Protein 3SX6 (pdb70)

Nearest PDB structures (foldseek):
  3sx6-assembly1_A-2  TM=1.002E+00  e=4.485E-96  Acidithiobacillus ferrooxidans ATCC 23270
  3sxi-assembly1_A  TM=1.000E+00  e=1.636E-93  Acidithiobacillus ferrooxidans ATCC 23270
  3sy4-assembly1_A  TM=1.000E+00  e=3.578E-93  Acidithiobacillus ferrooxidans ATCC 23270
  3szf-assembly1_A-2  TM=1.000E+00  e=6.938E-93  Acidithiobacillus ferrooxidans ATCC 23270
  3t31-assembly1_A-2  TM=1.000E+00  e=1.123E-92  Acidithiobacillus ferrooxidans ATCC 23270

Organism: Acidithiobacillus ferrooxidans (strain ATCC 23270 / DSM 14882 / CIP 104768 / NCIMB 8455) (NCBI:txid243159)

Secondary structure (DSSP, 8-state):
-TTS-EEEEE--STTHHHHHHHHHHHHGGGSEEEEE-SSSEEE-GGGHHHHHHTSS-HHHHEEE-HHHHHTTT-EEE-S-EEEEETTTTEEEETTS-EEE-SEEEE----EE-GGGSTT-STTTSSEE--SSHHHHHHHHHHHHHHHHS---EEEEE-TT---HHHHHHHHHHHHHHHHTT-GGG-S-EEEEESSSSTT-TTTT--TTHHHHHHHHHHHTT-EEE-SEEEEEEETTEEEEEEE-TTS-EEEEEEEE-SEEEEEPPEE--HHHHTSTTTB-TTS-B-B-TTSBBSS-TTEEE-GGGB----S---SS-------HHHHHHHHHHHHHHHHHHTTTS-------S--EEEEEE-SS-EEEEEEESSSSSPSEEEEEEEHHHHHHHHHHHHHHHHHHHH---S----HHHH--

Structure (mmCIF, N/CA/C/O backbone):
data_3SX6
#
_entry.id   3SX6
#
_cell.length_a   149.828
_cell.length_b   149.828
_cell.length_c   81.513
_cell.angle_alpha   90.00
_cell.angle_beta   90.00
_cell.angle_gamma   120.00
#
_symmetry.space_group_name_H-M   'P 62 2 2'
#
loop_
_entity.id
_entity.type
_entity.pdbx_description
1 polymer 'Sulfide-quinone reductase'
2 non-polymer 'FLAVIN-ADENINE DINUCLEOTIDE'
3 non-polymer DODECYL-BETA-D-MALTOSIDE
4 non-polymer 2-decyl-5,6-dimethoxy-3-methylcyclohexa-2,5-diene-1,4-dione
5 non-polymer 'SULFATE ION'
6 non-polymer 'HYDROSULFURIC ACID'
7 water water
#
loop_
_atom_site.group_PDB
_atom_site.id
_atom_site.type_symbol
_atom_site.label_atom_id
_atom_site.label_alt_id
_atom_site.label_comp_id
_atom_site.label_asym_id
_atom_site.label_entity_id
_atom_site.label_seq_id
_atom_site.pdbx_PDB_ins_code
_atom_site.Cartn_x
_atom_site.Cartn_y
_atom_site.Cartn_z
_atom_site.occupancy
_atom_site.B_iso_or_equiv
_atom_site.auth_seq_id
_atom_site.auth_comp_id
_atom_site.auth_asym_id
_atom_site.auth_atom_id
_atom_site.pdbx_PDB_model_num
ATOM 1 N N . MET A 1 1 ? 15.034 -31.395 4.772 1.00 54.13 -2 MET A N 1
ATOM 2 C CA . MET A 1 1 ? 13.761 -31.968 4.353 1.00 62.74 -2 MET A CA 1
ATOM 3 C C . MET A 1 1 ? 12.990 -30.977 3.484 1.00 68.61 -2 MET A C 1
ATOM 4 O O . MET A 1 1 ? 13.346 -29.798 3.410 1.00 57.56 -2 MET A O 1
ATOM 9 N N . ARG A 1 2 ? 11.932 -31.457 2.834 1.00 78.67 -1 ARG A N 1
ATOM 10 C CA . ARG A 1 2 ? 11.105 -30.604 1.982 1.00 82.63 -1 ARG A CA 1
ATOM 11 C C . ARG A 1 2 ? 10.557 -29.389 2.734 1.00 77.26 -1 ARG A C 1
ATOM 12 O O . ARG A 1 2 ? 9.953 -29.522 3.804 1.00 72.20 -1 ARG A O 1
ATOM 20 N N . GLY A 1 3 ? 10.780 -28.205 2.168 1.00 71.99 0 GLY A N 1
ATOM 21 C CA . GLY A 1 3 ? 10.285 -26.968 2.744 1.00 67.28 0 GLY A CA 1
ATOM 22 C C . GLY A 1 3 ? 11.036 -26.550 3.993 1.00 60.18 0 GLY A C 1
ATOM 23 O O . GLY A 1 3 ? 10.749 -25.506 4.583 1.00 72.02 0 GLY A O 1
ATOM 24 N N . SER A 1 4 ? 11.995 -27.371 4.402 1.00 73.61 1 SER A N 1
ATOM 25 C CA . SER A 1 4 ? 12.805 -27.086 5.578 1.00 69.79 1 SER A CA 1
ATOM 26 C C . SER A 1 4 ? 14.203 -27.668 5.390 1.00 63.52 1 SER A C 1
ATOM 27 O O . SER A 1 4 ? 14.675 -28.471 6.200 1.00 66.76 1 SER A O 1
ATOM 30 N N . ALA A 1 5 ? 14.852 -27.250 4.308 1.00 48.90 2 ALA A N 1
ATOM 31 C CA . ALA A 1 5 ? 16.165 -27.761 3.921 1.00 49.41 2 ALA A CA 1
ATOM 32 C C . ALA A 1 5 ? 17.196 -27.749 5.046 1.00 49.92 2 ALA A C 1
ATOM 33 O O . ALA A 1 5 ? 17.258 -26.818 5.850 1.00 49.89 2 ALA A O 1
ATOM 35 N N . HIS A 1 6 ? 18.010 -28.797 5.076 1.00 41.88 3 HIS A N 1
ATOM 36 C CA . HIS A 1 6 ? 19.087 -28.934 6.044 1.00 39.55 3 HIS A CA 1
ATOM 37 C C . HIS A 1 6 ? 20.409 -28.591 5.369 1.00 37.78 3 HIS A C 1
ATOM 38 O O . HIS A 1 6 ? 20.815 -29.269 4.429 1.00 36.19 3 HIS A O 1
ATOM 45 N N . VAL A 1 7 ? 21.056 -27.525 5.836 1.00 36.23 4 VAL A N 1
ATOM 46 C CA . VAL A 1 7 ? 22.357 -27.112 5.319 1.00 34.18 4 VAL A CA 1
ATOM 47 C C . VAL A 1 7 ? 23.433 -27.473 6.325 1.00 35.00 4 VAL A C 1
ATOM 48 O O . VAL A 1 7 ? 23.364 -27.074 7.489 1.00 32.11 4 VAL A O 1
ATOM 52 N N . VAL A 1 8 ? 24.419 -28.240 5.872 1.00 28.79 5 VAL A N 1
ATOM 53 C CA . VAL A 1 8 ? 25.550 -28.606 6.706 1.00 29.75 5 VAL A CA 1
ATOM 54 C C . VAL A 1 8 ? 26.796 -27.845 6.264 1.00 33.23 5 VAL A C 1
ATOM 55 O O . VAL A 1 8 ? 27.113 -27.788 5.071 1.00 33.55 5 VAL A O 1
ATOM 59 N N . ILE A 1 9 ? 27.486 -27.238 7.224 1.00 25.45 6 ILE A N 1
ATOM 60 C CA . ILE A 1 9 ? 28.766 -26.585 6.936 1.00 23.52 6 ILE A CA 1
ATOM 61 C C . ILE A 1 9 ? 29.828 -27.479 7.543 1.00 31.84 6 ILE A C 1
ATOM 62 O O . ILE A 1 9 ? 29.781 -27.790 8.737 1.00 31.59 6 ILE A O 1
ATOM 67 N N . LEU A 1 10 ? 30.763 -27.923 6.715 1.00 28.08 7 LEU A N 1
ATOM 68 C CA . LEU A 1 10 ? 31.789 -28.839 7.180 1.00 28.47 7 LEU A CA 1
ATOM 69 C C . LEU A 1 10 ? 33.121 -28.109 7.366 1.00 27.11 7 LEU A C 1
ATOM 70 O O . LEU A 1 10 ? 33.761 -27.716 6.388 1.00 24.25 7 LEU A O 1
ATOM 75 N N . GLY A 1 11 ? 33.532 -27.951 8.622 1.00 28.47 8 GLY A N 1
ATOM 76 C CA . GLY A 1 11 ? 34.771 -27.265 8.952 1.00 32.24 8 GLY A CA 1
ATOM 77 C C . GLY A 1 11 ? 34.484 -25.925 9.604 1.00 33.58 8 GLY A C 1
ATOM 78 O O . GLY A 1 11 ? 33.803 -25.082 9.019 1.00 32.96 8 GLY A O 1
ATOM 79 N N . ALA A 1 12 ? 35.010 -25.728 10.812 1.00 30.75 9 ALA A N 1
ATOM 80 C CA . ALA A 1 12 ? 34.779 -24.503 11.566 1.00 33.16 9 ALA A CA 1
ATOM 81 C C . ALA A 1 12 ? 36.060 -23.676 11.682 1.00 28.32 9 ALA A C 1
ATOM 82 O O . ALA A 1 12 ? 36.589 -23.496 12.775 1.00 29.28 9 ALA A O 1
ATOM 84 N N . GLY A 1 13 ? 36.546 -23.183 10.548 1.00 28.36 10 GLY A N 1
ATOM 85 C CA . GLY A 1 13 ? 37.763 -22.391 10.507 1.00 26.33 10 GLY A CA 1
ATOM 86 C C . GLY A 1 13 ? 37.464 -20.979 10.045 1.00 28.82 10 GLY A C 1
ATOM 87 O O . GLY A 1 13 ? 36.366 -20.469 10.265 1.00 26.00 10 GLY A O 1
ATOM 88 N N . THR A 1 14 ? 38.443 -20.342 9.409 1.00 29.05 11 THR A N 1
ATOM 89 C CA . THR A 1 14 ? 38.274 -18.965 8.956 1.00 26.01 11 THR A CA 1
ATOM 90 C C . THR A 1 14 ? 37.063 -18.775 8.040 1.00 26.73 11 THR A C 1
ATOM 91 O O . THR A 1 14 ? 36.337 -17.778 8.141 1.00 28.24 11 THR A O 1
ATOM 95 N N . GLY A 1 15 ? 36.840 -19.735 7.154 1.00 25.27 12 GLY A N 1
ATOM 96 C CA . GLY A 1 15 ? 35.683 -19.695 6.285 1.00 23.58 12 GLY A CA 1
ATOM 97 C C . GLY A 1 15 ? 34.433 -20.280 6.926 1.00 27.25 12 GLY A C 1
ATOM 98 O O . GLY A 1 15 ? 33.361 -19.677 6.862 1.00 27.85 12 GLY A O 1
ATOM 99 N N . GLY A 1 16 ? 34.555 -21.446 7.556 1.00 25.10 13 GLY A N 1
ATOM 100 C CA . GLY A 1 16 ? 33.372 -22.190 7.993 1.00 25.69 13 GLY A CA 1
ATOM 101 C C . GLY A 1 16 ? 32.609 -21.585 9.158 1.00 29.81 13 GLY A C 1
ATOM 102 O O . GLY A 1 16 ? 31.373 -21.644 9.209 1.00 28.59 13 GLY A O 1
ATOM 103 N N . MET A 1 17 ? 33.334 -21.008 10.110 1.00 30.11 14 MET A N 1
ATOM 104 C CA . MET A 1 17 ? 32.686 -20.390 11.256 1.00 31.36 14 MET A CA 1
ATOM 105 C C . MET A 1 17 ? 31.754 -19.248 10.819 1.00 34.39 14 MET A C 1
ATOM 106 O O . MET A 1 17 ? 30.558 -19.247 11.146 1.00 35.76 14 MET A O 1
ATOM 111 N N . PRO A 1 18 ? 32.291 -18.277 10.070 1.00 28.42 15 PRO A N 1
ATOM 112 C CA . PRO A 1 18 ? 31.431 -17.220 9.521 1.00 30.90 15 PRO A CA 1
ATOM 113 C C . PRO A 1 18 ? 30.333 -17.811 8.635 1.00 31.94 15 PRO A C 1
ATOM 114 O O . PRO A 1 18 ? 29.199 -17.340 8.682 1.00 30.67 15 PRO A O 1
ATOM 118 N N . ALA A 1 19 ? 30.661 -18.830 7.845 1.00 30.82 16 ALA A N 1
ATOM 119 C CA . ALA A 1 19 ? 29.655 -19.462 6.988 1.00 32.32 16 ALA A CA 1
ATOM 120 C C . ALA A 1 19 ? 28.449 -19.960 7.792 1.00 28.99 16 ALA A C 1
ATOM 121 O O . ALA A 1 19 ? 27.304 -19.767 7.381 1.00 31.41 16 ALA A O 1
ATOM 123 N N . ALA A 1 20 ? 28.704 -20.607 8.928 1.00 31.24 17 ALA A N 1
ATOM 124 C CA . ALA A 1 20 ? 27.609 -21.090 9.777 1.00 30.71 17 ALA A CA 1
ATOM 125 C C . ALA A 1 20 ? 26.697 -19.950 10.221 1.00 32.44 17 ALA A C 1
ATOM 126 O O . ALA A 1 20 ? 25.480 -20.022 10.062 1.00 30.12 17 ALA A O 1
ATOM 128 N N . TYR A 1 21 ? 27.286 -18.902 10.789 1.00 34.74 18 TYR A N 1
ATOM 129 C CA . TYR A 1 21 ? 26.499 -17.750 11.237 1.00 31.11 18 TYR A CA 1
ATOM 130 C C . TYR A 1 21 ? 25.751 -17.110 10.076 1.00 33.33 18 TYR A C 1
ATOM 131 O O . TYR A 1 21 ? 24.566 -16.796 10.184 1.00 33.91 18 TYR A O 1
ATOM 140 N N . GLU A 1 22 ? 26.448 -16.889 8.966 1.00 31.06 19 GLU A N 1
ATOM 141 C CA . GLU A 1 22 ? 25.820 -16.221 7.832 1.00 32.14 19 GLU A CA 1
ATOM 142 C C . GLU A 1 22 ? 24.704 -17.059 7.231 1.00 31.66 19 GLU A C 1
ATOM 143 O O . GLU A 1 22 ? 23.685 -16.522 6.799 1.00 35.56 19 GLU A O 1
ATOM 149 N N . MET A 1 23 ? 24.903 -18.371 7.193 1.00 31.12 20 MET A N 1
ATOM 150 C CA . MET A 1 23 ? 23.882 -19.256 6.645 1.00 34.32 20 MET A CA 1
ATOM 151 C C . MET A 1 23 ? 22.623 -19.206 7.495 1.00 39.82 20 MET A C 1
ATOM 152 O O . MET A 1 23 ? 21.506 -19.137 6.969 1.00 38.39 20 MET A O 1
ATOM 157 N N . LYS A 1 24 ? 22.792 -19.238 8.814 1.00 35.01 21 LYS A N 1
ATOM 158 C CA . LYS A 1 24 ? 21.633 -19.236 9.703 1.00 36.87 21 LYS A CA 1
ATOM 159 C C . LYS A 1 24 ? 20.902 -17.902 9.678 1.00 38.60 21 LYS A C 1
ATOM 160 O O . LYS A 1 24 ? 19.670 -17.855 9.764 1.00 38.20 21 LYS A O 1
ATOM 166 N N . GLU A 1 25 ? 21.665 -16.824 9.567 1.00 39.80 22 GLU A N 1
ATOM 167 C CA . GLU A 1 25 ? 21.086 -15.492 9.490 1.00 43.22 22 GLU A CA 1
ATOM 168 C C . GLU A 1 25 ? 20.275 -15.378 8.206 1.00 38.86 22 GLU A C 1
ATOM 169 O O . GLU A 1 25 ? 19.171 -14.828 8.201 1.00 39.18 22 GLU A O 1
ATOM 175 N N . ALA A 1 26 ? 20.828 -15.926 7.128 1.00 36.90 23 ALA A N 1
ATOM 176 C CA . ALA A 1 26 ? 20.224 -15.848 5.800 1.00 35.22 23 ALA A CA 1
ATOM 177 C C . ALA A 1 26 ? 18.956 -16.682 5.663 1.00 42.46 23 ALA A C 1
ATOM 178 O O . ALA A 1 26 ? 17.985 -16.239 5.051 1.00 45.55 23 ALA A O 1
ATOM 180 N N . LEU A 1 27 ? 18.975 -17.885 6.230 1.00 38.30 24 LEU A N 1
ATOM 181 C CA . LEU A 1 27 ? 17.868 -18.833 6.087 1.00 37.90 24 LEU A CA 1
ATOM 182 C C . LEU A 1 27 ? 16.782 -18.664 7.141 1.00 43.90 24 LEU A C 1
ATOM 183 O O . LEU A 1 27 ? 15.599 -18.894 6.867 1.00 43.75 24 LEU A O 1
ATOM 188 N N . GLY A 1 28 ? 17.175 -18.285 8.352 1.00 40.06 25 GLY A N 1
ATOM 189 C CA . GLY A 1 28 ? 16.207 -18.072 9.418 1.00 48.16 25 GLY A CA 1
ATOM 190 C C . GLY A 1 28 ? 15.715 -19.348 10.090 1.00 45.78 25 GLY A C 1
ATOM 191 O O . GLY A 1 28 ? 16.315 -20.412 9.942 1.00 47.90 25 GLY A O 1
ATOM 192 N N . SER A 1 29 ? 14.610 -19.240 10.826 1.00 45.80 26 SER A N 1
ATOM 193 C CA . SER A 1 29 ? 14.136 -20.327 11.686 1.00 48.56 26 SER A CA 1
ATOM 194 C C . SER A 1 29 ? 13.466 -21.491 10.947 1.00 48.63 26 SER A C 1
ATOM 195 O O . SER A 1 29 ? 13.202 -22.538 11.539 1.00 56.05 26 SER A O 1
ATOM 198 N N . GLY A 1 30 ? 13.183 -21.309 9.661 1.00 46.68 27 GLY A N 1
ATOM 199 C CA . GLY A 1 30 ? 12.496 -22.331 8.891 1.00 50.76 27 GLY A CA 1
ATOM 200 C C . GLY A 1 30 ? 13.405 -23.436 8.388 1.00 49.38 27 GLY A C 1
ATOM 201 O O . GLY A 1 30 ? 12.929 -24.457 7.880 1.00 48.77 27 GLY A O 1
ATOM 202 N N . HIS A 1 31 ? 14.714 -23.234 8.534 1.00 40.21 28 HIS A N 1
ATOM 203 C CA . HIS A 1 31 ? 15.706 -24.193 8.066 1.00 42.74 28 HIS A CA 1
ATOM 204 C C . HIS A 1 31 ? 16.683 -24.544 9.175 1.00 42.30 28 HIS A C 1
ATOM 205 O O . HIS A 1 31 ? 16.821 -23.815 10.159 1.00 50.55 28 HIS A O 1
ATOM 212 N N . GLU A 1 32 ? 17.351 -25.677 9.006 1.00 40.16 29 GLU A N 1
ATOM 213 C CA . GLU A 1 32 ? 18.279 -26.190 9.996 1.00 41.36 29 GLU A CA 1
ATOM 214 C C . GLU A 1 32 ? 19.696 -25.982 9.484 1.00 40.40 29 GLU A C 1
ATOM 215 O O . GLU A 1 32 ? 19.990 -26.303 8.333 1.00 36.18 29 GLU A O 1
ATOM 221 N N . VAL A 1 33 ? 20.561 -25.427 10.330 1.00 35.82 30 VAL A N 1
ATOM 222 C CA . VAL A 1 33 ? 21.975 -25.264 9.994 1.00 34.36 30 VAL A CA 1
ATOM 223 C C . VAL A 1 33 ? 22.826 -26.049 10.988 1.00 32.93 30 VAL A C 1
ATOM 224 O O . VAL A 1 33 ? 22.722 -25.862 12.205 1.00 33.41 30 VAL A O 1
ATOM 228 N N . THR A 1 34 ? 23.647 -26.949 10.463 1.00 31.69 31 THR A N 1
ATOM 229 C CA . THR A 1 34 ? 24.535 -27.745 11.301 1.00 30.64 31 THR A CA 1
ATOM 230 C C . THR A 1 34 ? 25.972 -27.470 10.912 1.00 30.39 31 THR A C 1
ATOM 231 O O . THR A 1 34 ? 26.334 -27.567 9.734 1.00 31.83 31 THR A O 1
ATOM 235 N N . LEU A 1 35 ? 26.790 -27.128 11.903 1.00 27.31 32 LEU A N 1
ATOM 236 C CA . LEU A 1 35 ? 28.226 -26.967 11.687 1.00 26.34 32 LEU A CA 1
ATOM 237 C C . LEU A 1 35 ? 28.925 -28.198 12.235 1.00 29.40 32 LEU A C 1
ATOM 238 O O . LEU A 1 35 ? 28.765 -28.523 13.410 1.00 33.74 32 LEU A O 1
ATOM 243 N N . ILE A 1 36 ? 29.698 -28.875 11.386 1.00 28.99 33 ILE A N 1
ATOM 244 C CA . ILE A 1 36 ? 30.439 -30.077 11.778 1.00 28.36 33 ILE A CA 1
ATOM 245 C C . ILE A 1 36 ? 31.939 -29.812 11.693 1.00 28.52 33 ILE A C 1
ATOM 246 O O . ILE A 1 36 ? 32.439 -29.385 10.645 1.00 31.02 33 ILE A O 1
ATOM 251 N N . SER A 1 37 ? 32.666 -30.071 12.779 1.00 26.76 34 SER A N 1
ATOM 252 C CA . SER A 1 37 ? 34.113 -29.807 12.757 1.00 27.52 34 SER A CA 1
ATOM 253 C C . SER A 1 37 ? 34.936 -30.802 13.574 1.00 29.02 34 SER A C 1
ATOM 254 O O . SER A 1 37 ? 34.491 -31.293 14.617 1.00 32.43 34 SER A O 1
ATOM 257 N N . ALA A 1 38 ? 36.149 -31.067 13.095 1.00 27.60 35 ALA A N 1
ATOM 258 C CA . ALA A 1 38 ? 37.051 -32.019 13.738 1.00 29.50 35 ALA A CA 1
ATOM 259 C C . ALA A 1 38 ? 37.458 -31.591 15.152 1.00 35.71 35 ALA A C 1
ATOM 260 O O . ALA A 1 38 ? 37.690 -32.439 16.014 1.00 36.88 35 ALA A O 1
ATOM 262 N N . ASN A 1 39 ? 37.546 -30.281 15.384 1.00 28.86 36 ASN A N 1
ATOM 263 C CA . ASN A 1 39 ? 37.911 -29.758 16.702 1.00 28.42 36 ASN A CA 1
ATOM 264 C C . ASN A 1 39 ? 36.719 -29.067 17.344 1.00 32.71 36 ASN A C 1
ATOM 265 O O . ASN A 1 39 ? 35.877 -28.500 16.639 1.00 35.82 36 ASN A O 1
ATOM 270 N N . ASP A 1 40 ? 36.648 -29.084 18.673 1.00 31.90 37 ASP A N 1
ATOM 271 C CA . ASP A 1 40 ? 35.555 -28.384 19.356 1.00 33.94 37 ASP A CA 1
ATOM 272 C C . ASP A 1 40 ? 35.885 -26.918 19.643 1.00 37.01 37 ASP A C 1
ATOM 273 O O . ASP A 1 40 ? 35.137 -26.240 20.354 1.00 34.08 37 ASP A O 1
ATOM 278 N N . TYR A 1 41 ? 37.002 -26.434 19.097 1.00 30.44 38 TYR A N 1
ATOM 279 C CA . TYR A 1 41 ? 37.400 -25.041 19.302 1.00 37.04 38 TYR A CA 1
ATOM 280 C C . TYR A 1 41 ? 37.751 -24.340 17.991 1.00 35.88 38 TYR A C 1
ATOM 281 O O . TYR A 1 41 ? 38.171 -24.983 17.026 1.00 31.07 38 TYR A O 1
ATOM 290 N N . PHE A 1 42 ? 37.563 -23.022 17.965 1.00 29.59 39 PHE A N 1
ATOM 291 C CA . PHE A 1 42 ? 38.031 -22.197 16.861 1.00 27.86 39 PHE A CA 1
ATOM 292 C C . PHE A 1 42 ? 39.435 -21.698 17.195 1.00 30.51 39 PHE A C 1
ATOM 293 O O . PHE A 1 42 ? 39.738 -21.429 18.358 1.00 32.37 39 PHE A O 1
ATOM 301 N N . GLN A 1 43 ? 40.290 -21.591 16.189 1.00 25.60 40 GLN A N 1
ATOM 302 C CA . GLN A 1 43 ? 41.608 -20.995 16.391 1.00 32.02 40 GLN A CA 1
ATOM 303 C C . GLN A 1 43 ? 41.885 -19.933 15.335 1.00 33.05 40 GLN A C 1
ATOM 304 O O . GLN A 1 43 ? 41.510 -20.096 14.176 1.00 28.36 40 GLN A O 1
ATOM 310 N N . PHE A 1 44 ? 42.536 -18.843 15.742 1.00 28.14 41 PHE A N 1
ATOM 311 C CA . PHE A 1 44 ? 42.889 -17.781 14.817 1.00 30.04 41 PHE A CA 1
ATOM 312 C C . PHE A 1 44 ? 44.238 -18.113 14.188 1.00 29.32 41 PHE A C 1
ATOM 313 O O . PHE A 1 44 ? 45.290 -17.807 14.751 1.00 26.69 41 PHE A O 1
ATOM 321 N N . VAL A 1 45 ? 44.180 -18.758 13.025 1.00 24.17 42 VAL A N 1
ATOM 322 C CA . VAL A 1 45 ? 45.346 -19.353 12.368 1.00 24.86 42 VAL A CA 1
ATOM 323 C C . VAL A 1 45 ? 46.568 -18.415 12.201 1.00 27.62 42 VAL A 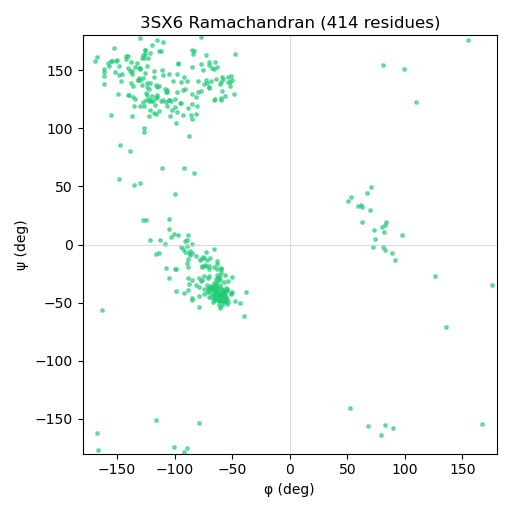C 1
ATOM 324 O O . VAL A 1 45 ? 47.710 -18.830 12.414 1.00 25.73 42 VAL A O 1
ATOM 328 N N . PRO A 1 46 ? 46.336 -17.148 11.823 1.00 28.47 43 PRO A N 1
ATOM 329 C CA . PRO A 1 46 ? 47.478 -16.261 11.567 1.00 26.68 43 PRO A CA 1
ATOM 330 C C . PRO A 1 46 ? 48.351 -15.985 12.787 1.00 28.07 43 PRO A C 1
ATOM 331 O O . PRO A 1 46 ? 49.462 -15.473 12.628 1.00 31.06 43 PRO A O 1
ATOM 335 N N . SER A 1 47 ? 47.867 -16.315 13.978 1.00 26.84 44 SER A N 1
ATOM 336 C CA . SER A 1 47 ? 48.637 -16.084 15.193 1.00 32.76 44 SER A CA 1
ATOM 337 C C . SER A 1 47 ? 49.465 -17.295 15.602 1.00 32.95 44 SER A C 1
ATOM 338 O O . SER A 1 47 ? 50.210 -17.242 16.586 1.00 25.06 44 SER A O 1
ATOM 341 N N . ASN A 1 48 ? 49.327 -18.392 14.866 1.00 26.70 45 ASN A N 1
ATOM 342 C CA . ASN A 1 48 ? 50.069 -19.599 15.215 1.00 23.06 45 ASN A CA 1
ATOM 343 C C . ASN A 1 48 ? 51.606 -19.443 15.251 1.00 21.92 45 ASN A C 1
ATOM 344 O O . ASN A 1 48 ? 52.253 -19.984 16.147 1.00 27.18 45 ASN A O 1
ATOM 349 N N . PRO A 1 49 ? 52.193 -18.689 14.297 1.00 24.62 46 PRO A N 1
ATOM 350 C CA . PRO A 1 49 ? 53.648 -18.491 14.386 1.00 23.98 46 PRO A CA 1
ATOM 351 C C . PRO A 1 49 ? 54.071 -17.925 15.735 1.00 23.71 46 PRO A C 1
ATOM 352 O O . PRO A 1 49 ? 55.102 -18.347 16.260 1.00 27.67 46 PRO A O 1
ATOM 356 N N . TRP A 1 50 ? 53.299 -16.998 16.298 1.00 23.68 47 TRP A N 1
ATOM 357 C CA . TRP A 1 50 ? 53.633 -16.470 17.623 1.00 22.87 47 TRP A CA 1
ATOM 358 C C . TRP A 1 50 ? 53.516 -17.510 18.732 1.00 28.82 47 TRP A C 1
ATOM 359 O O . TRP A 1 50 ? 54.298 -17.511 19.684 1.00 30.03 47 TRP A O 1
ATOM 370 N N . VAL A 1 51 ? 52.527 -18.386 18.636 1.00 27.84 48 VAL A N 1
ATOM 371 C CA . VAL A 1 51 ? 52.467 -19.485 19.584 1.00 25.84 48 VAL A CA 1
ATOM 372 C C . VAL A 1 51 ? 53.737 -20.332 19.458 1.00 26.93 48 VAL A C 1
ATOM 373 O O . VAL A 1 51 ? 54.243 -20.847 20.445 1.00 30.31 48 VAL A O 1
ATOM 377 N N . GLY A 1 52 ? 54.251 -20.449 18.236 1.00 26.44 49 GLY A N 1
ATOM 378 C CA . GLY A 1 52 ? 55.391 -21.307 17.959 1.00 31.31 49 GLY A CA 1
ATOM 379 C C . GLY A 1 52 ? 56.698 -20.808 18.539 1.00 29.98 49 GLY A C 1
ATOM 380 O O . GLY A 1 52 ? 57.653 -21.570 18.658 1.00 29.18 49 GLY A O 1
ATOM 381 N N . VAL A 1 53 ? 56.757 -19.524 18.892 1.00 27.22 50 VAL A N 1
ATOM 382 C CA . VAL A 1 53 ? 57.956 -18.988 19.509 1.00 32.70 50 VAL A CA 1
ATOM 383 C C . VAL A 1 53 ? 57.679 -18.591 20.962 1.00 34.41 50 VAL A C 1
ATOM 384 O O . VAL A 1 53 ? 58.547 -18.052 21.651 1.00 34.85 50 VAL A O 1
ATOM 388 N N . GLY A 1 54 ? 56.461 -18.862 21.425 1.00 33.44 51 GLY A N 1
ATOM 389 C CA . GLY A 1 54 ? 56.099 -18.622 22.814 1.00 33.64 51 GLY A CA 1
ATOM 390 C C . GLY A 1 54 ? 55.679 -17.195 23.118 1.00 39.61 51 GLY A C 1
ATOM 391 O O . GLY A 1 54 ? 55.697 -16.766 24.272 1.00 43.03 51 GLY A O 1
ATOM 392 N N . TRP A 1 55 ? 55.306 -16.457 22.081 1.00 36.13 52 TRP A N 1
ATOM 393 C CA . TRP A 1 55 ? 54.889 -15.068 22.237 1.00 35.99 52 TRP A CA 1
ATOM 394 C C . TRP A 1 55 ? 53.386 -14.974 22.491 1.00 37.60 52 TRP A C 1
ATOM 395 O O . TRP A 1 55 ? 52.883 -13.940 22.925 1.00 41.29 52 TRP A O 1
ATOM 406 N N . LYS A 1 56 ? 52.680 -16.060 22.199 1.00 30.97 53 LYS A N 1
ATOM 407 C CA . LYS A 1 56 ? 51.254 -16.170 22.476 1.00 30.19 53 LYS A CA 1
ATOM 408 C C . LYS A 1 56 ? 51.012 -17.583 22.975 1.00 32.24 53 LYS A C 1
ATOM 409 O O . LYS A 1 56 ? 51.847 -18.465 22.771 1.00 36.52 53 LYS A O 1
ATOM 415 N N . GLU A 1 57 ? 49.870 -17.789 23.619 1.00 32.58 54 GLU A N 1
ATOM 416 C CA . GLU A 1 57 ? 49.476 -19.116 24.076 1.00 34.05 54 GLU A CA 1
ATOM 417 C C . GLU A 1 57 ? 48.139 -19.506 23.463 1.00 36.05 54 GLU A C 1
ATOM 418 O O . GLU A 1 57 ? 47.413 -18.656 22.935 1.00 32.06 54 GLU A O 1
ATOM 424 N N . ARG A 1 58 ? 47.822 -20.797 23.535 1.00 34.98 55 ARG A N 1
ATOM 425 C CA . ARG A 1 58 ? 46.571 -21.309 22.991 1.00 35.14 55 ARG A CA 1
ATOM 426 C C . ARG A 1 58 ? 45.373 -20.458 23.420 1.00 33.46 55 ARG A C 1
ATOM 427 O O . ARG A 1 58 ? 44.559 -20.067 22.586 1.00 35.88 55 ARG A O 1
ATOM 435 N N . ASP A 1 59 ? 45.285 -20.167 24.717 1.00 33.27 56 ASP A N 1
ATOM 436 C CA . ASP A 1 59 ? 44.175 -19.394 25.280 1.00 40.14 56 ASP A C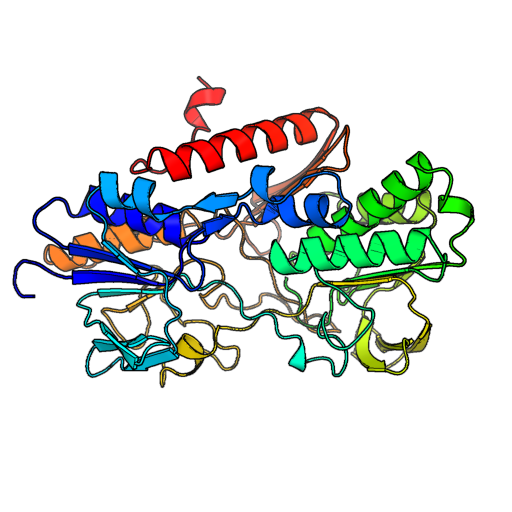A 1
ATOM 437 C C . ASP A 1 59 ? 44.034 -17.986 24.691 1.00 39.19 56 ASP A C 1
ATOM 438 O O . ASP A 1 59 ? 42.973 -17.369 24.797 1.00 44.21 56 ASP A O 1
ATOM 443 N N . ASP A 1 60 ? 45.098 -17.471 24.084 1.00 37.97 57 ASP A N 1
ATOM 444 C CA . ASP A 1 60 ? 45.028 -16.152 23.458 1.00 39.59 57 ASP A CA 1
ATOM 445 C C . ASP A 1 60 ? 44.295 -16.203 22.120 1.00 44.93 57 ASP A C 1
ATOM 446 O O . ASP A 1 60 ? 43.653 -15.230 21.713 1.00 41.44 57 ASP A O 1
ATOM 451 N N . ILE A 1 61 ? 44.397 -17.332 21.425 1.00 34.87 58 ILE A N 1
ATOM 452 C CA . ILE A 1 61 ? 43.938 -17.379 20.036 1.00 33.97 58 ILE A CA 1
ATOM 453 C C . ILE A 1 61 ? 42.854 -18.414 19.750 1.00 34.27 58 ILE A C 1
ATOM 454 O O . ILE A 1 61 ? 42.448 -18.585 18.598 1.00 33.56 58 ILE A O 1
ATOM 459 N N . ALA A 1 62 ? 42.380 -19.098 20.785 1.00 30.68 59 ALA A N 1
ATOM 460 C CA . ALA A 1 62 ? 41.419 -20.178 20.578 1.00 33.98 59 ALA A CA 1
ATOM 461 C C . ALA A 1 62 ? 40.344 -20.181 21.652 1.00 36.82 59 ALA A C 1
ATOM 462 O O . ALA A 1 62 ? 40.571 -19.740 22.778 1.00 36.69 59 ALA A O 1
ATOM 464 N N . PHE A 1 63 ? 39.166 -20.675 21.295 1.00 30.59 60 PHE A N 1
ATOM 465 C CA . PHE A 1 63 ? 38.049 -20.715 22.232 1.00 34.01 60 PHE A CA 1
ATOM 466 C C . PHE A 1 63 ? 37.055 -21.791 21.799 1.00 38.34 60 PHE A C 1
ATOM 467 O O . PHE A 1 63 ? 36.975 -22.124 20.612 1.00 35.23 60 PHE A O 1
ATOM 475 N N . PRO A 1 64 ? 36.302 -22.345 22.762 1.00 43.64 61 PRO A N 1
ATOM 476 C CA . PRO A 1 64 ? 35.327 -23.400 22.466 1.00 40.73 61 PRO A CA 1
ATOM 477 C C . PRO A 1 64 ? 34.131 -22.863 21.678 1.00 38.16 61 PRO A C 1
ATOM 478 O O . PRO A 1 64 ? 33.565 -21.824 22.013 1.00 39.10 61 PRO A O 1
ATOM 482 N N . ILE A 1 65 ? 33.749 -23.596 20.641 1.00 35.50 62 ILE A N 1
ATOM 483 C CA . ILE A 1 65 ? 32.755 -23.139 19.677 1.00 36.20 62 ILE A CA 1
ATOM 484 C C . ILE A 1 65 ? 31.296 -23.252 20.141 1.00 36.06 62 ILE A C 1
ATOM 485 O O . ILE A 1 65 ? 30.505 -22.324 19.948 1.00 32.62 62 ILE A O 1
ATOM 490 N N . ARG A 1 66 ? 30.954 -24.388 20.749 1.00 35.08 63 ARG A N 1
ATOM 491 C CA . ARG A 1 66 ? 29.562 -24.781 20.977 1.00 36.77 63 ARG A CA 1
ATOM 492 C C . ARG A 1 66 ? 28.600 -23.670 21.380 1.00 42.66 63 ARG A C 1
ATOM 493 O O . ARG A 1 66 ? 27.624 -23.404 20.679 1.00 37.81 63 ARG A O 1
ATOM 501 N N . HIS A 1 67 ? 28.862 -23.043 22.522 1.00 39.08 64 HIS A N 1
ATOM 502 C CA . HIS A 1 67 ? 27.931 -22.068 23.076 1.00 42.58 64 HIS A CA 1
ATOM 503 C C . HIS A 1 67 ? 27.644 -20.908 22.117 1.00 40.97 64 HIS A C 1
ATOM 504 O O . HIS A 1 67 ? 26.508 -20.438 22.020 1.00 36.21 64 HIS A O 1
ATOM 511 N N . TYR A 1 68 ? 28.669 -20.446 21.407 1.00 36.33 65 TYR A N 1
ATOM 512 C CA . TYR A 1 68 ? 28.509 -19.280 20.543 1.00 43.36 65 TYR A CA 1
ATOM 513 C C . TYR A 1 68 ? 27.644 -19.564 19.312 1.00 39.89 65 TYR A C 1
ATOM 514 O O . TYR A 1 68 ? 26.834 -18.727 18.906 1.00 37.57 65 TYR A O 1
ATOM 523 N N . VAL A 1 69 ? 27.801 -20.739 18.717 1.00 33.82 66 VAL A N 1
ATOM 524 C CA . VAL A 1 69 ? 26.967 -21.057 17.568 1.00 36.92 66 VAL A CA 1
ATOM 525 C C . VAL A 1 69 ? 25.557 -21.503 18.006 1.00 35.19 66 VAL A C 1
ATOM 526 O O . VAL A 1 69 ? 24.575 -21.155 17.358 1.00 36.74 66 VAL A O 1
ATOM 530 N N . GLU A 1 70 ? 25.459 -22.237 19.115 1.00 35.44 67 GLU A N 1
ATOM 531 C CA . GLU A 1 70 ? 24.161 -22.738 19.585 1.00 42.01 67 GLU A CA 1
ATOM 532 C C . GLU A 1 70 ? 23.231 -21.614 20.016 1.00 43.87 67 GLU A C 1
ATOM 533 O O . GLU A 1 70 ? 22.013 -21.714 19.860 1.00 39.98 67 GLU A O 1
ATOM 539 N N . ARG A 1 71 ? 23.800 -20.546 20.564 1.00 41.25 68 ARG A N 1
ATOM 540 C CA . ARG A 1 71 ? 22.990 -19.419 21.012 1.00 42.60 68 ARG A CA 1
ATOM 541 C C . ARG A 1 71 ? 22.392 -18.705 19.799 1.00 45.87 68 ARG A C 1
ATOM 542 O O . ARG A 1 71 ? 21.509 -17.857 19.934 1.00 46.77 68 ARG A O 1
ATOM 550 N N . LYS A 1 72 ? 22.887 -19.057 18.614 1.00 40.49 69 LYS A N 1
ATOM 551 C CA . LYS A 1 72 ? 22.374 -18.517 17.356 1.00 38.34 69 LYS A CA 1
ATOM 552 C C . LYS A 1 72 ? 21.466 -19.508 16.616 1.00 45.74 69 LYS A C 1
ATOM 553 O O . LYS A 1 72 ? 21.051 -19.246 15.487 1.00 53.02 69 LYS A O 1
ATOM 559 N N . GLY A 1 73 ? 21.160 -20.639 17.251 1.00 39.69 70 GLY A N 1
ATOM 560 C CA . GLY A 1 73 ? 20.279 -21.640 16.662 1.00 45.73 70 GLY A CA 1
ATOM 561 C C . GLY A 1 73 ? 20.977 -22.580 15.686 1.00 48.24 70 GLY A C 1
ATOM 562 O O . GLY A 1 73 ? 20.325 -23.258 14.886 1.00 41.62 70 GLY A O 1
ATOM 563 N N . ILE A 1 74 ? 22.305 -22.614 15.753 1.00 37.31 71 ILE A N 1
ATOM 564 C CA . ILE A 1 74 ? 23.119 -23.475 14.894 1.00 35.16 71 ILE A CA 1
ATOM 565 C C . ILE A 1 74 ? 23.490 -24.743 15.652 1.00 40.27 71 ILE A C 1
ATOM 566 O O . ILE A 1 74 ? 23.928 -24.668 16.802 1.00 39.73 71 ILE A O 1
ATOM 571 N N . HIS A 1 75 ? 23.298 -25.904 15.026 1.00 35.13 72 HIS A N 1
ATOM 572 C CA . HIS A 1 75 ? 23.685 -27.168 15.649 1.00 34.89 72 HIS A CA 1
ATOM 573 C C . HIS A 1 75 ? 25.180 -27.364 15.484 1.00 35.30 72 HIS A C 1
ATOM 574 O O . HIS A 1 75 ? 25.744 -27.042 14.430 1.00 36.76 72 HIS A O 1
ATOM 581 N N . PHE A 1 76 ? 25.829 -27.876 16.524 1.00 31.60 73 PHE A N 1
ATOM 582 C CA . PHE A 1 76 ? 27.269 -28.103 16.448 1.00 31.63 73 PHE A CA 1
ATOM 583 C C . PHE A 1 76 ? 27.663 -29.543 16.761 1.00 38.50 73 PHE A C 1
ATOM 584 O O . PHE A 1 76 ? 27.331 -30.076 17.819 1.00 36.76 73 PHE A O 1
ATOM 592 N N . ILE A 1 77 ? 28.376 -30.161 15.822 1.00 33.57 74 ILE A N 1
ATOM 593 C CA . ILE A 1 77 ? 28.884 -31.516 15.997 1.00 33.83 74 ILE A CA 1
ATOM 594 C C . ILE A 1 77 ? 30.400 -31.494 15.952 1.00 33.49 74 ILE A C 1
ATOM 595 O O . ILE A 1 77 ? 30.988 -31.200 14.909 1.00 30.25 74 ILE A O 1
ATOM 600 N N . ALA A 1 78 ? 31.036 -31.789 17.082 1.00 32.37 75 ALA A N 1
ATOM 601 C CA . ALA A 1 78 ? 32.494 -31.756 17.137 1.00 34.14 75 ALA A CA 1
ATOM 602 C C . ALA A 1 78 ? 33.061 -33.135 16.815 1.00 39.60 75 ALA A C 1
ATOM 603 O O . ALA A 1 78 ? 33.657 -33.794 17.665 1.00 38.22 75 ALA A O 1
ATOM 605 N N . GLN A 1 79 ? 32.854 -33.566 15.577 1.00 33.19 76 GLN A N 1
ATOM 606 C CA . GLN A 1 79 ? 33.405 -34.821 15.095 1.00 34.16 76 GLN A CA 1
ATOM 607 C C . GLN A 1 79 ? 33.947 -34.601 13.707 1.00 35.36 76 GLN A C 1
ATOM 608 O O . GLN A 1 79 ? 33.416 -33.796 12.937 1.00 35.33 76 GLN A O 1
ATOM 614 N N . SER A 1 80 ? 35.011 -35.315 13.383 1.00 27.46 77 SER A N 1
ATOM 615 C CA . SER A 1 80 ? 35.523 -35.285 12.032 1.00 34.43 77 SER A CA 1
ATOM 616 C C . SER A 1 80 ? 34.613 -36.092 11.101 1.00 33.02 77 SER A C 1
ATOM 617 O O . SER A 1 80 ? 34.148 -37.167 11.473 1.00 33.87 77 SER A O 1
ATOM 620 N N . ALA A 1 81 ? 34.345 -35.568 9.905 1.00 31.22 78 ALA A N 1
ATOM 621 C CA . ALA A 1 81 ? 33.713 -36.372 8.864 1.00 32.08 78 ALA A CA 1
ATOM 622 C C . ALA A 1 81 ? 34.767 -37.293 8.266 1.00 29.99 78 ALA A C 1
ATOM 623 O O . ALA A 1 81 ? 35.872 -36.851 7.938 1.00 30.45 78 ALA A O 1
ATOM 625 N N . GLU A 1 82 ? 34.426 -38.574 8.142 1.00 29.83 79 GLU A N 1
ATOM 626 C CA . GLU A 1 82 ? 35.350 -39.590 7.636 1.00 30.80 79 GLU A CA 1
ATOM 627 C C . GLU A 1 82 ? 35.001 -39.994 6.206 1.00 39.84 79 GLU A C 1
ATOM 628 O O . GLU A 1 82 ? 35.865 -40.397 5.423 1.00 34.40 79 GLU A O 1
ATOM 634 N N . GLN A 1 83 ? 33.725 -39.893 5.865 1.00 34.62 80 GLN A N 1
ATOM 635 C CA . GLN A 1 83 ? 33.295 -40.229 4.525 1.00 31.56 80 GLN A CA 1
ATOM 636 C C . GLN A 1 83 ? 32.110 -39.363 4.143 1.00 36.17 80 GLN A C 1
ATOM 637 O O . GLN A 1 83 ? 31.278 -39.015 4.990 1.00 34.46 80 GLN A O 1
ATOM 643 N N . ILE A 1 84 ? 32.040 -39.011 2.867 1.00 29.24 81 ILE A N 1
ATOM 644 C CA . ILE A 1 84 ? 30.906 -38.269 2.351 1.00 34.70 81 ILE A CA 1
ATOM 645 C C . ILE A 1 84 ? 30.335 -39.011 1.149 1.00 38.05 81 ILE A C 1
ATOM 646 O O . ILE A 1 84 ? 31.028 -39.233 0.162 1.00 35.55 81 ILE A O 1
ATOM 651 N N . ASP A 1 85 ? 29.078 -39.426 1.253 1.00 34.08 82 ASP A N 1
ATOM 652 C CA . ASP A 1 85 ? 28.400 -40.076 0.142 1.00 34.23 82 ASP A CA 1
ATOM 653 C C . ASP A 1 85 ? 27.543 -39.026 -0.539 1.00 37.57 82 ASP A C 1
ATOM 654 O O . ASP A 1 85 ? 26.499 -38.641 -0.013 1.00 34.92 82 ASP A O 1
ATOM 659 N N . ALA A 1 86 ? 27.992 -38.557 -1.700 1.00 34.41 83 ALA A N 1
ATOM 660 C CA . ALA A 1 86 ? 27.332 -37.448 -2.389 1.00 33.37 83 ALA A CA 1
ATOM 661 C C . ALA A 1 86 ? 26.043 -37.855 -3.098 1.00 34.16 83 ALA A C 1
ATOM 662 O O . ALA A 1 86 ? 25.224 -37.003 -3.436 1.00 36.91 83 ALA A O 1
ATOM 664 N N . GLU A 1 87 ? 25.871 -39.152 -3.332 1.00 36.59 84 GLU A N 1
ATOM 665 C CA . GLU A 1 87 ? 24.654 -39.649 -3.959 1.00 38.03 84 GLU A CA 1
ATOM 666 C C . GLU A 1 87 ? 23.528 -39.717 -2.928 1.00 44.53 84 GLU A C 1
ATOM 667 O O . GLU A 1 87 ? 22.446 -39.167 -3.127 1.00 41.41 84 GLU A O 1
ATOM 673 N N . ALA A 1 88 ? 23.799 -40.394 -1.820 1.00 45.18 85 ALA A N 1
ATOM 674 C CA . ALA A 1 88 ? 22.843 -40.509 -0.732 1.00 41.54 85 ALA A CA 1
ATOM 675 C C . ALA A 1 88 ? 22.766 -39.226 0.095 1.00 44.73 85 ALA A C 1
ATOM 676 O O . ALA A 1 88 ? 21.796 -39.012 0.826 1.00 41.23 85 ALA A O 1
ATOM 678 N N . GLN A 1 89 ? 23.795 -38.387 -0.018 1.00 39.19 86 GLN A N 1
ATOM 679 C CA . GLN A 1 89 ? 23.862 -37.116 0.705 1.00 32.25 86 GLN A CA 1
ATOM 680 C C . GLN A 1 89 ? 23.992 -37.355 2.209 1.00 38.31 86 GLN A C 1
ATOM 681 O O . GLN A 1 89 ? 23.315 -36.709 3.022 1.00 32.74 86 GLN A O 1
ATOM 687 N N . ASN A 1 90 ? 24.867 -38.298 2.555 1.00 33.59 87 ASN A N 1
ATOM 688 C CA . ASN A 1 90 ? 25.132 -38.700 3.934 1.00 33.26 87 ASN A CA 1
ATOM 689 C C . ASN A 1 90 ? 26.598 -38.526 4.300 1.00 38.26 87 ASN A C 1
ATOM 690 O O . ASN A 1 90 ? 27.488 -38.940 3.558 1.00 39.24 87 ASN A O 1
ATOM 695 N N . ILE A 1 91 ? 26.838 -37.935 5.462 1.00 31.69 88 ILE A N 1
ATOM 696 C CA . ILE A 1 91 ? 28.184 -37.773 5.985 1.00 32.01 88 ILE A CA 1
ATOM 697 C C . ILE A 1 91 ? 28.378 -38.781 7.109 1.00 38.84 88 ILE A C 1
ATOM 698 O O . ILE A 1 91 ? 27.576 -38.827 8.046 1.00 37.50 88 ILE A O 1
ATOM 703 N N . THR A 1 92 ? 29.412 -39.611 7.002 1.00 32.53 89 THR A N 1
ATOM 704 C CA . THR A 1 92 ? 29.746 -40.526 8.089 1.00 33.91 89 THR A CA 1
ATOM 705 C C . THR A 1 92 ? 30.803 -39.907 8.996 1.00 32.88 89 THR A C 1
ATOM 706 O O . THR A 1 92 ? 31.893 -39.559 8.540 1.00 31.78 89 THR A O 1
ATOM 710 N N . LEU A 1 93 ? 30.469 -39.776 10.276 1.00 29.45 90 LEU A N 1
ATOM 711 C CA . LEU A 1 93 ? 31.363 -39.178 11.264 1.00 29.64 90 LEU A CA 1
ATOM 712 C C . LEU A 1 93 ? 32.360 -40.199 11.816 1.00 34.16 90 LEU A C 1
ATOM 713 O O . LEU A 1 93 ? 32.165 -41.405 11.664 1.00 35.28 90 LEU A O 1
ATOM 718 N N . ALA A 1 94 ? 33.413 -39.707 12.464 1.00 31.58 91 ALA A N 1
ATOM 719 C CA . ALA A 1 94 ? 34.419 -40.570 13.083 1.00 33.97 91 ALA A CA 1
ATOM 720 C C . ALA A 1 94 ? 33.821 -41.598 14.053 1.00 41.67 91 ALA A C 1
ATOM 721 O O . ALA A 1 94 ? 34.354 -42.700 14.190 1.00 45.34 91 ALA A O 1
ATOM 723 N N . ASP A 1 95 ? 32.719 -41.247 14.718 1.00 41.87 92 ASP A N 1
ATOM 724 C CA . ASP A 1 95 ? 32.075 -42.169 15.663 1.00 46.00 92 ASP A CA 1
ATOM 725 C C . ASP A 1 95 ? 31.109 -43.147 14.986 1.00 47.90 92 ASP A C 1
ATOM 726 O O . ASP A 1 95 ? 30.473 -43.970 15.650 1.00 44.44 92 ASP A O 1
ATOM 731 N N . GLY A 1 96 ? 30.995 -43.048 13.666 1.00 40.46 93 GLY A N 1
ATOM 732 C CA . GLY A 1 96 ? 30.168 -43.966 12.904 1.00 37.60 93 GLY A CA 1
ATOM 733 C C . GLY A 1 96 ? 28.739 -43.503 12.703 1.00 40.92 93 GLY A C 1
ATOM 734 O O . GLY A 1 96 ? 27.997 -44.067 11.892 1.00 36.07 93 GLY A O 1
ATOM 735 N N . ASN A 1 97 ? 28.335 -42.484 13.451 1.00 39.54 94 ASN A N 1
ATOM 736 C CA . ASN A 1 97 ? 27.032 -41.864 13.222 1.00 38.62 94 ASN A CA 1
ATOM 737 C C . ASN A 1 97 ? 26.981 -41.185 11.858 1.00 40.03 94 ASN A C 1
ATOM 738 O O . ASN A 1 97 ? 28.020 -40.825 11.290 1.00 36.31 94 ASN A O 1
ATOM 743 N N . THR A 1 98 ? 25.776 -40.999 11.335 1.00 35.80 95 THR A N 1
ATOM 744 C CA . THR A 1 98 ? 25.604 -40.462 9.986 1.00 36.81 95 THR A CA 1
ATOM 745 C C . THR A 1 98 ? 24.730 -39.218 9.995 1.00 39.65 95 THR A C 1
ATOM 746 O O . THR A 1 98 ? 23.727 -39.168 10.704 1.00 38.01 95 THR A O 1
ATOM 750 N N . VAL A 1 99 ? 25.114 -38.217 9.206 1.00 40.81 96 VAL A N 1
ATOM 751 C CA . VAL A 1 99 ? 24.349 -36.979 9.103 1.00 36.23 96 VAL A CA 1
ATOM 752 C C . VAL A 1 99 ? 23.925 -36.722 7.666 1.00 33.75 96 VAL A C 1
ATOM 753 O O . VAL A 1 99 ? 24.770 -36.640 6.764 1.00 37.31 96 VAL A O 1
ATOM 757 N N . HIS A 1 100 ? 22.618 -36.574 7.455 1.00 33.72 97 HIS A N 1
ATOM 758 C CA A HIS A 1 100 ? 22.082 -36.295 6.127 0.91 37.38 97 HIS A CA 1
ATOM 759 C CA B HIS A 1 100 ? 22.088 -36.292 6.127 0.09 37.62 97 HIS A CA 1
ATOM 760 C C . HIS A 1 100 ? 22.036 -34.787 5.890 1.00 36.77 97 HIS A C 1
ATOM 761 O O . HIS A 1 100 ? 21.799 -34.017 6.813 1.00 43.01 97 HIS A O 1
ATOM 774 N N . TYR A 1 101 ? 22.267 -34.370 4.651 1.00 35.20 98 TYR A N 1
ATOM 775 C CA . TYR A 1 101 ? 22.188 -32.954 4.308 1.00 38.75 98 TYR A CA 1
ATOM 776 C C . TYR A 1 101 ? 21.359 -32.774 3.040 1.00 41.11 98 TYR A C 1
ATOM 777 O O . TYR A 1 101 ? 21.225 -33.706 2.241 1.00 35.42 98 TYR A O 1
ATOM 786 N N . ASP A 1 102 ? 20.796 -31.581 2.876 1.00 37.15 99 ASP A N 1
ATOM 787 C CA . ASP A 1 102 ? 20.180 -31.171 1.617 1.00 42.44 99 ASP A CA 1
ATOM 788 C C . ASP A 1 102 ? 21.159 -30.308 0.833 1.00 40.58 99 ASP A C 1
ATOM 789 O O . ASP A 1 102 ? 21.266 -30.415 -0.391 1.00 34.72 99 ASP A O 1
ATOM 794 N N . TYR A 1 103 ? 21.861 -29.437 1.550 1.00 34.07 100 TYR A N 1
ATOM 795 C CA . TYR A 1 103 ? 22.990 -28.715 0.988 1.00 32.49 100 TYR A CA 1
ATOM 796 C C . TYR A 1 103 ? 24.198 -28.904 1.880 1.00 32.97 100 TYR A C 1
ATOM 797 O O . TYR A 1 103 ? 24.085 -28.958 3.106 1.00 32.79 100 TYR A O 1
ATOM 806 N N . LEU A 1 104 ? 25.357 -29.006 1.249 1.00 34.75 101 LEU A N 1
ATOM 807 C CA . LEU A 1 104 ? 26.606 -29.144 1.970 1.00 29.52 101 LEU A CA 1
ATOM 808 C C . LEU A 1 104 ? 27.552 -28.038 1.536 1.00 29.13 101 LEU A C 1
ATOM 809 O O . LEU A 1 104 ? 27.748 -27.817 0.338 1.00 32.50 101 LEU A O 1
ATOM 814 N N . MET A 1 105 ? 28.112 -27.318 2.500 1.00 28.95 102 MET A N 1
ATOM 815 C CA . MET A 1 105 ? 29.174 -26.380 2.168 1.00 28.55 102 MET A CA 1
ATOM 816 C C . MET A 1 105 ? 30.481 -26.842 2.789 1.00 28.42 102 MET A C 1
ATOM 817 O O . MET A 1 105 ? 30.619 -26.906 4.014 1.00 31.30 102 MET A O 1
ATOM 822 N N . ILE A 1 106 ? 31.426 -27.182 1.924 1.00 27.45 103 ILE A N 1
ATOM 823 C CA . ILE A 1 106 ? 32.709 -27.707 2.355 1.00 22.73 103 ILE A CA 1
ATOM 824 C C . ILE A 1 106 ? 33.638 -26.536 2.671 1.00 25.13 103 ILE A C 1
ATOM 825 O O . ILE A 1 106 ? 33.897 -25.692 1.815 1.00 29.21 103 ILE A O 1
ATOM 830 N N . ALA A 1 107 ? 34.107 -26.480 3.915 1.00 25.82 104 ALA A N 1
ATOM 831 C CA . ALA A 1 107 ? 35.070 -25.463 4.336 1.00 27.09 104 ALA A CA 1
ATOM 832 C C . ALA A 1 107 ? 36.166 -26.123 5.174 1.00 26.83 104 ALA A C 1
ATOM 833 O O . ALA A 1 107 ? 36.482 -25.668 6.278 1.00 25.38 104 ALA A O 1
ATOM 835 N N . THR A 1 108 ? 36.745 -27.198 4.641 1.00 21.12 105 THR A N 1
ATOM 836 C CA . THR A 1 108 ? 37.583 -28.081 5.432 1.00 22.39 105 TH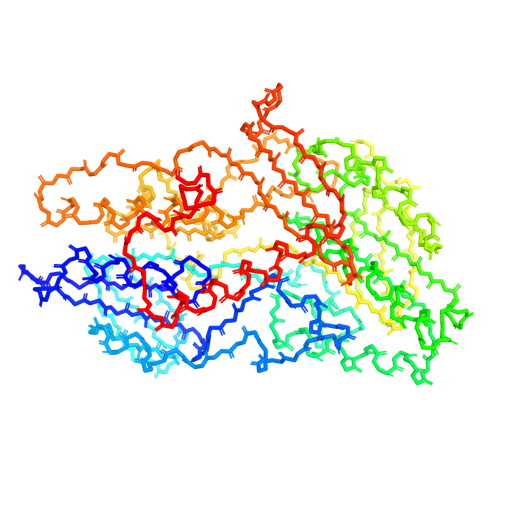R A CA 1
ATOM 837 C C . THR A 1 108 ? 39.070 -27.701 5.476 1.00 23.36 105 THR A C 1
ATOM 838 O O . THR A 1 108 ? 39.852 -28.363 6.161 1.00 24.98 105 THR A O 1
ATOM 842 N N . GLY A 1 109 ? 39.450 -26.638 4.774 1.00 25.75 106 GLY A N 1
ATOM 843 C CA . GLY A 1 109 ? 40.815 -26.146 4.857 1.00 23.54 106 GLY A CA 1
ATOM 844 C C . GLY A 1 109 ? 41.795 -27.122 4.236 1.00 26.34 106 GLY A C 1
ATOM 845 O O . GLY A 1 109 ? 41.433 -27.907 3.368 1.00 25.24 106 GLY A O 1
ATOM 846 N N . PRO A 1 110 ? 43.063 -27.060 4.661 1.00 25.79 107 PRO A N 1
ATOM 847 C CA . PRO A 1 110 ? 44.072 -27.916 4.034 1.00 29.42 107 PRO A CA 1
ATOM 848 C C . PRO A 1 110 ? 44.375 -29.209 4.803 1.00 29.83 107 PRO A C 1
ATOM 849 O O . PRO A 1 110 ? 44.337 -29.230 6.036 1.00 29.39 107 PRO A O 1
ATOM 853 N N . LYS A 1 111 ? 44.683 -30.275 4.071 1.00 25.39 108 LYS A N 1
ATOM 854 C CA . LYS A 1 111 ? 45.392 -31.400 4.663 1.00 23.79 108 LYS A CA 1
ATOM 855 C C . LYS A 1 111 ? 46.869 -31.040 4.578 1.00 27.16 108 LYS A C 1
ATOM 856 O O . LYS A 1 111 ? 47.362 -30.629 3.514 1.00 26.01 108 LYS A O 1
ATOM 862 N N . LEU A 1 112 ? 47.571 -31.163 5.697 1.00 24.75 109 LEU A N 1
ATOM 863 C CA . LEU A 1 112 ? 48.985 -30.804 5.726 1.00 24.72 109 LEU A CA 1
ATOM 864 C C . LEU A 1 112 ? 49.757 -32.024 5.233 1.00 26.74 109 LEU A C 1
ATOM 865 O O . LEU A 1 112 ? 49.837 -33.029 5.935 1.00 27.83 109 LEU A O 1
ATOM 870 N N . ALA A 1 113 ? 50.295 -31.938 4.018 1.00 23.09 110 ALA A N 1
ATOM 871 C CA . ALA A 1 113 ? 50.826 -33.108 3.310 1.00 28.65 110 ALA A CA 1
ATOM 872 C C . ALA A 1 113 ? 52.251 -33.479 3.699 1.00 27.32 110 ALA A C 1
ATOM 873 O O . ALA A 1 113 ? 53.150 -33.486 2.852 1.00 26.65 110 ALA A O 1
ATOM 875 N N . PHE A 1 114 ? 52.458 -33.806 4.967 1.00 26.05 111 PHE A N 1
ATOM 876 C CA . PHE A 1 114 ? 53.800 -34.163 5.430 1.00 25.61 111 PHE A CA 1
ATOM 877 C C . PHE A 1 114 ? 54.303 -35.426 4.718 1.00 29.31 111 PHE A C 1
ATOM 878 O O . PHE A 1 114 ? 55.507 -35.638 4.573 1.00 29.57 111 PHE A O 1
ATOM 886 N N . GLU A 1 115 ? 53.367 -36.265 4.283 1.00 29.62 112 GLU A N 1
ATOM 887 C CA . GLU A 1 115 ? 53.709 -37.502 3.589 1.00 29.63 112 GLU A CA 1
ATOM 888 C C . GLU A 1 115 ? 54.514 -37.255 2.313 1.00 30.50 112 GLU A C 1
ATOM 889 O O . GLU A 1 115 ? 55.214 -38.140 1.840 1.00 32.31 112 GLU A O 1
ATOM 895 N N . ASN A 1 116 ? 54.435 -36.044 1.769 1.00 29.16 113 ASN A N 1
ATOM 896 C CA . ASN A 1 116 ? 55.209 -35.695 0.590 1.00 28.65 113 ASN A CA 1
ATOM 897 C C . ASN A 1 116 ? 56.704 -35.784 0.860 1.00 30.87 113 ASN A C 1
ATOM 898 O O . ASN A 1 116 ? 57.491 -35.992 -0.053 1.00 34.22 113 ASN A O 1
ATOM 903 N N . VAL A 1 117 ? 57.087 -35.558 2.112 1.00 30.25 114 VAL A N 1
ATOM 904 C CA . VAL A 1 117 ? 58.495 -35.558 2.496 1.00 26.78 114 VAL A CA 1
ATOM 905 C C . VAL A 1 117 ? 58.683 -36.514 3.654 1.00 29.49 114 VAL A C 1
ATOM 906 O O . VAL A 1 117 ? 58.450 -36.161 4.812 1.00 28.73 114 VAL A O 1
ATOM 910 N N . PRO A 1 118 ? 59.113 -37.746 3.345 1.00 32.38 115 PRO A N 1
ATOM 911 C CA . PRO A 1 118 ? 59.336 -38.760 4.378 1.00 31.46 115 PRO A CA 1
ATOM 912 C C . PRO A 1 118 ? 60.166 -38.199 5.526 1.00 28.54 115 PRO A C 1
ATOM 913 O O . PRO A 1 118 ? 61.211 -37.585 5.292 1.00 31.17 115 PRO A O 1
ATOM 917 N N . GLY A 1 119 ? 59.687 -38.392 6.752 1.00 30.76 116 GLY A N 1
ATOM 918 C CA . GLY A 1 119 ? 60.394 -37.918 7.928 1.00 28.14 116 GLY A CA 1
ATOM 919 C C . GLY A 1 119 ? 60.054 -36.500 8.370 1.00 29.42 116 GLY A C 1
ATOM 920 O O . GLY A 1 119 ? 60.505 -36.055 9.429 1.00 30.20 116 GLY A O 1
ATOM 921 N N . SER A 1 120 ? 59.271 -35.786 7.564 1.00 27.07 117 SER A N 1
ATOM 922 C CA . SER A 1 120 ? 58.987 -34.371 7.837 1.00 27.03 117 SER A CA 1
ATOM 923 C C . SER A 1 120 ? 57.800 -34.151 8.776 1.00 30.65 117 SER A C 1
ATOM 924 O O . SER A 1 120 ? 57.564 -33.029 9.213 1.00 30.18 117 SER A O 1
ATOM 927 N N . ASP A 1 121 ? 57.048 -35.203 9.087 1.00 29.61 118 ASP A N 1
ATOM 928 C CA . ASP A 1 121 ? 55.937 -35.045 10.023 1.00 28.71 118 ASP A CA 1
ATOM 929 C C . ASP A 1 121 ? 56.497 -34.561 11.353 1.00 30.70 118 ASP A C 1
ATOM 930 O O . ASP A 1 121 ? 57.560 -35.002 11.783 1.00 33.11 118 ASP A O 1
ATOM 935 N N . PRO A 1 122 ? 55.814 -33.605 11.989 1.00 26.45 119 PRO A N 1
ATOM 936 C CA . PRO A 1 122 ? 56.309 -33.057 13.257 1.00 26.24 119 PRO A CA 1
ATOM 937 C C . PRO A 1 122 ? 56.539 -34.128 14.320 1.00 32.40 119 PRO A C 1
ATOM 938 O O . PRO A 1 122 ? 57.360 -33.941 15.214 1.00 30.28 119 PRO A O 1
ATOM 942 N N . HIS A 1 123 ? 55.821 -35.245 14.223 1.00 32.97 120 HIS A N 1
ATOM 943 C CA . HIS A 1 123 ? 56.004 -36.336 15.182 1.00 32.36 120 HIS A CA 1
ATOM 944 C C . HIS A 1 123 ? 57.108 -37.325 14.783 1.00 36.75 120 HIS A C 1
ATOM 945 O O . HIS A 1 123 ? 57.458 -38.207 15.559 1.00 38.71 120 HIS A O 1
ATOM 952 N N . GLU A 1 124 ? 57.656 -37.171 13.581 1.00 34.71 121 GLU A N 1
ATOM 953 C CA . GLU A 1 124 ? 58.667 -38.097 13.062 1.00 37.67 121 GLU A CA 1
ATOM 954 C C . GLU A 1 124 ? 60.097 -37.600 13.226 1.00 42.04 121 GLU A C 1
ATOM 955 O O . GLU A 1 124 ? 61.041 -38.384 13.159 1.00 38.05 121 GLU A O 1
ATOM 961 N N . GLY A 1 125 ? 60.274 -36.296 13.398 1.00 32.11 122 GLY A N 1
ATOM 962 C CA . GLY A 1 125 ? 61.618 -35.750 13.426 1.00 30.77 122 GLY A CA 1
ATOM 963 C C . GLY A 1 125 ? 61.668 -34.327 13.934 1.00 35.14 122 GLY A C 1
ATOM 964 O O . GLY A 1 125 ? 60.718 -33.846 14.561 1.00 33.50 122 GLY A O 1
ATOM 965 N N . PRO A 1 126 ? 62.781 -33.634 13.650 1.00 30.05 123 PRO A N 1
ATOM 966 C CA . PRO A 1 126 ? 63.001 -32.306 14.204 1.00 29.83 123 PRO A CA 1
ATOM 967 C C . PRO A 1 126 ? 62.347 -31.209 13.383 1.00 32.79 123 PRO A C 1
ATOM 968 O O . PRO A 1 126 ? 62.375 -30.064 13.822 1.00 33.20 123 PRO A O 1
ATOM 972 N N . VAL A 1 127 ? 61.794 -31.532 12.218 1.00 32.58 124 VAL A N 1
ATOM 973 C CA . VAL A 1 127 ? 61.140 -30.504 11.409 1.00 31.78 124 VAL A CA 1
ATOM 974 C C . VAL A 1 127 ? 59.689 -30.336 11.851 1.00 28.96 124 VAL A C 1
ATOM 975 O O . VAL A 1 127 ? 58.853 -31.231 11.676 1.00 30.51 124 VAL A O 1
ATOM 979 N N . GLN A 1 128 ? 59.406 -29.182 12.445 1.00 28.92 125 GLN A N 1
ATOM 980 C CA . GLN A 1 128 ? 58.106 -28.928 13.044 1.00 28.22 125 GLN A CA 1
ATOM 981 C C . GLN A 1 128 ? 57.253 -28.073 12.113 1.00 25.30 125 GLN A C 1
ATOM 982 O O . GLN A 1 128 ? 57.640 -27.798 10.977 1.00 27.94 125 GLN A O 1
ATOM 988 N N . SER A 1 129 ? 56.088 -27.669 12.599 1.00 24.29 126 SER A N 1
ATOM 989 C CA . SER A 1 129 ? 55.178 -26.859 11.796 1.00 27.89 126 SER A CA 1
ATOM 990 C C . SER A 1 129 ? 54.381 -25.914 12.691 1.00 24.39 126 SER A C 1
ATOM 991 O O . SER A 1 129 ? 54.185 -26.182 13.878 1.00 27.83 126 SER A O 1
ATOM 994 N N . ILE A 1 130 ? 53.948 -24.791 12.129 1.00 24.71 127 ILE A N 1
ATOM 995 C CA A ILE A 1 130 ? 53.176 -23.812 12.887 0.33 27.34 127 ILE A CA 1
ATOM 996 C CA B ILE A 1 130 ? 53.174 -23.814 12.888 0.67 27.73 127 ILE A CA 1
ATOM 997 C C . ILE A 1 130 ? 51.821 -23.517 12.237 1.00 27.50 127 ILE A C 1
ATOM 998 O O . ILE A 1 130 ? 51.219 -22.465 12.479 1.00 27.35 127 ILE A O 1
ATOM 1007 N N . CYS A 1 131 ? 51.336 -24.440 11.409 1.00 24.97 128 CYS A N 1
ATOM 1008 C CA . CYS A 1 131 ? 50.052 -24.196 10.729 1.00 26.54 128 CYS A CA 1
ATOM 1009 C C . CYS A 1 131 ? 48.823 -24.328 11.641 1.00 30.94 128 CYS A C 1
ATOM 1010 O O . CYS A 1 131 ? 47.799 -23.711 11.380 1.00 28.90 128 CYS A O 1
ATOM 1013 N N . THR A 1 132 ? 48.926 -25.128 12.697 1.00 23.88 129 THR A N 1
ATOM 1014 C CA . THR A 1 132 ? 47.823 -25.310 13.641 1.00 25.55 129 THR A CA 1
ATOM 1015 C C . THR A 1 132 ? 48.349 -25.026 15.032 1.00 27.56 129 THR A C 1
ATOM 1016 O O . THR A 1 132 ? 49.562 -25.066 15.268 1.00 29.25 129 THR A O 1
ATOM 1020 N N . VAL A 1 133 ? 47.448 -24.750 15.963 1.00 26.20 130 VAL A N 1
ATOM 1021 C CA . VAL A 1 133 ? 47.877 -24.450 17.314 1.00 25.53 130 VAL A CA 1
ATOM 1022 C C . VAL A 1 133 ? 48.468 -25.694 17.992 1.00 27.07 130 VAL A C 1
ATOM 1023 O O . VAL A 1 133 ? 49.436 -25.587 18.736 1.00 28.43 130 VAL A O 1
ATOM 1027 N N . ASP A 1 134 ? 47.925 -26.879 17.708 1.00 27.00 131 ASP A N 1
ATOM 1028 C CA . ASP A 1 134 ? 48.533 -28.103 18.246 1.00 26.18 131 ASP A CA 1
ATOM 1029 C C . ASP A 1 134 ? 50.003 -28.190 17.835 1.00 30.15 131 ASP A C 1
ATOM 1030 O O . ASP A 1 134 ? 50.896 -28.455 18.654 1.00 31.78 131 ASP A O 1
ATOM 1035 N N . HIS A 1 135 ? 50.250 -27.974 16.549 1.00 25.72 132 HIS A N 1
ATOM 1036 C CA . HIS A 1 135 ? 51.598 -28.082 16.012 1.00 25.65 132 HIS A CA 1
ATOM 1037 C C . HIS A 1 135 ? 52.508 -26.942 16.482 1.00 31.11 132 HIS A C 1
ATOM 1038 O O . HIS A 1 135 ? 53.689 -27.162 16.771 1.00 28.31 132 HIS A O 1
ATOM 1045 N N . ALA A 1 136 ? 51.954 -25.735 16.564 1.00 27.24 133 ALA A N 1
ATOM 1046 C CA . ALA A 1 136 ? 52.714 -24.582 17.041 1.00 27.76 133 ALA A CA 1
ATOM 1047 C C . ALA A 1 136 ? 53.174 -24.777 18.486 1.00 27.72 133 ALA A C 1
ATOM 1048 O O . ALA A 1 136 ? 54.277 -24.369 18.857 1.00 32.32 133 ALA A O 1
ATOM 1050 N N . GLU A 1 137 ? 52.330 -25.395 19.307 1.00 28.90 134 GLU A N 1
ATOM 1051 C CA . GLU A 1 137 ? 52.729 -25.676 20.682 1.00 35.48 134 GLU A CA 1
ATOM 1052 C C . GLU A 1 137 ? 53.884 -26.658 20.684 1.00 39.38 134 GLU A C 1
ATOM 1053 O O . GLU A 1 137 ? 54.827 -26.532 21.468 1.00 34.79 134 GLU A O 1
ATOM 1059 N N . ARG A 1 138 ? 53.809 -27.639 19.795 1.00 37.13 135 ARG A N 1
ATOM 1060 C CA . ARG A 1 138 ? 54.862 -28.634 19.697 1.00 39.46 135 ARG A CA 1
ATOM 1061 C C . ARG A 1 138 ? 56.156 -27.989 19.204 1.00 33.06 135 ARG A C 1
ATOM 1062 O O . ARG A 1 138 ? 57.250 -28.322 19.673 1.00 35.75 135 ARG A O 1
ATOM 1070 N N . ALA A 1 139 ? 56.026 -27.064 18.257 1.00 31.85 136 ALA A N 1
ATOM 1071 C CA . ALA A 1 139 ? 57.168 -26.312 17.748 1.00 30.29 136 ALA A CA 1
ATOM 1072 C C . ALA A 1 139 ? 57.831 -25.526 18.875 1.00 31.91 136 ALA A C 1
ATOM 1073 O O . ALA A 1 139 ? 59.062 -25.480 18.976 1.00 31.03 136 ALA A O 1
ATOM 1075 N N . PHE A 1 140 ? 57.023 -24.914 19.734 1.00 32.21 137 PHE A N 1
ATOM 1076 C CA . PHE A 1 140 ? 57.604 -24.128 20.820 1.00 37.07 137 PHE A CA 1
ATOM 1077 C C . PHE A 1 140 ? 58.333 -25.003 21.834 1.00 39.91 137 PHE A C 1
ATOM 1078 O O . PHE A 1 140 ? 59.365 -24.613 22.379 1.00 37.29 137 PHE A O 1
ATOM 1086 N N . ALA A 1 141 ? 57.781 -26.184 22.093 1.00 35.25 138 ALA A N 1
ATOM 1087 C CA . ALA A 1 141 ? 58.419 -27.125 23.002 1.00 39.92 138 ALA A CA 1
ATOM 1088 C C . ALA A 1 141 ? 59.785 -27.519 22.452 1.00 40.69 138 ALA A C 1
ATOM 1089 O O . ALA A 1 141 ? 60.764 -27.600 23.196 1.00 35.06 138 ALA A O 1
ATOM 1091 N N . GLU A 1 142 ? 59.858 -27.754 21.145 1.00 39.90 139 GLU A N 1
ATOM 1092 C CA . GLU A 1 142 ? 61.133 -28.112 20.537 1.00 44.24 139 GLU A CA 1
ATOM 1093 C C . GLU A 1 142 ? 62.084 -26.919 20.501 1.00 42.28 139 GLU A C 1
ATOM 1094 O O . GLU A 1 142 ? 63.314 -27.076 20.542 1.00 36.25 139 GLU A O 1
ATOM 1100 N N . TYR A 1 143 ? 61.509 -25.722 20.421 1.00 34.22 140 TYR A N 1
ATOM 1101 C CA . TYR A 1 143 ? 62.314 -24.512 20.431 1.00 36.74 140 TYR A CA 1
ATOM 1102 C C . TYR A 1 143 ? 63.012 -24.381 21.783 1.00 43.03 140 TYR A C 1
ATOM 1103 O O . TYR A 1 143 ? 64.174 -23.983 21.858 1.00 42.56 140 TYR A O 1
ATOM 1112 N N . GLN A 1 144 ? 62.305 -24.739 22.849 1.00 40.56 141 GLN A N 1
ATOM 1113 C CA . GLN A 1 144 ? 62.890 -24.726 24.186 1.00 46.25 141 GLN A CA 1
ATOM 1114 C C . GLN A 1 144 ? 64.000 -25.770 24.325 1.00 46.66 141 GLN A C 1
ATOM 1115 O O . GLN A 1 144 ? 64.994 -25.545 25.023 1.00 46.04 141 GLN A O 1
ATOM 1121 N N . ALA A 1 145 ? 63.826 -26.910 23.664 1.00 45.29 142 ALA A N 1
ATOM 1122 C CA . ALA A 1 145 ? 64.849 -27.950 23.659 1.00 44.59 142 ALA A CA 1
ATOM 1123 C C . ALA A 1 145 ? 66.090 -27.444 22.928 1.00 49.22 142 ALA A C 1
ATOM 1124 O O . ALA A 1 145 ? 67.217 -27.758 23.304 1.00 50.58 142 ALA A O 1
ATOM 1126 N N . LEU A 1 146 ? 65.874 -26.651 21.883 1.00 44.78 143 LEU A N 1
ATOM 1127 C CA . LEU A 1 146 ? 66.968 -25.992 21.181 1.00 38.64 143 LEU A CA 1
ATOM 1128 C C . LEU A 1 146 ? 67.723 -25.047 22.113 1.00 49.85 143 LEU A C 1
ATOM 1129 O O . LEU A 1 146 ? 68.955 -25.004 22.100 1.00 51.44 143 LEU A O 1
ATOM 1134 N N . LEU A 1 147 ? 66.984 -24.287 22.918 1.00 44.70 144 LEU A N 1
ATOM 1135 C CA . LEU A 1 147 ? 67.606 -23.349 23.850 1.00 46.86 144 LEU A CA 1
ATOM 1136 C C . LEU A 1 147 ? 68.455 -24.071 24.899 1.00 56.36 144 LEU A C 1
ATOM 1137 O O . LEU A 1 147 ? 69.518 -23.584 25.297 1.00 52.01 144 LEU A O 1
ATOM 1142 N N . ARG A 1 148 ? 67.985 -25.230 25.350 1.00 53.92 145 ARG A N 1
ATOM 1143 C CA . ARG A 1 148 ? 68.753 -26.029 26.298 1.00 56.48 145 ARG A CA 1
ATOM 1144 C C . ARG A 1 148 ? 70.021 -26.584 25.655 1.00 59.29 145 ARG A C 1
ATOM 1145 O O . ARG A 1 148 ? 71.071 -26.662 26.297 1.00 60.00 145 ARG A O 1
ATOM 1153 N N . GLU A 1 149 ? 69.921 -26.965 24.385 1.00 53.11 146 GLU A N 1
ATOM 1154 C CA . GLU A 1 149 ? 71.050 -27.555 23.671 1.00 58.01 146 GLU A CA 1
ATOM 1155 C C . GLU A 1 149 ? 71.153 -27.018 22.250 1.00 47.52 146 GLU A C 1
ATOM 1156 O O . GLU A 1 149 ? 70.733 -27.680 21.304 1.00 52.49 146 GLU A O 1
ATOM 1162 N N . PRO A 1 150 ? 71.725 -25.818 22.099 1.00 53.60 147 PRO A N 1
ATOM 1163 C CA . PRO A 1 150 ? 71.812 -25.121 20.809 1.00 58.60 147 PRO A CA 1
ATOM 1164 C C . PRO A 1 150 ? 72.391 -25.971 19.677 1.00 55.31 147 PRO A C 1
ATOM 1165 O O . PRO A 1 150 ? 73.288 -26.787 19.891 1.00 55.18 147 PRO A O 1
ATOM 1169 N N . GLY A 1 151 ? 71.867 -25.756 18.475 1.00 45.82 148 GLY A N 1
ATOM 1170 C CA . GLY A 1 151 ? 72.251 -26.507 17.292 1.00 40.65 148 GLY A CA 1
ATOM 1171 C C . GLY A 1 151 ? 71.716 -25.796 16.057 1.00 37.95 148 GLY A C 1
ATOM 1172 O O . GLY A 1 151 ? 71.135 -24.717 16.171 1.00 38.04 148 GLY A O 1
ATOM 1173 N N . PRO A 1 152 ? 71.925 -26.387 14.871 1.00 39.51 149 PRO A N 1
ATOM 1174 C CA . PRO A 1 152 ? 71.540 -25.744 13.614 1.00 33.02 149 PRO A CA 1
ATOM 1175 C C . PRO A 1 152 ? 70.029 -25.549 13.506 1.00 35.25 149 PRO A C 1
ATOM 1176 O O . PRO A 1 152 ? 69.259 -26.406 13.951 1.00 34.16 149 PRO A O 1
ATOM 1180 N N . ILE A 1 153 ? 69.628 -24.422 12.928 1.00 31.33 150 ILE A N 1
ATOM 1181 C CA . ILE A 1 153 ? 68.224 -24.115 12.702 1.00 28.37 150 ILE A CA 1
ATOM 1182 C C . ILE A 1 153 ? 67.949 -24.101 11.208 1.00 31.98 150 ILE A C 1
ATOM 1183 O O . ILE A 1 153 ? 68.723 -23.540 10.440 1.00 33.68 150 ILE A O 1
ATOM 1188 N N . VAL A 1 154 ? 66.835 -24.701 10.792 1.00 29.80 151 VAL A N 1
ATOM 1189 C CA . VAL A 1 154 ? 66.428 -24.601 9.398 1.00 25.60 151 VAL A CA 1
ATOM 1190 C C . VAL A 1 154 ? 64.935 -24.296 9.324 1.00 25.50 151 VAL A C 1
ATOM 1191 O O . VAL A 1 154 ? 64.121 -25.085 9.801 1.00 28.41 151 VAL A O 1
ATOM 1195 N N . ILE A 1 155 ? 64.592 -23.159 8.719 1.00 25.71 152 ILE A N 1
ATOM 1196 C CA . ILE A 1 155 ? 63.196 -22.736 8.590 1.00 24.42 152 ILE A CA 1
ATOM 1197 C C . ILE A 1 155 ? 62.897 -22.470 7.119 1.00 22.56 152 ILE A C 1
ATOM 1198 O O . ILE A 1 155 ? 63.780 -22.063 6.362 1.00 25.43 152 ILE A O 1
ATOM 1203 N N . GLY A 1 156 ? 61.664 -22.719 6.684 1.00 21.71 153 GLY A N 1
ATOM 1204 C CA . GLY A 1 156 ? 61.365 -22.470 5.290 1.00 23.03 153 GLY A CA 1
ATOM 1205 C C . GLY A 1 156 ? 60.054 -23.056 4.824 1.00 24.20 153 GLY A C 1
ATOM 1206 O O . GLY A 1 156 ? 59.131 -23.221 5.614 1.00 22.91 153 GLY A O 1
ATOM 1207 N N . ALA A 1 157 ? 59.962 -23.323 3.527 1.00 22.22 154 ALA A N 1
ATOM 1208 C CA . ALA A 1 157 ? 58.722 -23.855 2.949 1.00 24.08 154 ALA A CA 1
ATOM 1209 C C . ALA A 1 157 ? 59.031 -24.979 1.971 1.00 23.55 154 ALA A C 1
ATOM 1210 O O . ALA A 1 157 ? 59.956 -24.866 1.155 1.00 25.76 154 ALA A O 1
ATOM 1212 N N . MET A 1 158 ? 58.255 -26.056 2.045 1.00 22.55 155 MET A N 1
ATOM 1213 C CA . MET A 1 158 ? 58.467 -27.242 1.216 1.00 23.57 155 MET A CA 1
ATOM 1214 C C . MET A 1 158 ? 58.067 -26.995 -0.232 1.00 22.83 155 MET A C 1
ATOM 1215 O O . MET A 1 158 ? 57.353 -26.047 -0.538 1.00 24.19 155 MET A O 1
ATOM 1220 N N . ALA A 1 159 ? 58.531 -27.857 -1.125 1.00 23.79 156 ALA A N 1
ATOM 1221 C CA . ALA A 1 159 ? 57.981 -27.920 -2.477 1.00 21.36 156 ALA A CA 1
ATOM 1222 C C . ALA A 1 159 ? 56.454 -28.060 -2.382 1.00 25.93 156 ALA A C 1
ATOM 1223 O O . ALA A 1 159 ? 55.937 -28.778 -1.527 1.00 25.92 156 ALA A O 1
ATOM 1225 N N . GLY A 1 160 ? 55.731 -27.363 -3.253 1.00 28.78 157 GLY A N 1
ATOM 1226 C CA . GLY A 1 160 ? 54.280 -27.453 -3.260 1.00 28.93 157 GLY A CA 1
ATOM 1227 C C . GLY A 1 160 ? 53.586 -26.565 -2.243 1.00 24.27 157 GLY A C 1
ATOM 1228 O O . GLY A 1 160 ? 52.351 -26.500 -2.224 1.00 24.34 157 GLY A O 1
ATOM 1229 N N . ALA A 1 161 ? 54.356 -25.881 -1.399 1.00 24.60 158 ALA A N 1
ATOM 1230 C CA . ALA A 1 161 ? 53.765 -24.935 -0.452 1.00 25.05 158 ALA A CA 1
ATOM 1231 C C . ALA A 1 161 ? 53.075 -23.790 -1.177 1.00 23.60 158 ALA A C 1
ATOM 1232 O O . ALA A 1 161 ? 53.449 -23.426 -2.300 1.00 22.16 158 ALA A O 1
ATOM 1234 N N . SER A 1 162 ? 52.067 -23.221 -0.522 1.00 22.94 159 SER A N 1
ATOM 1235 C CA . SER A 1 162 ? 51.322 -22.083 -1.068 1.00 23.67 159 SER A CA 1
ATOM 1236 C C . SER A 1 162 ? 51.220 -20.965 -0.041 1.00 29.58 159 SER A C 1
ATOM 1237 O O . SER A 1 162 ? 50.622 -19.926 -0.299 1.00 39.01 159 SER A O 1
ATOM 1248 N N . PHE A 1 164 ? 53.634 -18.857 2.234 1.00 20.22 161 PHE A N 1
ATOM 1249 C CA . PHE A 1 164 ? 55.046 -18.560 2.454 1.00 21.81 161 PHE A CA 1
ATOM 1250 C C . PHE A 1 164 ? 55.312 -17.502 3.520 1.00 22.57 161 PHE A C 1
ATOM 1251 O O . PHE A 1 164 ? 56.314 -17.586 4.229 1.00 25.45 161 PHE A O 1
ATOM 1259 N N . GLY A 1 165 ? 54.433 -16.501 3.616 1.00 23.74 162 GLY A N 1
ATOM 1260 C CA . GLY A 1 165 ? 54.592 -15.448 4.606 1.00 24.40 162 GLY A CA 1
ATOM 1261 C C . GLY A 1 165 ? 54.990 -15.957 5.987 1.00 21.09 162 GLY A C 1
ATOM 1262 O O . GLY A 1 165 ? 55.933 -15.455 6.594 1.00 24.76 162 GLY A O 1
ATOM 1263 N N . PRO A 1 166 ? 54.258 -16.958 6.498 1.00 23.11 163 PRO A N 1
ATOM 1264 C CA . PRO A 1 166 ? 54.504 -17.448 7.858 1.00 23.26 163 PRO A CA 1
ATOM 1265 C C . PRO A 1 166 ? 55.905 -18.033 8.036 1.00 23.65 163 PRO A C 1
ATOM 1266 O O . PRO A 1 166 ? 56.437 -17.986 9.147 1.00 27.95 163 PRO A O 1
ATOM 1270 N N . ALA A 1 167 ? 56.492 -18.569 6.973 1.00 21.21 164 ALA A N 1
ATOM 1271 C CA . ALA A 1 167 ? 57.872 -19.066 7.068 1.00 24.50 164 ALA A CA 1
ATOM 1272 C C . ALA A 1 167 ? 58.840 -17.914 7.348 1.00 23.59 164 ALA A C 1
ATOM 1273 O O . ALA A 1 167 ? 59.693 -18.008 8.243 1.00 25.94 164 ALA A O 1
ATOM 1275 N N . TYR A 1 168 ? 58.705 -16.834 6.584 1.00 22.89 165 TYR A N 1
ATOM 1276 C CA . TYR A 1 168 ? 59.533 -15.641 6.791 1.00 22.47 165 TYR A CA 1
ATOM 1277 C C . TYR A 1 168 ? 59.274 -15.050 8.173 1.00 26.10 165 TYR A C 1
ATOM 1278 O O . TYR A 1 168 ? 60.205 -14.739 8.904 1.00 26.83 165 TYR A O 1
ATOM 1287 N N . GLU A 1 169 ? 58.001 -14.894 8.524 1.00 25.05 166 GLU A N 1
ATOM 1288 C CA . GLU A 1 169 ? 57.644 -14.378 9.838 1.00 23.17 166 GLU A CA 1
ATOM 1289 C C . GLU A 1 169 ? 58.301 -15.207 10.934 1.00 26.30 166 GLU A C 1
ATOM 1290 O O . GLU A 1 169 ? 58.931 -14.662 11.836 1.00 25.96 166 GLU A O 1
ATOM 1296 N N . TYR A 1 170 ? 58.137 -16.528 10.859 1.00 26.23 167 TYR A N 1
ATOM 1297 C CA . TYR A 1 170 ? 58.663 -17.406 11.904 1.00 26.99 167 TYR A CA 1
ATOM 1298 C C . TYR A 1 170 ? 60.178 -17.286 12.020 1.00 30.13 167 TYR A C 1
ATOM 1299 O O . TYR A 1 170 ? 60.718 -17.202 13.120 1.00 29.40 167 TYR A O 1
ATOM 1308 N N . ALA A 1 171 ? 60.865 -17.275 10.884 1.00 27.86 168 ALA A N 1
ATOM 1309 C CA . ALA A 1 171 ? 62.324 -17.116 10.898 1.00 29.30 168 ALA A CA 1
ATOM 1310 C C . ALA A 1 171 ? 62.709 -15.828 11.621 1.00 31.69 168 ALA A C 1
ATOM 1311 O O . ALA A 1 171 ? 63.602 -15.819 12.477 1.00 33.09 168 ALA A O 1
ATOM 1313 N N . MET A 1 172 ? 62.028 -14.740 11.274 1.00 29.09 169 MET A N 1
ATOM 1314 C CA . MET A 1 172 ? 62.355 -13.441 11.851 1.00 31.67 169 MET A CA 1
ATOM 1315 C C . MET A 1 172 ? 62.105 -13.386 13.365 1.00 27.45 169 MET A C 1
ATOM 1316 O O . MET A 1 172 ? 62.894 -12.788 14.102 1.00 31.70 169 MET A O 1
ATOM 1321 N N . ILE A 1 173 ? 61.009 -13.993 13.831 1.00 28.79 170 ILE A N 1
ATOM 1322 C CA . ILE A 1 173 ? 60.696 -13.899 15.255 1.00 27.99 170 ILE A CA 1
ATOM 1323 C C . ILE A 1 173 ? 61.536 -14.849 16.091 1.00 33.93 170 ILE A C 1
ATOM 1324 O O . ILE A 1 173 ? 61.818 -14.567 17.253 1.00 32.84 170 ILE A O 1
ATOM 1329 N N . VAL A 1 174 ? 61.944 -15.964 15.492 1.00 31.48 171 VAL A N 1
ATOM 1330 C CA . VAL A 1 174 ? 62.879 -16.867 16.155 1.00 33.97 171 VAL A CA 1
ATOM 1331 C C . VAL A 1 174 ? 64.223 -16.151 16.306 1.00 34.90 171 VAL A C 1
ATOM 1332 O O . VAL A 1 174 ? 64.823 -16.144 17.388 1.00 33.62 171 VAL A O 1
ATOM 1336 N N . ALA A 1 175 ? 64.687 -15.515 15.237 1.00 34.53 172 ALA A N 1
ATOM 1337 C CA . ALA A 1 175 ? 65.935 -14.755 15.318 1.00 38.39 172 ALA A CA 1
ATOM 1338 C C . ALA A 1 175 ? 65.805 -13.675 16.387 1.00 37.85 172 ALA A C 1
ATOM 1339 O O . ALA A 1 175 ? 66.693 -13.494 17.218 1.00 36.99 172 ALA A O 1
ATOM 1341 N N . SER A 1 176 ? 64.682 -12.964 16.368 1.00 36.36 173 SER A N 1
ATOM 1342 C CA . SER A 1 176 ? 64.430 -11.931 17.363 1.00 38.51 173 SER A CA 1
ATOM 1343 C C . SER A 1 176 ? 64.441 -12.475 18.787 1.00 37.35 173 SER A C 1
ATOM 1344 O O . 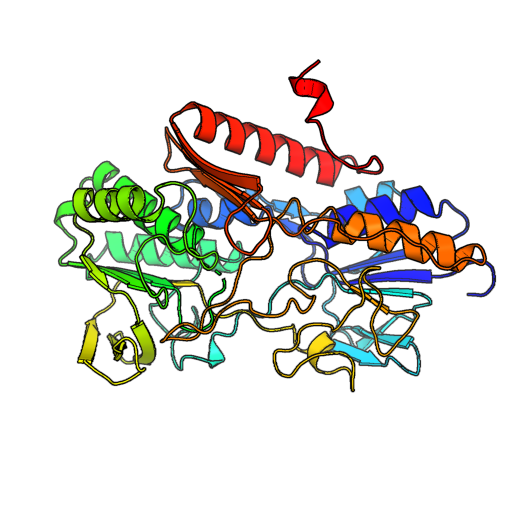SER A 1 176 ? 65.068 -11.898 19.683 1.00 39.19 173 SER A O 1
ATOM 1347 N N . ASP A 1 177 ? 63.726 -13.574 18.997 1.00 35.59 174 ASP A N 1
ATOM 1348 C CA . ASP A 1 177 ? 63.628 -14.159 20.323 1.00 36.59 174 ASP A CA 1
ATOM 1349 C C . ASP A 1 177 ? 64.992 -14.650 20.814 1.00 35.01 174 ASP A C 1
ATOM 1350 O O . ASP A 1 177 ? 65.345 -14.477 21.985 1.00 40.39 174 ASP A O 1
ATOM 1355 N N . LEU A 1 178 ? 65.761 -15.259 19.919 1.00 36.55 175 LEU A N 1
ATOM 1356 C CA . LEU A 1 178 ? 67.121 -15.677 20.254 1.00 42.55 175 LEU A CA 1
ATOM 1357 C C . LEU A 1 178 ? 67.927 -14.493 20.784 1.00 44.47 175 LEU A C 1
ATOM 1358 O O . LEU A 1 178 ? 68.610 -14.599 21.798 1.00 43.50 175 LEU A O 1
ATOM 1363 N N . LYS A 1 179 ? 67.852 -13.366 20.086 1.00 40.65 176 LYS A N 1
ATOM 1364 C CA . LYS A 1 179 ? 68.586 -12.173 20.507 1.00 49.81 176 LYS A CA 1
ATOM 1365 C C . LYS A 1 179 ? 68.147 -11.725 21.897 1.00 51.20 176 LYS A C 1
ATOM 1366 O O . LYS A 1 179 ? 68.977 -11.441 22.760 1.00 49.84 176 LYS A O 1
ATOM 1372 N N . LYS A 1 180 ? 66.835 -11.650 22.097 1.00 43.61 177 LYS A N 1
ATOM 1373 C CA . LYS A 1 180 ? 66.259 -11.289 23.385 1.00 50.93 177 LYS A CA 1
ATOM 1374 C C . LYS A 1 180 ? 66.863 -12.130 24.505 1.00 59.47 177 LYS A C 1
ATOM 1375 O O . LYS A 1 180 ? 67.158 -11.621 25.585 1.00 61.53 177 LYS A O 1
ATOM 1381 N N . ARG A 1 181 ? 67.057 -13.415 24.233 1.00 48.09 178 ARG A N 1
ATOM 1382 C CA . ARG A 1 181 ? 67.515 -14.355 25.250 1.00 49.06 178 ARG A CA 1
ATOM 1383 C C . ARG A 1 181 ? 69.036 -14.461 25.345 1.00 50.13 178 ARG A C 1
ATOM 1384 O O . ARG A 1 181 ? 69.555 -15.285 26.101 1.00 52.65 178 ARG A O 1
ATOM 1392 N N . GLY A 1 182 ? 69.742 -13.648 24.566 1.00 48.41 179 GLY A N 1
ATOM 1393 C CA . GLY A 1 182 ? 71.193 -13.720 24.503 1.00 55.43 179 GLY A CA 1
ATOM 1394 C C . GLY A 1 182 ? 71.690 -15.082 24.048 1.00 56.06 179 GLY A C 1
ATOM 1395 O O . GLY A 1 182 ? 72.754 -15.532 24.476 1.00 58.48 179 GLY A O 1
ATOM 1396 N N . MET A 1 183 ? 70.922 -15.733 23.175 1.00 49.70 180 MET A N 1
ATOM 1397 C CA . MET A 1 183 ? 71.245 -17.080 22.700 1.00 48.97 180 MET A CA 1
ATOM 1398 C C . MET A 1 183 ? 71.595 -17.116 21.211 1.00 51.32 180 MET A C 1
ATOM 1399 O O . MET A 1 183 ? 72.016 -18.152 20.693 1.00 52.55 180 MET A O 1
ATOM 1404 N N . ARG A 1 184 ? 71.425 -15.990 20.526 1.00 52.51 181 ARG A N 1
ATOM 1405 C CA . ARG A 1 184 ? 71.585 -15.956 19.074 1.00 44.73 181 ARG A CA 1
ATOM 1406 C C . ARG A 1 184 ? 72.980 -16.384 18.647 1.00 51.32 181 ARG A C 1
ATOM 1407 O O . ARG A 1 184 ? 73.146 -17.076 17.640 1.00 49.01 181 ARG A O 1
ATOM 1415 N N . ASP A 1 185 ? 73.982 -15.985 19.426 1.00 52.29 182 ASP A N 1
ATOM 1416 C CA . ASP A 1 185 ? 75.368 -16.281 19.090 1.00 65.00 182 ASP A CA 1
ATOM 1417 C C . ASP A 1 185 ? 75.716 -17.755 19.291 1.00 57.55 182 ASP A C 1
ATOM 1418 O O . ASP A 1 185 ? 76.761 -18.219 18.824 1.00 53.65 182 ASP A O 1
ATOM 1423 N N . LYS A 1 186 ? 74.837 -18.485 19.977 1.00 49.06 183 LYS A N 1
ATOM 1424 C CA . LYS A 1 186 ? 75.059 -19.900 20.261 1.00 51.65 183 LYS A CA 1
ATOM 1425 C C . LYS A 1 186 ? 74.573 -20.827 19.148 1.00 51.03 183 LYS A C 1
ATOM 1426 O O . LYS A 1 186 ? 74.790 -22.037 19.208 1.00 55.66 183 LYS A O 1
ATOM 1432 N N . ILE A 1 187 ? 73.925 -20.258 18.135 1.00 44.66 184 ILE A N 1
ATOM 1433 C CA . ILE A 1 187 ? 73.447 -21.035 16.994 1.00 42.56 184 ILE A CA 1
ATOM 1434 C C . ILE A 1 187 ? 74.524 -21.133 15.909 1.00 50.51 184 ILE A C 1
ATOM 1435 O O . ILE A 1 187 ? 74.932 -20.116 15.345 1.00 45.52 184 ILE A O 1
ATOM 1440 N N . PRO A 1 188 ? 74.984 -22.363 15.610 1.00 53.55 185 PRO A N 1
ATOM 1441 C CA . PRO A 1 188 ? 76.066 -22.600 14.642 1.00 50.49 185 PRO A CA 1
ATOM 1442 C C . PRO A 1 188 ? 75.706 -22.176 13.218 1.00 45.05 185 PRO A C 1
ATOM 1443 O O . PRO A 1 188 ? 76.574 -21.718 12.473 1.00 43.74 185 PRO A O 1
ATOM 1447 N N . SER A 1 189 ? 74.437 -22.315 12.846 1.00 41.50 186 SER A N 1
ATOM 1448 C CA . SER A 1 189 ? 73.993 -21.906 11.525 1.00 38.25 186 SER A CA 1
ATOM 1449 C C . SER A 1 189 ? 72.484 -21.745 11.545 1.00 39.31 186 SER A C 1
ATOM 1450 O O . SER A 1 189 ? 71.789 -22.446 12.275 1.00 36.84 186 SER A O 1
ATOM 1453 N N . PHE A 1 190 ? 71.991 -20.815 10.739 1.00 38.97 187 PHE A N 1
ATOM 1454 C CA . PHE A 1 190 ? 70.565 -20.500 10.666 1.00 36.69 187 PHE A CA 1
ATOM 1455 C C . PHE A 1 190 ? 70.268 -20.354 9.181 1.00 34.71 187 PHE A C 1
ATOM 1456 O O . PHE A 1 190 ? 70.746 -19.425 8.526 1.00 36.96 187 PHE A O 1
ATOM 1464 N N . THR A 1 191 ? 69.511 -21.301 8.647 1.00 32.46 188 THR A N 1
ATOM 1465 C CA . THR A 1 191 ? 69.310 -21.420 7.210 1.00 30.41 188 THR A CA 1
ATOM 1466 C C . THR A 1 191 ? 67.825 -21.333 6.853 1.00 26.96 188 THR A C 1
ATOM 1467 O O . THR A 1 191 ? 66.974 -21.912 7.540 1.00 29.94 188 THR A O 1
ATOM 1471 N N . PHE A 1 192 ? 67.529 -20.617 5.770 1.00 29.58 189 PHE A N 1
ATOM 1472 C CA . PHE A 1 192 ? 66.179 -20.525 5.227 1.00 27.02 189 PHE A CA 1
ATOM 1473 C C . PHE A 1 192 ? 66.131 -21.280 3.891 1.00 26.71 189 PHE A C 1
ATOM 1474 O O . PHE A 1 192 ? 66.917 -21.002 2.980 1.00 27.97 189 PHE A O 1
ATOM 1482 N N . ILE A 1 193 ? 65.223 -22.241 3.791 1.00 24.99 190 ILE A N 1
ATOM 1483 C CA . ILE A 1 193 ? 65.103 -23.085 2.608 1.00 25.15 190 ILE A CA 1
ATOM 1484 C C . ILE A 1 193 ? 63.707 -22.926 2.016 1.00 27.67 190 ILE A C 1
ATOM 1485 O O . ILE A 1 193 ? 62.708 -23.152 2.708 1.00 25.81 190 ILE A O 1
ATOM 1490 N N . THR A 1 194 ? 63.620 -22.538 0.747 1.00 26.89 191 THR A N 1
ATOM 1491 C CA . THR A 1 194 ? 62.302 -22.358 0.140 1.00 24.73 191 THR A CA 1
ATOM 1492 C C . THR A 1 194 ? 62.198 -22.875 -1.279 1.00 25.02 191 THR A C 1
ATOM 1493 O O . THR A 1 194 ? 63.175 -22.870 -2.034 1.00 26.38 191 THR A O 1
ATOM 1497 N N . SER A 1 195 ? 60.993 -23.315 -1.628 1.00 21.40 192 SER A N 1
ATOM 1498 C CA . SER A 1 195 ? 60.667 -23.738 -2.978 1.00 22.88 192 SER A CA 1
ATOM 1499 C C . SER A 1 195 ? 60.434 -22.548 -3.922 1.00 23.54 192 SER A C 1
ATOM 1500 O O . SER A 1 195 ? 60.381 -22.723 -5.143 1.00 24.96 192 SER A O 1
ATOM 1503 N N . GLU A 1 196 ? 60.286 -21.349 -3.363 1.00 22.85 193 GLU A N 1
ATOM 1504 C CA . GLU A 1 196 ? 60.164 -20.125 -4.171 1.00 25.72 193 GLU A CA 1
ATOM 1505 C C . GLU A 1 196 ? 61.322 -20.003 -5.161 1.00 25.74 193 GLU A C 1
ATOM 1506 O O . GLU A 1 196 ? 62.450 -20.380 -4.845 1.00 26.90 193 GLU A O 1
ATOM 1512 N N . PRO A 1 197 ? 61.048 -19.475 -6.366 1.00 24.70 194 PRO A N 1
ATOM 1513 C CA . PRO A 1 197 ? 62.102 -19.240 -7.362 1.00 25.05 194 PRO A CA 1
ATOM 1514 C C . PRO A 1 197 ? 63.004 -18.057 -6.977 1.00 29.32 194 PRO A C 1
ATOM 1515 O O . PRO A 1 197 ? 64.101 -17.925 -7.504 1.00 32.01 194 PRO A O 1
ATOM 1519 N N . TYR A 1 198 ? 62.528 -17.211 -6.072 1.00 27.44 195 TYR A N 1
ATOM 1520 C CA . TYR A 1 198 ? 63.344 -16.144 -5.488 1.00 28.45 195 TYR A CA 1
ATOM 1521 C C . TYR A 1 198 ? 62.750 -15.727 -4.152 1.00 26.13 195 TYR A C 1
ATOM 1522 O O . TYR A 1 198 ? 61.566 -15.955 -3.899 1.00 24.81 195 TYR A O 1
ATOM 1531 N N . ILE A 1 199 ? 63.579 -15.158 -3.285 1.00 24.88 196 ILE A N 1
ATOM 1532 C CA . ILE A 1 199 ? 63.118 -14.697 -1.984 1.00 23.38 196 ILE A CA 1
ATOM 1533 C C . ILE A 1 199 ? 62.015 -13.651 -2.161 1.00 22.64 196 ILE A C 1
ATOM 1534 O O . ILE A 1 199 ? 62.154 -12.718 -2.957 1.00 25.69 196 ILE A O 1
ATOM 1539 N N . GLY A 1 200 ? 60.923 -13.812 -1.422 1.00 20.79 197 GLY A N 1
ATOM 1540 C CA . GLY A 1 200 ? 59.840 -12.836 -1.456 1.00 24.22 197 GLY A CA 1
ATOM 1541 C C . GLY A 1 200 ? 58.876 -12.991 -2.619 1.00 24.13 197 GLY A C 1
ATOM 1542 O O . GLY A 1 200 ? 58.039 -12.119 -2.862 1.00 23.71 197 GLY A O 1
ATOM 1543 N N . HIS A 1 201 ? 58.986 -14.098 -3.342 1.00 22.17 198 HIS A N 1
ATOM 1544 C CA . HIS A 1 201 ? 58.046 -14.439 -4.413 1.00 24.91 198 HIS A CA 1
ATOM 1545 C C . HIS A 1 201 ? 56.645 -14.669 -3.815 1.00 22.50 198 HIS A C 1
ATOM 1546 O O . HIS A 1 201 ? 55.636 -14.203 -4.370 1.00 21.56 198 HIS A O 1
ATOM 1553 N N . LEU A 1 202 ? 56.614 -15.381 -2.685 1.00 21.56 199 LEU A N 1
ATOM 1554 C CA . LEU A 1 202 ? 55.426 -15.575 -1.833 1.00 22.66 199 LEU A CA 1
ATOM 1555 C C . LEU A 1 202 ? 54.264 -16.311 -2.508 1.00 21.30 199 LEU A C 1
ATOM 1556 O O . LEU A 1 202 ? 53.113 -16.202 -2.070 1.00 23.10 199 LEU A O 1
ATOM 1561 N N . GLY A 1 203 ? 54.563 -17.028 -3.586 1.00 24.32 200 GLY A N 1
ATOM 1562 C CA . GLY A 1 203 ? 53.540 -17.719 -4.356 1.00 26.23 200 GLY A CA 1
ATOM 1563 C C . GLY A 1 203 ? 52.702 -16.768 -5.193 1.00 28.80 200 GLY A C 1
ATOM 1564 O O . GLY A 1 203 ? 51.733 -17.178 -5.836 1.00 24.46 200 GLY A O 1
ATOM 1565 N N . ILE A 1 204 ? 53.063 -15.485 -5.187 1.00 21.00 201 ILE A N 1
ATOM 1566 C CA . ILE A 1 204 ? 52.309 -14.481 -5.940 1.00 23.01 201 ILE A CA 1
ATOM 1567 C C . ILE A 1 204 ? 53.197 -13.634 -6.869 1.00 25.38 201 ILE A C 1
ATOM 1568 O O . ILE A 1 204 ? 52.806 -12.545 -7.291 1.00 23.66 201 ILE A O 1
ATOM 1573 N N . GLN A 1 205 ? 54.377 -14.160 -7.208 1.00 24.94 202 GLN A N 1
ATOM 1574 C CA . GLN A 1 205 ? 55.281 -13.497 -8.141 1.00 28.16 202 GLN A CA 1
ATOM 1575 C C . GLN A 1 205 ? 55.743 -12.149 -7.573 1.00 24.42 202 GLN A C 1
ATOM 1576 O O . GLN A 1 205 ? 55.995 -11.181 -8.313 1.00 26.25 202 GLN A O 1
ATOM 1582 N N . GLY A 1 206 ? 55.859 -12.087 -6.252 1.00 20.24 203 GLY A N 1
ATOM 1583 C CA . GLY A 1 206 ? 56.324 -10.871 -5.596 1.00 22.98 203 GLY A CA 1
ATOM 1584 C C . GLY A 1 206 ? 55.225 -9.829 -5.440 1.00 27.00 203 GLY A C 1
ATOM 1585 O O . GLY A 1 206 ? 54.260 -9.808 -6.203 1.00 25.28 203 GLY A O 1
ATOM 1586 N N . VAL A 1 207 ? 55.371 -8.957 -4.449 1.00 22.26 204 VAL A N 1
ATOM 1587 C CA . VAL A 1 207 ? 54.391 -7.887 -4.225 1.00 21.68 204 VAL A CA 1
ATOM 1588 C C . VAL A 1 207 ? 55.134 -6.703 -3.630 1.00 24.26 204 VAL A C 1
ATOM 1589 O O . VAL A 1 207 ? 55.887 -6.856 -2.657 1.00 22.20 204 VAL A O 1
ATOM 1593 N N . GLY A 1 208 ? 54.942 -5.522 -4.213 1.00 23.06 205 GLY A N 1
ATOM 1594 C CA . GLY A 1 208 ? 55.776 -4.386 -3.855 1.00 21.59 205 GLY A CA 1
ATOM 1595 C C . GLY A 1 208 ? 57.239 -4.800 -3.979 1.00 24.33 205 GLY A C 1
ATOM 1596 O O . GLY A 1 208 ? 57.618 -5.507 -4.907 1.00 26.34 205 GLY A O 1
ATOM 1597 N N . ASP A 1 209 ? 58.067 -4.352 -3.049 1.00 23.62 206 ASP A N 1
ATOM 1598 C CA . ASP A 1 209 ? 59.468 -4.747 -3.052 1.00 20.45 206 ASP A CA 1
ATOM 1599 C C . ASP A 1 209 ? 59.666 -5.871 -2.039 1.00 25.15 206 ASP A C 1
ATOM 1600 O O . ASP A 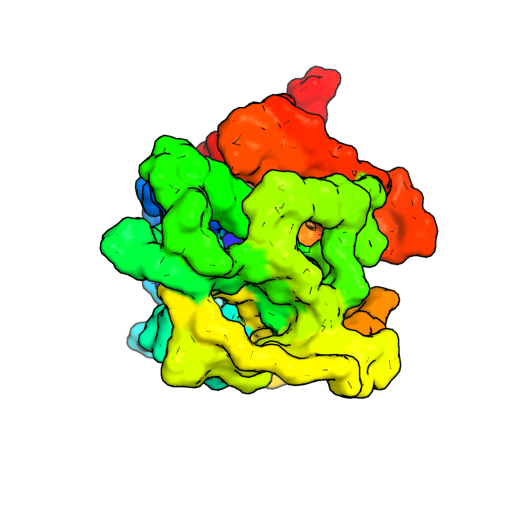1 209 ? 60.642 -5.880 -1.269 1.00 25.36 206 ASP A O 1
ATOM 1605 N N . SER A 1 210 ? 58.744 -6.830 -2.038 1.00 23.65 207 SER A N 1
ATOM 1606 C CA . SER A 1 210 ? 58.893 -7.979 -1.143 1.00 22.80 207 SER A CA 1
ATOM 1607 C C . SER A 1 210 ? 60.248 -8.669 -1.341 1.00 25.35 207 SER A C 1
ATOM 1608 O O . SER A 1 210 ? 60.855 -9.120 -0.383 1.00 23.37 207 SER A O 1
ATOM 1611 N N . LYS A 1 211 ? 60.714 -8.764 -2.577 1.00 23.10 208 LYS A N 1
ATOM 1612 C CA . LYS A 1 211 ? 61.983 -9.445 -2.821 1.00 25.84 208 LYS A CA 1
ATOM 1613 C C . LYS A 1 211 ? 63.124 -8.728 -2.098 1.00 26.48 208 LYS A C 1
ATOM 1614 O O . LYS A 1 211 ? 63.881 -9.337 -1.339 1.00 27.04 208 LYS A O 1
ATOM 1620 N N . GLY A 1 212 ? 63.228 -7.423 -2.314 1.00 26.77 209 GLY A N 1
ATOM 1621 C CA . GLY A 1 212 ? 64.342 -6.670 -1.759 1.00 29.20 209 GLY A CA 1
ATOM 1622 C C . GLY A 1 212 ? 64.273 -6.635 -0.244 1.00 28.90 209 GLY A C 1
ATOM 1623 O O . GLY A 1 212 ? 65.272 -6.817 0.459 1.00 27.16 209 GLY A O 1
ATOM 1624 N N . ILE A 1 213 ? 63.072 -6.403 0.265 1.00 23.72 210 ILE A N 1
ATOM 1625 C CA . ILE A 1 213 ? 62.867 -6.231 1.696 1.00 24.21 210 ILE A CA 1
ATOM 1626 C C . ILE A 1 213 ? 63.098 -7.533 2.475 1.00 25.61 210 ILE A C 1
ATOM 1627 O O . ILE A 1 213 ? 63.769 -7.534 3.514 1.00 27.45 210 ILE A O 1
ATOM 1632 N N . LEU A 1 214 ? 62.563 -8.645 1.977 1.00 22.61 211 LEU A N 1
ATOM 1633 C CA . LEU A 1 214 ? 62.744 -9.901 2.693 1.00 23.77 211 LEU A CA 1
ATOM 1634 C C . LEU A 1 214 ? 64.187 -10.370 2.547 1.00 26.96 211 LEU A C 1
ATOM 1635 O O . LEU A 1 214 ? 64.749 -10.936 3.478 1.00 26.12 211 LEU A O 1
ATOM 1640 N N . THR A 1 215 ? 64.786 -10.112 1.389 1.00 26.55 212 THR A N 1
ATOM 1641 C CA . THR A 1 215 ? 66.183 -10.497 1.163 1.00 29.74 212 THR A CA 1
ATOM 1642 C C . THR A 1 215 ? 67.085 -9.809 2.179 1.00 25.89 212 THR A C 1
ATOM 1643 O O . THR A 1 215 ? 67.948 -10.442 2.813 1.00 31.51 212 THR A O 1
ATOM 1647 N N . LYS A 1 216 ? 66.901 -8.498 2.320 1.00 28.34 213 LYS A N 1
ATOM 1648 C CA . LYS A 1 216 ? 67.699 -7.709 3.250 1.00 30.80 213 LYS A CA 1
ATOM 1649 C C . LYS A 1 216 ? 67.415 -8.071 4.714 1.00 32.45 213 LYS A C 1
ATOM 1650 O O . LYS A 1 216 ? 68.323 -8.086 5.550 1.00 33.88 213 LYS A O 1
ATOM 1656 N N . GLY A 1 217 ? 66.152 -8.349 5.020 1.00 26.88 214 GLY A N 1
ATOM 1657 C CA . GLY A 1 217 ? 65.764 -8.777 6.352 1.00 33.34 214 GLY A CA 1
ATOM 1658 C C . GLY A 1 217 ? 66.460 -10.054 6.800 1.00 35.64 214 GLY A C 1
ATOM 1659 O O . GLY A 1 217 ? 66.965 -10.135 7.927 1.00 31.99 214 GLY A O 1
ATOM 1660 N N . LEU A 1 218 ? 66.488 -11.059 5.929 1.00 25.52 215 LEU A N 1
ATOM 1661 C CA . LEU A 1 218 ? 67.168 -12.317 6.268 1.00 28.83 215 LEU A CA 1
ATOM 1662 C C . LEU A 1 218 ? 68.671 -12.108 6.438 1.00 34.23 215 LEU A C 1
ATOM 1663 O O . LEU A 1 218 ? 69.275 -12.593 7.400 1.00 34.91 215 LEU A O 1
ATOM 1668 N N . LYS A 1 219 ? 69.272 -11.389 5.497 1.00 33.37 216 LYS A N 1
ATOM 1669 C CA . LYS A 1 219 ? 70.699 -11.075 5.571 1.00 33.66 216 LYS A CA 1
ATOM 1670 C C . LYS A 1 219 ? 71.060 -10.379 6.882 1.00 34.54 216 LYS A C 1
ATOM 1671 O O . LYS A 1 219 ? 72.056 -10.719 7.528 1.00 34.10 216 LYS A O 1
ATOM 1677 N N . GLU A 1 220 ? 70.252 -9.398 7.265 1.00 35.58 217 GLU A N 1
ATOM 1678 C CA . GLU A 1 220 ? 70.474 -8.638 8.487 1.00 41.40 217 GLU A CA 1
ATOM 1679 C C . GLU A 1 220 ? 70.450 -9.535 9.725 1.00 40.75 217 GLU A C 1
ATOM 1680 O O . GLU A 1 220 ? 71.123 -9.257 10.714 1.00 38.83 217 GLU A O 1
ATOM 1686 N N . GLU A 1 221 ? 69.675 -10.612 9.670 1.00 37.08 218 GLU A N 1
ATOM 1687 C CA . GLU A 1 221 ? 69.557 -11.513 10.814 1.00 38.50 218 GLU A CA 1
ATOM 1688 C C . GLU A 1 221 ? 70.572 -12.656 10.782 1.00 40.01 218 GLU A C 1
ATOM 1689 O O . GLU A 1 221 ? 70.548 -13.534 11.644 1.00 44.58 218 GLU A O 1
ATOM 1695 N N . GLY A 1 222 ? 71.448 -12.650 9.784 1.00 36.59 219 GLY A N 1
ATOM 1696 C CA . GLY A 1 222 ? 72.450 -13.691 9.638 1.00 39.74 219 GLY A CA 1
ATOM 1697 C C . GLY A 1 222 ? 71.854 -15.029 9.234 1.00 35.32 219 GLY A C 1
ATOM 1698 O O . GLY A 1 222 ? 72.387 -16.082 9.575 1.00 36.46 219 GLY A O 1
ATOM 1699 N N . ILE A 1 223 ? 70.743 -14.976 8.504 1.00 32.65 220 ILE A N 1
ATOM 1700 C CA . ILE A 1 223 ? 70.074 -16.170 8.007 1.00 33.94 220 ILE A CA 1
ATOM 1701 C C . ILE A 1 223 ? 70.453 -16.392 6.547 1.00 38.78 220 ILE A C 1
ATOM 1702 O O . ILE A 1 223 ? 70.206 -15.546 5.692 1.00 39.28 220 ILE A O 1
ATOM 1707 N N . GLU A 1 224 ? 71.083 -17.525 6.274 1.00 32.93 221 GLU A N 1
ATOM 1708 C CA . GLU A 1 224 ? 71.520 -17.858 4.927 1.00 30.61 221 GLU A CA 1
ATOM 1709 C C . GLU A 1 224 ? 70.333 -18.432 4.152 1.00 29.66 221 GLU A C 1
ATOM 1710 O O . GLU A 1 224 ? 69.713 -19.395 4.607 1.00 33.47 221 GLU A O 1
ATOM 1716 N N . ALA A 1 225 ? 70.033 -17.880 2.979 1.00 31.37 222 ALA A N 1
ATOM 1717 C CA . ALA A 1 225 ? 68.806 -18.268 2.262 1.00 30.32 222 ALA A CA 1
ATOM 1718 C C . ALA A 1 225 ? 69.046 -18.975 0.926 1.00 29.17 222 ALA A C 1
ATOM 1719 O O . ALA A 1 225 ? 69.900 -18.560 0.134 1.00 33.70 222 ALA A O 1
ATOM 1721 N N . TYR A 1 226 ? 68.293 -20.048 0.691 1.00 27.18 223 TYR A N 1
ATOM 1722 C CA . TYR A 1 226 ? 68.394 -20.837 -0.530 1.00 26.92 223 TYR A CA 1
ATOM 1723 C C . TYR A 1 226 ? 67.039 -20.941 -1.203 1.00 32.69 223 TYR A C 1
ATOM 1724 O O . TYR A 1 226 ? 66.044 -21.304 -0.564 1.00 31.55 223 TYR A O 1
ATOM 1733 N N . THR A 1 227 ? 67.002 -20.649 -2.498 1.00 30.53 224 THR A N 1
ATOM 1734 C CA . THR A 1 227 ? 65.751 -20.726 -3.246 1.00 26.36 224 THR A CA 1
ATOM 1735 C C . THR A 1 227 ? 65.766 -21.888 -4.242 1.00 28.84 224 THR A C 1
ATOM 1736 O O . THR A 1 227 ? 66.785 -22.549 -4.423 1.00 34.32 224 THR A O 1
ATOM 1740 N N . ASN A 1 228 ? 64.635 -22.124 -4.896 1.00 26.75 225 ASN A N 1
ATOM 1741 C CA . ASN A 1 228 ? 64.502 -23.259 -5.805 1.00 29.49 225 ASN A CA 1
ATOM 1742 C C . ASN A 1 228 ? 64.890 -24.586 -5.160 1.00 31.01 225 ASN A C 1
ATOM 1743 O O . ASN A 1 228 ? 65.541 -25.425 -5.790 1.00 31.16 225 ASN A O 1
ATOM 1748 N N . CYS A 1 229 ? 64.488 -24.765 -3.904 1.00 28.98 226 CYS A N 1
ATOM 1749 C CA . CYS A 1 229 ? 64.812 -25.979 -3.160 1.00 24.91 226 CYS A CA 1
ATOM 1750 C C . CYS A 1 229 ? 63.604 -26.874 -2.911 1.00 27.75 226 CYS A C 1
ATOM 1751 O O . CYS A 1 229 ? 62.487 -26.401 -2.698 1.00 27.49 226 CYS A O 1
ATOM 1754 N N . LYS A 1 230 ? 63.860 -28.172 -2.919 1.00 28.72 227 LYS A N 1
ATOM 1755 C CA . LYS A 1 230 ? 62.878 -29.137 -2.444 1.00 28.93 227 LYS A CA 1
ATOM 1756 C C . LYS A 1 230 ? 63.576 -30.072 -1.470 1.00 33.84 227 LYS A C 1
ATOM 1757 O O . LYS A 1 230 ? 64.754 -30.393 -1.647 1.00 35.68 227 LYS A O 1
ATOM 1763 N N . VAL A 1 231 ? 62.861 -30.483 -0.425 1.00 30.20 228 VAL A N 1
ATOM 1764 C CA . VAL A 1 231 ? 63.415 -31.424 0.543 1.00 29.99 228 VAL A CA 1
ATOM 1765 C C . VAL A 1 231 ? 62.983 -32.834 0.151 1.00 36.17 228 VAL A C 1
ATOM 1766 O O . VAL A 1 231 ? 61.791 -33.103 0.042 1.00 32.04 228 VAL A O 1
ATOM 1770 N N . THR A 1 232 ? 63.943 -33.724 -0.085 1.00 34.32 229 THR A N 1
ATOM 1771 C CA . THR A 1 232 ? 63.612 -35.075 -0.531 1.00 34.01 229 THR A CA 1
ATOM 1772 C C . THR A 1 232 ? 63.296 -35.995 0.648 1.00 35.67 229 THR A C 1
ATOM 1773 O O . THR A 1 232 ? 62.506 -36.933 0.525 1.00 33.57 229 THR A O 1
ATOM 1777 N N . LYS A 1 233 ? 63.919 -35.728 1.790 1.00 30.67 230 LYS A N 1
ATOM 1778 C CA . LYS A 1 233 ? 63.620 -36.470 3.010 1.00 32.84 230 LYS A CA 1
ATOM 1779 C C . LYS A 1 233 ? 64.254 -35.808 4.225 1.00 39.55 230 LYS A C 1
ATOM 1780 O O . LYS A 1 233 ? 65.222 -35.046 4.109 1.00 33.42 230 LYS A O 1
ATOM 1786 N N . VAL A 1 234 ? 63.686 -36.104 5.387 1.00 28.99 231 VAL A N 1
ATOM 1787 C CA . VAL A 1 234 ? 64.276 -35.755 6.665 1.00 28.89 231 VAL A CA 1
ATOM 1788 C C . VAL A 1 234 ? 64.583 -37.074 7.350 1.00 38.62 231 VAL A C 1
ATOM 1789 O O . VAL A 1 234 ? 63.701 -37.932 7.490 1.00 35.63 231 VAL A O 1
ATOM 1793 N N . GLU A 1 235 ? 65.831 -37.254 7.767 1.00 31.99 232 GLU A N 1
ATOM 1794 C CA . GLU A 1 235 ? 66.269 -38.562 8.252 1.00 38.67 232 GLU A CA 1
ATOM 1795 C C . GLU A 1 235 ? 67.536 -38.439 9.090 1.00 37.83 232 GLU A C 1
ATOM 1796 O O . GLU A 1 235 ? 68.449 -37.676 8.750 1.00 35.19 232 GLU A O 1
ATOM 1802 N N . ASP A 1 236 ? 67.585 -39.181 10.194 1.00 38.86 233 ASP A N 1
ATOM 1803 C CA . ASP A 1 236 ? 68.704 -39.076 11.135 1.00 45.85 233 ASP A CA 1
ATOM 1804 C C . ASP A 1 236 ? 68.984 -37.621 11.517 1.00 37.70 233 ASP A C 1
ATOM 1805 O O . ASP A 1 236 ? 70.140 -37.222 11.658 1.00 41.83 233 ASP A O 1
ATOM 1810 N N . ASN A 1 237 ? 67.929 -36.823 11.661 1.00 35.23 234 ASN A N 1
ATOM 1811 C CA . ASN A 1 237 ? 68.075 -35.422 12.043 1.00 42.39 234 ASN A CA 1
ATOM 1812 C C . ASN A 1 237 ? 68.859 -34.625 11.016 1.00 39.22 234 ASN A C 1
ATOM 1813 O O . ASN A 1 237 ? 69.604 -33.711 11.364 1.00 38.82 234 ASN A O 1
ATOM 1818 N N . LYS A 1 238 ? 68.697 -34.994 9.752 1.00 39.34 235 LYS A N 1
ATOM 1819 C CA . LYS A 1 238 ? 69.274 -34.240 8.648 1.00 34.92 235 LYS A CA 1
ATOM 1820 C C . LYS A 1 238 ? 68.206 -34.012 7.587 1.00 33.62 235 LYS A C 1
ATOM 1821 O O . LYS A 1 238 ? 67.362 -34.885 7.339 1.00 32.95 235 LYS A O 1
ATOM 1827 N N . MET A 1 239 ? 68.224 -32.825 6.994 1.00 31.27 236 MET A N 1
ATOM 1828 C CA . MET A 1 239 ? 67.327 -32.504 5.894 1.00 32.95 236 MET A CA 1
ATOM 1829 C C . MET A 1 239 ? 68.106 -32.660 4.607 1.00 34.29 236 MET A C 1
ATOM 1830 O O . MET A 1 239 ? 69.152 -32.040 4.427 1.00 36.18 236 MET A O 1
ATOM 1835 N N . TYR A 1 240 ? 67.581 -33.462 3.700 1.00 32.64 237 TYR A N 1
ATOM 1836 C CA . TYR A 1 240 ? 68.230 -33.673 2.418 1.00 32.74 237 TYR A CA 1
ATOM 1837 C C . TYR A 1 240 ? 67.564 -32.762 1.414 1.00 36.49 237 TYR A C 1
ATOM 1838 O O . TYR A 1 240 ? 66.378 -32.906 1.132 1.00 31.43 237 TYR A O 1
ATOM 1847 N N . VAL A 1 241 ? 68.321 -31.795 0.907 1.00 28.56 238 VAL A N 1
ATOM 1848 C CA . VAL A 1 241 ? 67.748 -30.750 0.071 1.00 30.15 238 VAL A CA 1
ATOM 1849 C C . VAL A 1 241 ? 68.336 -30.838 -1.321 1.00 36.17 238 VAL A C 1
ATOM 1850 O O . VAL A 1 241 ? 69.540 -31.036 -1.475 1.00 34.20 238 VAL A O 1
ATOM 1854 N N . THR A 1 242 ? 67.488 -30.699 -2.332 1.00 30.79 239 THR A N 1
ATOM 1855 C CA . THR A 1 242 ? 67.954 -30.606 -3.709 1.00 30.98 239 THR A CA 1
ATOM 1856 C C . THR A 1 242 ? 67.612 -29.231 -4.257 1.00 33.35 239 THR A C 1
ATOM 1857 O O . THR A 1 242 ? 66.468 -28.796 -4.155 1.00 32.25 239 THR A O 1
ATOM 1861 N N . GLN A 1 243 ? 68.601 -28.545 -4.822 1.00 31.81 240 GLN A N 1
ATOM 1862 C CA . GLN A 1 243 ? 68.370 -27.230 -5.418 1.00 33.49 240 GLN A CA 1
ATOM 1863 C C . GLN A 1 243 ? 68.454 -27.354 -6.920 1.00 36.10 240 GLN A C 1
ATOM 1864 O O . GLN A 1 243 ? 69.376 -27.973 -7.443 1.00 39.96 240 GLN A O 1
ATOM 1870 N N . VAL A 1 244 ? 67.494 -26.772 -7.621 1.00 34.68 241 VAL A N 1
ATOM 1871 C CA . VAL A 1 244 ? 67.490 -26.850 -9.073 1.00 39.79 241 VAL A CA 1
ATOM 1872 C C . VAL A 1 244 ? 67.718 -25.495 -9.733 1.00 50.65 241 VAL A C 1
ATOM 1873 O O . VAL A 1 244 ? 67.638 -24.448 -9.081 1.00 41.00 241 VAL A O 1
ATOM 1877 N N . ASP A 1 245 ? 68.012 -25.529 -11.030 1.00 49.75 242 ASP A N 1
ATOM 1878 C CA . ASP A 1 245 ? 68.111 -24.317 -11.834 1.00 56.85 242 ASP A CA 1
ATOM 1879 C C . ASP A 1 245 ? 66.761 -24.007 -12.478 1.00 58.77 242 ASP A C 1
ATOM 1880 O O . ASP A 1 245 ? 65.781 -24.725 -12.260 1.00 50.47 242 ASP A O 1
ATOM 1885 N N . GLU A 1 246 ? 66.721 -22.940 -13.273 1.00 63.80 243 GLU A N 1
ATOM 1886 C CA . GLU A 1 246 ? 65.499 -22.515 -13.953 1.00 67.58 243 GLU A CA 1
ATOM 1887 C C . GLU A 1 246 ? 64.821 -23.656 -14.708 1.00 58.89 243 GLU A C 1
ATOM 1888 O O . GLU A 1 246 ? 63.607 -23.649 -14.891 1.00 58.03 243 GLU A O 1
ATOM 1894 N N . LYS A 1 247 ? 65.606 -24.635 -15.141 1.00 56.72 244 LYS A N 1
ATOM 1895 C CA . LYS A 1 247 ? 65.082 -25.720 -15.964 1.00 64.35 244 LYS A CA 1
ATOM 1896 C C . LYS A 1 247 ? 64.825 -26.995 -15.161 1.00 68.31 244 LYS A C 1
ATOM 1897 O O . LYS A 1 247 ? 64.546 -28.051 -15.730 1.00 72.09 244 LYS A O 1
ATOM 1903 N N . GLY A 1 248 ? 64.919 -26.892 -13.839 1.00 64.18 245 GLY A N 1
ATOM 1904 C CA . GLY A 1 248 ? 64.621 -28.016 -12.967 1.00 62.36 245 GLY A CA 1
ATOM 1905 C C . GLY A 1 248 ? 65.740 -29.035 -12.839 1.00 61.63 245 GLY A C 1
ATOM 1906 O O . GLY A 1 248 ? 65.518 -30.147 -12.368 1.00 64.29 245 GLY A O 1
ATOM 1907 N N . GLU A 1 249 ? 66.942 -28.654 -13.257 1.00 56.43 246 GLU A N 1
ATOM 1908 C CA . GLU A 1 249 ? 68.104 -29.522 -13.143 1.00 64.09 246 GLU A CA 1
ATOM 1909 C C . GLU A 1 249 ? 68.862 -29.224 -11.855 1.00 58.82 246 GLU A C 1
ATOM 1910 O O . GLU A 1 249 ? 69.030 -28.065 -11.472 1.00 51.46 246 GLU A O 1
ATOM 1916 N N . THR A 1 250 ? 69.334 -30.276 -11.198 1.00 48.14 247 THR A N 1
ATOM 1917 C CA . THR A 1 250 ? 70.078 -30.135 -9.954 1.00 50.94 247 THR A CA 1
ATOM 1918 C C . THR A 1 250 ? 71.357 -29.304 -10.119 1.00 50.27 247 THR A C 1
ATOM 1919 O O . THR A 1 250 ? 72.196 -29.605 -10.959 1.00 48.34 247 THR A O 1
ATOM 1923 N N . ILE A 1 251 ? 71.499 -28.249 -9.324 1.00 36.82 248 ILE A N 1
ATOM 1924 C CA . ILE A 1 251 ? 72.741 -27.492 -9.304 1.00 43.20 248 ILE A CA 1
ATOM 1925 C C . ILE A 1 251 ? 73.454 -27.800 -8.008 1.00 42.19 248 ILE A C 1
ATOM 1926 O O . ILE A 1 251 ? 74.650 -27.581 -7.881 1.00 44.14 248 ILE A O 1
ATOM 1931 N N . LYS A 1 252 ? 72.704 -28.295 -7.032 1.00 36.74 249 LYS A N 1
ATOM 1932 C CA . LYS A 1 252 ? 73.344 -28.938 -5.897 1.00 39.33 249 LYS A CA 1
ATOM 1933 C C . LYS A 1 252 ? 72.403 -29.724 -5.016 1.00 35.80 249 LYS A C 1
ATOM 1934 O O . LYS A 1 252 ? 71.182 -29.569 -5.069 1.00 38.47 249 LYS A O 1
ATOM 1940 N N . GLU A 1 253 ? 72.999 -30.610 -4.234 1.00 36.27 250 GLU A N 1
ATOM 1941 C CA . GLU A 1 253 ? 72.303 -31.302 -3.168 1.00 36.44 250 GLU A CA 1
ATOM 1942 C C . GLU A 1 253 ? 73.004 -30.876 -1.896 1.00 39.02 250 GLU A C 1
ATOM 1943 O O . GLU A 1 253 ? 74.224 -30.676 -1.876 1.00 43.05 250 GLU A O 1
ATOM 1949 N N . MET A 1 254 ? 72.239 -30.728 -0.832 1.00 34.82 251 MET A N 1
ATOM 1950 C CA . MET A 1 254 ? 72.819 -30.390 0.448 1.00 32.48 251 MET A CA 1
ATOM 1951 C C . MET A 1 254 ? 72.278 -31.325 1.500 1.00 37.95 251 MET A C 1
ATOM 1952 O O . MET A 1 254 ? 71.162 -31.831 1.382 1.00 35.73 251 MET A O 1
ATOM 1957 N N . VAL A 1 255 ? 73.076 -31.556 2.530 1.00 36.68 252 VAL A N 1
ATOM 1958 C CA . VAL A 1 255 ? 72.620 -32.311 3.680 1.00 37.66 252 VAL A CA 1
ATOM 1959 C C . VAL A 1 255 ? 72.798 -31.419 4.893 1.00 41.80 252 VAL A C 1
ATOM 1960 O O . VAL A 1 255 ? 73.927 -31.122 5.307 1.00 37.65 252 VAL A O 1
ATOM 1964 N N . LEU A 1 256 ? 71.672 -30.980 5.443 1.00 33.85 253 LEU A N 1
ATOM 1965 C CA . LEU A 1 256 ? 71.670 -30.003 6.517 1.00 33.03 253 LEU A CA 1
ATOM 1966 C C . LEU A 1 256 ? 71.309 -30.653 7.842 1.00 36.21 253 LEU A C 1
ATOM 1967 O O . LEU A 1 256 ? 70.219 -31.194 7.991 1.00 34.96 253 LEU A O 1
ATOM 1972 N N . PRO A 1 257 ? 72.221 -30.603 8.817 1.00 39.77 254 PRO A N 1
ATOM 1973 C CA . PRO A 1 257 ? 71.844 -31.065 10.154 1.00 34.81 254 PRO A CA 1
ATOM 1974 C C . PRO A 1 257 ? 70.827 -30.101 10.757 1.00 38.04 254 PRO A C 1
ATOM 1975 O O . PRO A 1 257 ? 70.953 -28.883 10.578 1.00 35.37 254 PRO A O 1
ATOM 1979 N N . VAL A 1 258 ? 69.830 -30.643 11.450 1.00 36.30 255 VAL A N 1
ATOM 1980 C CA . VAL A 1 258 ? 68.765 -29.837 12.037 1.00 37.69 255 VAL A CA 1
ATOM 1981 C C . VAL A 1 258 ? 68.569 -30.192 13.505 1.00 40.59 255 VAL A C 1
ATOM 1982 O O . VAL A 1 258 ? 68.257 -31.334 13.835 1.00 36.57 255 VAL A O 1
ATOM 1986 N N . LYS A 1 259 ? 68.763 -29.218 14.385 1.00 35.86 256 LYS A N 1
ATOM 1987 C CA . LYS A 1 259 ? 68.415 -29.384 15.790 1.00 33.42 256 LYS A CA 1
ATOM 1988 C C . LYS A 1 259 ? 66.994 -28.883 15.986 1.00 35.66 256 LYS A C 1
ATOM 1989 O O . LYS A 1 259 ? 66.191 -29.492 16.689 1.00 38.25 256 LYS A O 1
ATOM 1995 N N . PHE A 1 260 ? 66.695 -27.758 15.348 1.00 37.85 257 PHE A N 1
ATOM 1996 C CA . PHE A 1 260 ? 65.356 -27.181 15.397 1.00 35.88 257 PHE A CA 1
ATOM 1997 C C . PHE A 1 260 ? 64.953 -26.769 13.994 1.00 33.42 257 PHE A C 1
ATOM 1998 O O . PHE A 1 260 ? 65.662 -26.015 13.339 1.00 31.74 257 PHE A O 1
ATOM 2006 N N . GLY A 1 261 ? 63.811 -27.257 13.530 1.00 32.40 258 GLY A N 1
ATOM 2007 C CA . GLY A 1 261 ? 63.374 -26.962 12.182 1.00 29.47 258 GLY A CA 1
ATOM 2008 C C . GLY A 1 261 ? 61.891 -26.651 12.107 1.00 28.74 258 GLY A C 1
ATOM 2009 O O . GLY A 1 261 ? 61.124 -27.050 12.980 1.00 29.37 258 GLY A O 1
ATOM 2010 N N . MET A 1 262 ? 61.500 -25.930 11.062 1.00 29.89 259 MET A N 1
ATOM 2011 C CA . MET A 1 262 ? 60.092 -25.636 10.783 1.00 26.15 259 MET A CA 1
ATOM 2012 C C . MET A 1 262 ? 59.964 -25.363 9.294 1.00 28.69 259 MET A C 1
ATOM 2013 O O . MET A 1 262 ? 60.492 -24.367 8.803 1.00 28.30 259 MET A O 1
ATOM 2018 N N . MET A 1 263 ? 59.295 -26.256 8.574 1.00 24.63 260 MET A N 1
ATOM 2019 C CA . MET A 1 263 ? 59.059 -26.077 7.144 1.00 21.42 260 MET A CA 1
ATOM 2020 C C . MET A 1 263 ? 57.546 -26.093 6.892 1.00 24.00 260 MET A C 1
ATOM 2021 O O . MET A 1 263 ? 56.860 -27.031 7.286 1.00 23.23 260 MET A O 1
ATOM 2026 N N . ILE A 1 264 ? 57.016 -25.057 6.244 1.00 21.58 261 ILE A N 1
ATOM 2027 C CA . ILE A 1 264 ? 55.597 -25.085 5.852 1.00 24.16 261 ILE A CA 1
ATOM 2028 C C . ILE A 1 264 ? 55.382 -26.200 4.828 1.00 23.44 261 ILE A C 1
ATOM 2029 O O . ILE A 1 264 ? 56.070 -26.231 3.801 1.00 22.61 261 ILE A O 1
ATOM 2034 N N . PRO A 1 265 ? 54.432 -27.123 5.091 1.00 24.02 262 PRO A N 1
ATOM 2035 C CA . PRO A 1 265 ? 54.236 -28.222 4.139 1.00 21.38 262 PRO A CA 1
ATOM 2036 C C . PRO A 1 265 ? 53.346 -27.826 2.963 1.00 24.16 262 PRO A C 1
ATOM 2037 O O . PRO A 1 265 ? 52.683 -26.785 3.015 1.00 22.77 262 PRO A O 1
ATOM 2041 N N . ALA A 1 266 ? 53.334 -28.646 1.915 1.00 24.34 263 ALA A N 1
ATOM 2042 C CA . ALA A 1 266 ? 52.350 -28.483 0.853 1.00 23.28 263 ALA A CA 1
ATOM 2043 C C . ALA A 1 266 ? 50.964 -28.773 1.439 1.00 30.04 263 ALA A C 1
ATOM 2044 O O . ALA A 1 266 ? 50.840 -29.547 2.395 1.00 23.58 263 ALA A O 1
ATOM 2046 N N . PHE A 1 267 ? 49.944 -28.137 0.866 1.00 20.88 264 PHE A N 1
ATOM 2047 C CA . PHE A 1 267 ? 48.541 -28.390 1.225 1.00 23.09 264 PHE A CA 1
ATOM 2048 C C . PHE A 1 267 ? 47.856 -29.282 0.198 1.00 28.48 264 PHE A C 1
ATOM 2049 O O . PHE A 1 267 ? 48.044 -29.114 -1.014 1.00 27.05 264 PHE A O 1
ATOM 2057 N N . LYS A 1 268 ? 47.018 -30.200 0.680 1.00 22.38 265 LYS A N 1
ATOM 2058 C CA . LYS A 1 268 ? 46.131 -30.955 -0.194 1.00 20.09 265 LYS A CA 1
ATOM 2059 C C . LYS A 1 268 ? 44.724 -30.878 0.388 1.00 22.96 265 LYS A C 1
ATOM 2060 O O . LYS A 1 268 ? 44.527 -30.290 1.449 1.00 26.99 265 LYS A O 1
ATOM 2066 N N . GLY A 1 269 ? 43.756 -31.475 -0.298 1.00 25.33 266 GLY A N 1
ATOM 2067 C CA . GLY A 1 269 ? 42.397 -31.532 0.224 1.00 25.17 266 GLY A CA 1
ATOM 2068 C C . GLY A 1 269 ? 42.341 -32.583 1.324 1.00 29.52 266 GLY A C 1
ATOM 2069 O O . GLY A 1 269 ? 43.105 -33.557 1.295 1.00 26.59 266 GLY A O 1
ATOM 2070 N N . VAL A 1 270 ? 41.462 -32.402 2.307 1.00 24.82 267 VAL A N 1
ATOM 2071 C CA . VAL A 1 270 ? 41.354 -33.405 3.370 1.00 23.69 267 VAL A CA 1
ATOM 2072 C C . VAL A 1 270 ? 40.782 -34.727 2.824 1.00 23.65 267 VAL A C 1
ATOM 2073 O O . VAL A 1 270 ? 40.057 -34.739 1.827 1.00 28.41 267 VAL A O 1
ATOM 2077 N N . PRO A 1 271 ? 41.140 -35.853 3.458 1.00 26.13 268 PRO A N 1
ATOM 2078 C CA . PRO A 1 271 ? 40.772 -37.160 2.887 1.00 27.19 268 PRO A CA 1
ATOM 2079 C C . PRO A 1 271 ? 39.259 -37.366 2.642 1.00 29.02 268 PRO A C 1
ATOM 2080 O O . PRO A 1 271 ? 38.870 -37.908 1.593 1.00 24.67 268 PRO A O 1
ATOM 2084 N N . ALA A 1 272 ? 38.411 -36.933 3.572 1.00 30.26 269 ALA A N 1
ATOM 2085 C CA . ALA A 1 272 ? 36.972 -37.174 3.413 1.00 32.69 269 ALA A CA 1
ATOM 2086 C C . ALA A 1 272 ? 36.401 -36.446 2.193 1.00 30.10 269 ALA A C 1
ATOM 2087 O O . ALA A 1 272 ? 35.452 -36.913 1.561 1.00 28.77 269 ALA A O 1
ATOM 2089 N N . VAL A 1 273 ? 36.999 -35.310 1.846 1.00 26.17 270 VAL A N 1
ATOM 2090 C CA . VAL A 1 273 ? 36.538 -34.544 0.696 1.00 24.22 270 VAL A CA 1
ATOM 2091 C C . VAL A 1 273 ? 37.159 -35.055 -0.601 1.00 23.75 270 VAL A C 1
ATOM 2092 O O . VAL A 1 273 ? 36.471 -35.243 -1.599 1.00 23.93 270 VAL A O 1
ATOM 2096 N N . ALA A 1 274 ? 38.479 -35.247 -0.580 1.00 27.10 271 ALA A N 1
ATOM 2097 C CA . ALA A 1 274 ? 39.212 -35.780 -1.716 1.00 29.94 271 ALA A CA 1
ATOM 2098 C C . ALA A 1 274 ? 38.648 -37.139 -2.121 1.00 30.65 271 ALA A C 1
ATOM 2099 O O . ALA A 1 274 ? 38.648 -37.499 -3.298 1.00 32.83 271 ALA A O 1
ATOM 2101 N N . GLY A 1 275 ? 38.158 -37.883 -1.137 1.00 30.12 272 GLY A N 1
ATOM 2102 C CA . GLY A 1 275 ? 37.618 -39.209 -1.386 1.00 29.38 272 GLY A CA 1
ATOM 2103 C C . GLY A 1 275 ? 36.270 -39.252 -2.081 1.00 34.93 272 GLY A C 1
ATOM 2104 O O . GLY A 1 275 ? 35.789 -40.334 -2.428 1.00 32.74 272 GLY A O 1
ATOM 2105 N N . VAL A 1 276 ? 35.645 -38.094 -2.280 1.00 29.54 273 VAL A N 1
ATOM 2106 C CA . VAL A 1 276 ? 34.336 -38.063 -2.958 1.00 29.57 273 VAL A CA 1
ATOM 2107 C C . VAL A 1 276 ? 34.511 -38.157 -4.471 1.00 31.25 273 VAL A C 1
ATOM 2108 O O . VAL A 1 276 ? 35.143 -37.301 -5.081 1.00 32.94 273 VAL A O 1
ATOM 2112 N N . GLU A 1 277 ? 33.961 -39.201 -5.080 1.00 32.44 274 GLU A N 1
ATOM 2113 C CA . GLU A 1 277 ? 34.217 -39.435 -6.501 1.00 33.56 274 GLU A CA 1
ATOM 2114 C C . GLU A 1 277 ? 33.760 -38.284 -7.387 1.00 37.91 274 GLU A C 1
ATOM 2115 O O . GLU A 1 277 ? 32.610 -37.859 -7.318 1.00 31.97 274 GLU A O 1
ATOM 2121 N N . GLY A 1 278 ? 34.681 -37.777 -8.204 1.00 34.12 275 GLY A N 1
ATOM 2122 C CA . GLY A 1 278 ? 34.385 -36.753 -9.186 1.00 31.97 275 GLY A CA 1
ATOM 2123 C C . GLY A 1 278 ? 34.332 -35.334 -8.645 1.00 29.47 275 GLY A C 1
ATOM 2124 O O . GLY A 1 278 ? 34.106 -34.387 -9.397 1.00 36.46 275 GLY A O 1
ATOM 2125 N N . LEU A 1 279 ? 34.524 -35.182 -7.340 1.00 26.56 276 LEU A N 1
ATOM 2126 C CA . LEU A 1 279 ? 34.369 -33.877 -6.710 1.00 24.15 276 LEU A CA 1
ATOM 2127 C C . LEU A 1 279 ? 35.610 -32.985 -6.870 1.00 27.45 276 LEU A C 1
ATOM 2128 O O . LEU A 1 279 ? 35.488 -31.767 -7.005 1.00 30.43 276 LEU A O 1
ATOM 2133 N N . CYS A 1 280 ? 36.788 -33.597 -6.849 1.00 30.99 277 CYS A N 1
ATOM 2134 C CA . CYS A 1 280 ? 38.037 -32.846 -6.688 1.00 27.30 277 CYS A CA 1
ATOM 2135 C C . CYS A 1 280 ? 39.066 -33.107 -7.782 1.00 31.81 277 CYS A C 1
ATOM 2136 O O . CYS A 1 280 ? 38.986 -34.097 -8.514 1.00 33.38 277 CYS A O 1
ATOM 2139 N N . ASN A 1 281 ? 40.058 -32.224 -7.868 1.00 36.27 278 ASN A N 1
ATOM 2140 C CA . ASN A 1 281 ? 41.211 -32.480 -8.720 1.00 41.47 278 ASN A CA 1
ATOM 2141 C C . ASN A 1 281 ? 42.142 -33.492 -8.039 1.00 38.27 278 ASN A C 1
ATOM 2142 O O . ASN A 1 281 ? 41.848 -33.951 -6.935 1.00 33.09 278 ASN A O 1
ATOM 2147 N N . PRO A 1 282 ? 43.256 -33.868 -8.696 1.00 40.01 279 PRO A N 1
ATOM 2148 C CA . PRO A 1 282 ? 44.101 -34.894 -8.071 1.00 42.54 279 PRO A CA 1
ATOM 2149 C C . PRO A 1 282 ? 44.688 -34.445 -6.734 1.00 32.42 279 PRO A C 1
ATOM 2150 O O . PRO A 1 282 ? 45.061 -35.298 -5.921 1.00 39.11 279 PRO A O 1
ATOM 2154 N N . GLY A 1 283 ? 44.750 -33.136 -6.503 1.00 31.67 280 GLY A N 1
ATOM 2155 C CA . GLY A 1 283 ? 45.239 -32.607 -5.239 1.00 34.15 280 GLY A CA 1
ATOM 2156 C C . GLY A 1 283 ? 44.244 -32.682 -4.087 1.00 32.35 280 GLY A C 1
ATOM 2157 O O . GLY A 1 283 ? 44.595 -32.469 -2.924 1.00 29.56 280 GLY A O 1
ATOM 2158 N N . GLY A 1 284 ? 42.988 -32.970 -4.398 1.00 30.65 281 GLY A N 1
ATOM 2159 C CA . GLY A 1 284 ? 41.982 -33.069 -3.354 1.00 26.40 281 GLY A CA 1
ATOM 2160 C C . GLY A 1 284 ? 41.163 -31.802 -3.169 1.00 27.16 281 GLY A C 1
ATOM 2161 O O . GLY A 1 284 ? 40.377 -31.696 -2.225 1.00 24.97 281 GLY A O 1
ATOM 2162 N N . PHE A 1 285 ? 41.339 -30.843 -4.073 1.00 28.23 282 PHE A N 1
ATOM 2163 C CA . PHE A 1 285 ? 40.633 -29.566 -3.988 1.00 22.99 282 PHE A CA 1
ATOM 2164 C C . PHE A 1 285 ? 39.321 -29.573 -4.784 1.00 23.66 282 PHE A C 1
ATOM 2165 O O . PHE A 1 285 ? 39.279 -30.016 -5.943 1.00 27.00 282 PHE A O 1
ATOM 2173 N N . VAL A 1 286 ? 38.256 -29.086 -4.156 1.00 28.43 283 VAL A N 1
ATOM 2174 C CA . VAL A 1 286 ? 36.921 -29.132 -4.769 1.00 29.65 283 VAL A CA 1
ATOM 2175 C C . VAL A 1 286 ? 36.871 -28.254 -6.012 1.00 33.32 283 VAL A C 1
ATOM 2176 O O . VAL A 1 286 ? 37.200 -27.065 -5.958 1.00 30.79 283 VAL A O 1
ATOM 2180 N N . LEU A 1 287 ? 36.485 -28.847 -7.138 1.00 32.17 284 LEU A N 1
ATOM 2181 C CA . LEU A 1 287 ? 36.327 -28.087 -8.373 1.00 33.08 284 LEU A CA 1
ATOM 2182 C C . LEU A 1 287 ? 34.976 -27.382 -8.362 1.00 37.18 284 LEU A C 1
ATOM 2183 O O . LEU A 1 287 ? 33.923 -28.035 -8.413 1.00 36.19 284 LEU A O 1
ATOM 2188 N N . VAL A 1 288 ? 35.007 -26.053 -8.277 1.00 31.36 285 VAL A N 1
ATOM 2189 C CA . VAL A 1 288 ? 33.778 -25.257 -8.198 1.00 29.94 285 VAL A CA 1
ATOM 2190 C C . VAL A 1 288 ? 33.687 -24.224 -9.314 1.00 36.78 285 VAL A C 1
ATOM 2191 O O . VAL A 1 288 ? 34.694 -23.868 -9.939 1.00 40.44 285 VAL A O 1
ATOM 2195 N N . ASP A 1 289 ? 32.474 -23.745 -9.563 1.00 42.03 286 ASP A N 1
ATOM 2196 C CA . ASP A 1 289 ? 32.264 -22.666 -10.518 1.00 46.37 286 ASP A CA 1
ATOM 2197 C C . ASP A 1 289 ? 32.370 -21.318 -9.811 1.00 45.65 286 ASP A C 1
ATOM 2198 O O . ASP A 1 289 ? 32.698 -21.256 -8.623 1.00 38.79 286 ASP A O 1
ATOM 2203 N N . GLU A 1 290 ? 32.091 -20.246 -10.546 1.00 45.94 287 GLU A N 1
ATOM 2204 C CA . GLU A 1 290 ? 32.198 -18.886 -10.021 1.00 46.19 287 GLU A CA 1
ATOM 2205 C C . GLU A 1 290 ? 31.237 -18.620 -8.878 1.00 39.21 287 GLU A C 1
ATOM 2206 O O . GLU A 1 290 ? 31.395 -17.648 -8.148 1.00 42.02 287 GLU A O 1
ATOM 2212 N N . HIS A 1 291 ? 30.230 -19.477 -8.725 1.00 36.35 288 HIS A N 1
ATOM 2213 C CA . HIS A 1 291 ? 29.240 -19.282 -7.675 1.00 37.77 288 HIS A CA 1
ATOM 2214 C C . HIS A 1 291 ? 29.559 -20.118 -6.429 1.00 35.23 288 HIS A C 1
ATOM 2215 O O . HIS A 1 291 ? 28.780 -20.160 -5.481 1.00 34.84 288 HIS A O 1
ATOM 2222 N N . GLN A 1 292 ? 30.739 -20.731 -6.438 1.00 31.60 289 GLN A N 1
ATOM 2223 C CA . GLN A 1 292 ? 31.222 -21.607 -5.363 1.00 32.12 289 GLN A CA 1
ATOM 2224 C C . GLN A 1 292 ? 30.513 -22.961 -5.347 1.00 32.21 289 GLN A C 1
ATOM 2225 O O . GLN A 1 292 ? 30.642 -23.722 -4.384 1.00 30.59 289 GLN A O 1
ATOM 2231 N N . ARG A 1 293 ? 29.784 -23.260 -6.419 1.00 32.43 290 ARG A N 1
ATOM 2232 C CA . ARG A 1 293 ? 29.038 -24.518 -6.504 1.00 34.19 290 ARG A CA 1
ATOM 2233 C C . ARG A 1 293 ? 29.895 -25.600 -7.146 1.00 34.76 290 ARG A C 1
ATOM 2234 O O . ARG A 1 293 ? 30.538 -25.372 -8.170 1.00 37.64 290 ARG A O 1
ATOM 2242 N N . SER A 1 294 ? 29.901 -26.782 -6.546 1.00 33.42 291 SER A N 1
ATOM 2243 C CA . SER A 1 294 ? 30.616 -27.913 -7.125 1.00 35.30 291 SER A CA 1
ATOM 2244 C C . SER A 1 294 ? 30.175 -28.141 -8.569 1.00 35.55 291 SER A C 1
ATOM 2245 O O . SER A 1 294 ? 28.988 -28.027 -8.896 1.00 38.22 291 SER A O 1
ATOM 2248 N N . LYS A 1 295 ? 31.127 -28.455 -9.443 1.00 35.19 292 LYS A N 1
ATOM 2249 C CA . LYS A 1 295 ? 30.794 -28.725 -10.843 1.00 42.47 292 LYS A CA 1
ATOM 2250 C C . LYS A 1 295 ? 30.114 -30.087 -11.029 1.00 43.73 292 LYS A C 1
ATOM 2251 O O . LYS A 1 295 ? 29.510 -30.349 -12.073 1.00 50.02 292 LYS A O 1
ATOM 2257 N N . LYS A 1 296 ? 30.232 -30.961 -10.035 1.00 44.85 293 LYS A N 1
ATOM 2258 C CA A LYS A 1 296 ? 29.652 -32.297 -10.156 0.49 51.78 293 LYS A CA 1
ATOM 2259 C CA B LYS A 1 296 ? 29.681 -32.314 -10.122 0.51 51.66 293 LYS A CA 1
ATOM 2260 C C . LYS A 1 296 ? 28.334 -32.447 -9.412 1.00 53.18 293 LYS A C 1
ATOM 2261 O O . LYS A 1 296 ? 27.412 -33.097 -9.909 1.00 55.28 293 LYS A O 1
ATOM 2272 N N . TYR A 1 297 ? 28.239 -31.849 -8.231 1.00 43.64 294 TYR A N 1
ATOM 2273 C CA . TYR A 1 297 ? 27.034 -31.962 -7.410 1.00 38.99 294 TYR A CA 1
ATOM 2274 C C . TYR A 1 297 ? 26.424 -30.590 -7.125 1.00 40.89 294 TYR A C 1
ATOM 2275 O O . TYR A 1 297 ? 27.028 -29.756 -6.444 1.00 35.30 294 TYR A O 1
ATOM 2284 N N . ALA A 1 298 ? 25.215 -30.364 -7.637 1.00 38.95 295 ALA A N 1
ATOM 2285 C CA . ALA A 1 298 ? 24.597 -29.042 -7.577 1.00 43.18 295 ALA A CA 1
ATOM 2286 C C . ALA A 1 298 ? 24.276 -28.576 -6.154 1.00 34.01 295 ALA A C 1
ATOM 2287 O O . ALA A 1 298 ? 24.103 -27.388 -5.910 1.00 40.52 295 ALA A O 1
ATOM 2289 N N . ASN A 1 299 ? 24.208 -29.509 -5.214 1.00 32.03 296 ASN A N 1
ATOM 2290 C CA . ASN A 1 299 ? 23.915 -29.158 -3.825 1.00 35.56 296 ASN A CA 1
ATOM 2291 C C . ASN A 1 299 ? 25.133 -29.211 -2.906 1.00 33.75 296 ASN A C 1
ATOM 2292 O O . ASN A 1 299 ? 25.008 -29.206 -1.675 1.00 32.26 296 ASN A O 1
ATOM 2297 N N . ILE A 1 300 ? 26.320 -29.282 -3.502 1.00 34.75 297 ILE A N 1
ATOM 2298 C CA . ILE A 1 300 ? 27.545 -29.126 -2.736 1.00 33.60 297 ILE A CA 1
ATOM 2299 C C . ILE A 1 300 ? 28.218 -27.820 -3.133 1.00 30.29 297 ILE A C 1
ATOM 2300 O O . ILE A 1 300 ? 28.486 -27.595 -4.310 1.00 34.19 297 ILE A O 1
ATOM 2305 N N . PHE A 1 301 ? 28.457 -26.956 -2.150 1.00 26.64 298 PHE A N 1
ATOM 2306 C CA . PHE A 1 301 ? 29.248 -25.742 -2.358 1.00 25.42 298 PHE A CA 1
ATOM 2307 C C . PHE A 1 301 ? 30.573 -25.857 -1.597 1.00 27.67 298 PHE A C 1
ATOM 2308 O O . PHE A 1 301 ? 30.742 -26.721 -0.737 1.00 28.39 298 PHE A O 1
ATOM 2316 N N . ALA A 1 302 ? 31.518 -24.977 -1.899 1.00 25.18 299 ALA A N 1
ATOM 2317 C CA . ALA A 1 302 ? 32.787 -25.021 -1.188 1.00 24.11 299 ALA A CA 1
ATOM 2318 C C . ALA A 1 302 ? 33.422 -23.640 -1.128 1.00 24.73 299 ALA A C 1
ATOM 2319 O O . ALA A 1 302 ? 33.225 -22.817 -2.024 1.00 30.43 299 ALA A O 1
ATOM 2321 N N . ALA A 1 303 ? 34.160 -23.391 -0.050 1.00 24.36 300 ALA A N 1
ATOM 2322 C CA . ALA A 1 303 ? 34.840 -22.106 0.142 1.00 25.28 300 ALA A CA 1
ATOM 2323 C C . ALA A 1 303 ? 36.097 -22.307 0.960 1.00 26.34 300 ALA A C 1
ATOM 2324 O O . ALA A 1 303 ? 36.222 -23.292 1.698 1.00 25.55 300 ALA A O 1
ATOM 2326 N N . GLY A 1 304 ? 37.019 -21.353 0.845 1.00 23.12 301 GLY A N 1
ATOM 2327 C CA . GLY A 1 304 ? 38.254 -21.385 1.599 1.00 22.68 301 GLY A CA 1
ATOM 2328 C C . GLY A 1 304 ? 39.354 -22.113 0.860 1.00 26.16 301 GLY A C 1
ATOM 2329 O O . GLY A 1 304 ? 39.322 -22.253 -0.369 1.00 23.36 301 GLY A O 1
ATOM 2330 N N . ILE A 1 305 ? 40.331 -22.585 1.622 1.00 21.99 302 ILE A N 1
ATOM 2331 C CA . ILE A 1 305 ? 41.471 -23.309 1.065 1.00 21.68 302 ILE A CA 1
ATOM 2332 C C . ILE A 1 305 ? 41.003 -24.584 0.345 1.00 26.37 302 ILE A C 1
ATOM 2333 O O . ILE A 1 305 ? 41.656 -25.068 -0.588 1.00 23.32 302 ILE A O 1
ATOM 2338 N N . ALA A 1 306 ? 39.855 -25.112 0.757 1.00 25.04 303 ALA A N 1
ATOM 2339 C CA . ALA A 1 306 ? 39.329 -26.341 0.160 1.00 24.73 303 ALA A CA 1
ATOM 2340 C C . ALA A 1 306 ? 39.056 -26.287 -1.351 1.00 26.88 303 ALA A C 1
ATOM 2341 O O . ALA A 1 306 ? 39.033 -27.334 -2.003 1.00 27.64 303 ALA A O 1
ATOM 2343 N N . ILE A 1 307 ? 38.832 -25.104 -1.922 1.00 22.55 304 ILE A N 1
ATOM 2344 C CA . ILE A 1 307 ? 38.505 -25.062 -3.361 1.00 22.74 304 ILE A CA 1
ATOM 2345 C C . ILE A 1 307 ? 39.738 -25.063 -4.254 1.00 27.38 304 ILE A C 1
ATOM 2346 O O . ILE A 1 307 ? 40.807 -24.590 -3.853 1.00 26.43 304 ILE A O 1
ATOM 2351 N N . ALA A 1 308 ? 39.573 -25.573 -5.477 1.00 26.79 305 ALA A N 1
ATOM 2352 C CA . ALA A 1 308 ? 40.626 -25.516 -6.495 1.00 33.45 305 ALA A CA 1
ATOM 2353 C C . ALA A 1 308 ? 40.695 -24.144 -7.171 1.00 32.93 305 ALA A C 1
ATOM 2354 O O . ALA A 1 308 ? 39.674 -23.594 -7.598 1.00 30.99 305 ALA A O 1
ATOM 2356 N N . ILE A 1 309 ? 41.905 -23.598 -7.260 1.00 29.05 306 ILE A N 1
ATOM 2357 C CA . ILE A 1 309 ? 42.156 -22.376 -8.021 1.00 30.93 306 ILE A CA 1
ATOM 2358 C C . ILE A 1 309 ? 43.314 -22.658 -8.975 1.00 26.49 306 ILE A C 1
ATOM 2359 O O . ILE A 1 309 ? 44.389 -23.062 -8.542 1.00 31.55 306 ILE A O 1
ATOM 2364 N N . PRO A 1 310 ? 43.087 -22.470 -10.283 1.00 31.70 307 PRO A N 1
ATOM 2365 C CA . PRO A 1 310 ? 44.092 -22.821 -11.290 1.00 33.15 307 PRO A CA 1
ATOM 2366 C C . PRO A 1 310 ? 45.399 -22.051 -11.063 1.00 33.09 307 PRO A C 1
ATOM 2367 O O . PRO A 1 310 ? 45.362 -20.901 -10.633 1.00 36.11 307 PRO A O 1
ATOM 2371 N N . PRO A 1 311 ? 46.541 -22.692 -11.334 1.00 34.30 308 PRO A N 1
ATOM 2372 C CA . PRO A 1 311 ? 47.846 -22.017 -11.232 1.00 38.90 308 PRO A CA 1
ATOM 2373 C C . PRO A 1 311 ? 48.008 -20.981 -12.344 1.00 36.84 308 PRO A C 1
ATOM 2374 O O . PRO A 1 311 ? 47.338 -21.077 -13.371 1.00 36.90 308 PRO A O 1
ATOM 2378 N N . VAL A 1 312 ? 48.871 -19.993 -12.142 1.00 33.50 309 VAL A N 1
ATOM 2379 C CA . VAL A 1 312 ? 49.085 -18.979 -13.174 1.00 35.11 309 VAL A CA 1
ATOM 2380 C C . VAL A 1 312 ? 50.513 -19.037 -13.693 1.00 34.38 309 VAL A C 1
ATOM 2381 O O . VAL A 1 312 ? 50.856 -18.368 -14.668 1.00 32.93 309 VAL A O 1
ATOM 2385 N N . GLU A 1 313 ? 51.344 -19.839 -13.034 1.00 31.47 310 GLU A N 1
ATOM 2386 C CA . GLU A 1 313 ? 52.709 -20.060 -13.494 1.00 36.00 310 GLU A CA 1
ATOM 2387 C C . GLU A 1 313 ? 53.202 -21.429 -13.047 1.00 41.53 310 GLU A C 1
ATOM 2388 O O . GLU A 1 313 ? 52.558 -22.103 -12.239 1.00 42.87 310 GLU A O 1
ATOM 2394 N N . THR A 1 314 ? 54.337 -21.843 -13.593 1.00 37.92 311 THR A N 1
ATOM 2395 C CA . THR A 1 314 ? 54.942 -23.114 -13.223 1.00 40.50 311 THR A CA 1
ATOM 2396 C C . THR A 1 314 ? 56.382 -22.864 -12.801 1.00 43.31 311 THR A C 1
ATOM 2397 O O . THR A 1 314 ? 57.261 -22.703 -13.648 1.00 46.28 311 THR A O 1
ATOM 2401 N N . THR A 1 315 ? 56.619 -22.817 -11.492 1.00 29.80 312 THR A N 1
ATOM 2402 C CA . THR A 1 315 ? 57.954 -22.539 -10.969 1.00 37.29 312 THR A CA 1
ATOM 2403 C C . THR A 1 315 ? 58.861 -23.775 -11.059 1.00 30.40 312 THR A C 1
ATOM 2404 O O . THR A 1 315 ? 58.373 -24.904 -11.090 1.00 35.51 312 THR A O 1
ATOM 2408 N N . PRO A 1 316 ? 60.185 -23.562 -11.111 1.00 32.99 313 PRO A N 1
ATOM 2409 C CA . PRO A 1 316 ? 61.139 -24.674 -11.223 1.00 35.94 313 PRO A CA 1
ATOM 2410 C C . PRO A 1 316 ? 60.897 -25.751 -10.166 1.00 35.24 313 PRO A C 1
ATOM 2411 O O . PRO A 1 316 ? 60.975 -26.936 -10.468 1.00 33.70 313 PRO A O 1
ATOM 2415 N N . VAL A 1 317 ? 60.625 -25.341 -8.934 1.00 28.78 314 VAL A N 1
ATOM 2416 C CA . VAL A 1 317 ? 60.115 -26.266 -7.922 1.00 29.88 314 VAL A CA 1
ATOM 2417 C C . VAL A 1 317 ? 58.643 -25.928 -7.741 1.00 29.99 314 VAL A C 1
ATOM 2418 O O . VAL A 1 317 ? 58.294 -24.751 -7.627 1.00 29.82 314 VAL A O 1
ATOM 2422 N N . PRO A 1 318 ? 57.767 -26.942 -7.734 1.00 28.99 315 PRO A N 1
ATOM 2423 C CA . PRO A 1 318 ? 56.335 -26.630 -7.626 1.00 31.58 315 PRO A CA 1
ATOM 2424 C C . PRO A 1 318 ? 56.027 -25.718 -6.440 1.00 34.73 315 PRO A C 1
ATOM 2425 O O . PRO A 1 318 ? 56.565 -25.920 -5.351 1.00 29.64 315 PRO A 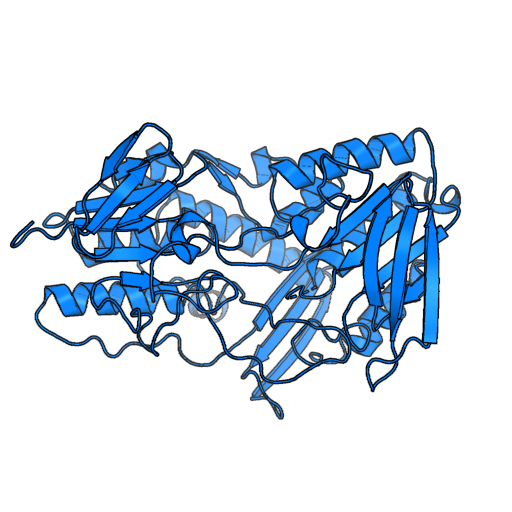O 1
ATOM 2429 N N . THR A 1 319 ? 55.182 -24.716 -6.668 1.00 31.75 316 THR A N 1
ATOM 2430 C CA . THR A 1 319 ? 54.709 -23.826 -5.612 1.00 27.66 316 THR A CA 1
ATOM 2431 C C . THR A 1 319 ? 53.245 -23.522 -5.921 1.00 30.87 316 THR A C 1
ATOM 2432 O O . THR A 1 319 ? 52.792 -23.715 -7.047 1.00 34.50 316 THR A O 1
ATOM 2436 N N . GLY A 1 320 ? 52.507 -23.040 -4.933 1.00 28.36 317 GLY A N 1
ATOM 2437 C CA . GLY A 1 320 ? 51.129 -22.644 -5.176 1.00 31.09 317 GLY A CA 1
ATOM 2438 C C . GLY A 1 320 ? 50.867 -21.233 -4.697 1.00 31.34 317 GLY A C 1
ATOM 2439 O O . GLY A 1 320 ? 51.637 -20.693 -3.910 1.00 29.38 317 GLY A O 1
ATOM 2440 N N . ALA A 1 321 ? 49.776 -20.634 -5.163 1.00 25.63 318 ALA A N 1
ATOM 2441 C CA . ALA A 1 321 ? 49.405 -19.298 -4.719 1.00 23.61 318 ALA A CA 1
ATOM 2442 C C . ALA A 1 321 ? 48.518 -19.397 -3.478 1.00 30.07 318 ALA A C 1
ATOM 2443 O O . ALA A 1 321 ? 47.675 -20.293 -3.374 1.00 27.71 318 ALA A O 1
ATOM 2445 N N . PRO A 1 322 ? 48.721 -18.488 -2.516 1.00 25.41 319 PRO A N 1
ATOM 2446 C CA . PRO A 1 322 ? 47.949 -18.570 -1.275 1.00 24.42 319 PRO A CA 1
ATOM 2447 C C . PRO A 1 322 ? 46.475 -18.209 -1.477 1.00 27.45 319 PRO A C 1
ATOM 2448 O O . PRO A 1 322 ? 46.108 -17.489 -2.408 1.00 25.82 319 PRO A O 1
ATOM 2452 N N . LYS A 1 323 ? 45.641 -18.735 -0.597 1.00 23.78 320 LYS A N 1
ATOM 2453 C CA . LYS A 1 323 ? 44.231 -18.397 -0.547 1.00 19.82 320 LYS A CA 1
ATOM 2454 C C . LYS A 1 323 ? 44.053 -17.733 0.803 1.00 26.97 320 LYS A C 1
ATOM 2455 O O . LYS A 1 323 ? 44.219 -18.373 1.844 1.00 27.81 320 LYS A O 1
ATOM 2461 N N . THR A 1 324 ? 43.770 -16.435 0.792 1.00 24.49 321 THR A N 1
ATOM 2462 C CA . THR A 1 324 ? 43.826 -15.665 2.023 1.00 17.68 321 THR A CA 1
ATOM 2463 C C . THR A 1 324 ? 42.459 -15.132 2.434 1.00 22.03 321 THR A C 1
ATOM 2464 O O . THR A 1 324 ? 41.469 -15.304 1.717 1.00 24.97 321 THR A O 1
ATOM 2468 N N . GLY A 1 325 ? 42.418 -14.485 3.596 1.00 24.49 322 GLY A N 1
ATOM 2469 C CA . GLY A 1 325 ? 41.181 -14.289 4.337 1.00 26.77 322 GLY A CA 1
ATOM 2470 C C . GLY A 1 325 ? 40.088 -13.485 3.678 1.00 23.45 322 GLY A C 1
ATOM 2471 O O . GLY A 1 325 ? 38.909 -13.847 3.768 1.00 25.54 322 GLY A O 1
ATOM 2472 N N . TYR A 1 326 ? 40.443 -12.385 3.021 1.00 24.77 323 TYR A N 1
ATOM 2473 C CA . TYR A 1 326 ? 39.401 -11.567 2.408 1.00 27.50 323 TYR A CA 1
ATOM 2474 C C . TYR A 1 326 ? 38.746 -12.315 1.248 1.00 28.18 323 TYR A C 1
ATOM 2475 O O . TYR A 1 326 ? 37.519 -12.312 1.105 1.00 28.44 323 TYR A O 1
ATOM 2484 N N . MET A 1 327 ? 39.556 -12.980 0.429 1.00 26.28 324 MET A N 1
ATOM 2485 C CA . MET A 1 327 ? 38.995 -13.751 -0.670 1.00 26.51 324 MET A CA 1
ATOM 2486 C C . MET A 1 327 ? 38.147 -14.910 -0.141 1.00 25.22 324 MET A C 1
ATOM 2487 O O . MET A 1 327 ? 37.078 -15.223 -0.691 1.00 25.92 324 MET A O 1
ATOM 2492 N N . ILE A 1 328 ? 38.620 -15.539 0.930 1.00 26.29 325 ILE A N 1
ATOM 2493 C CA . ILE A 1 328 ? 37.874 -16.624 1.562 1.00 27.82 325 ILE A CA 1
ATOM 2494 C C . ILE A 1 328 ? 36.509 -16.143 2.042 1.00 31.57 325 ILE A C 1
ATOM 2495 O O . ILE A 1 328 ? 35.491 -16.809 1.821 1.00 26.42 325 ILE A O 1
ATOM 2500 N N . GLU A 1 329 ? 36.458 -14.987 2.697 1.00 26.79 326 GLU A N 1
ATOM 2501 C CA A GLU A 1 329 ? 35.180 -14.476 3.177 0.51 29.15 326 GLU A CA 1
ATOM 2502 C CA B GLU A 1 329 ? 35.168 -14.487 3.173 0.49 29.06 326 GLU A CA 1
ATOM 2503 C C . GLU A 1 329 ? 34.255 -14.129 2.007 1.00 30.40 326 GLU A C 1
ATOM 2504 O O . GLU A 1 329 ? 33.036 -14.278 2.103 1.00 29.70 326 GLU A O 1
ATOM 2515 N N . SER A 1 330 ? 34.837 -13.670 0.901 1.00 28.18 327 SER A N 1
ATOM 2516 C CA . SER A 1 330 ? 34.048 -13.414 -0.303 1.00 29.43 327 SER A CA 1
ATOM 2517 C C . SER A 1 330 ? 33.446 -14.698 -0.869 1.00 31.78 327 SER A C 1
ATOM 2518 O O . SER A 1 330 ? 32.288 -14.702 -1.308 1.00 31.15 327 SER A O 1
ATOM 2521 N N . MET A 1 331 ? 34.233 -15.777 -0.880 1.00 26.51 328 MET A N 1
ATOM 2522 C CA . MET A 1 331 ? 33.706 -17.088 -1.260 1.00 30.72 328 MET A CA 1
ATOM 2523 C C . MET A 1 331 ? 32.549 -17.509 -0.354 1.00 31.92 328 MET A C 1
ATOM 2524 O O . MET A 1 331 ? 31.522 -18.012 -0.830 1.00 28.21 328 MET A O 1
ATOM 2529 N N . VAL A 1 332 ? 32.733 -17.340 0.956 1.00 28.79 329 VAL A N 1
ATOM 2530 C CA . VAL A 1 332 ? 31.717 -17.742 1.923 1.00 26.55 329 VAL A CA 1
ATOM 2531 C C . VAL A 1 332 ? 30.430 -16.970 1.679 1.00 30.86 329 VAL A C 1
ATOM 2532 O O . VAL A 1 332 ? 29.334 -17.550 1.605 1.00 30.62 329 VAL A O 1
ATOM 2536 N N . SER A 1 333 ? 30.567 -15.658 1.545 1.00 32.87 330 SER A N 1
ATOM 2537 C CA . SER A 1 333 ? 29.415 -14.784 1.337 1.00 36.68 330 SER A CA 1
ATOM 2538 C C . SER A 1 333 ? 28.632 -15.188 0.086 1.00 33.55 330 SER A C 1
ATOM 2539 O O . SER A 1 333 ? 27.396 -15.197 0.080 1.00 33.06 330 SER A O 1
ATOM 2542 N N . ALA A 1 334 ? 29.357 -15.517 -0.975 1.00 31.08 331 ALA A N 1
ATOM 2543 C CA . ALA A 1 334 ? 28.732 -15.874 -2.242 1.00 29.90 331 ALA A CA 1
ATOM 2544 C C . ALA A 1 334 ? 28.022 -17.227 -2.144 1.00 32.00 331 ALA A C 1
ATOM 2545 O O . ALA A 1 334 ? 26.881 -17.383 -2.607 1.00 33.59 331 ALA A O 1
ATOM 2547 N N . ALA A 1 335 ? 28.695 -18.200 -1.535 1.00 31.49 332 ALA A N 1
ATOM 2548 C CA . ALA A 1 335 ? 28.099 -19.517 -1.309 1.00 32.99 332 ALA A CA 1
ATOM 2549 C C . ALA A 1 335 ? 26.792 -19.430 -0.530 1.00 34.47 332 ALA A C 1
ATOM 2550 O O . ALA A 1 335 ? 25.795 -20.052 -0.900 1.00 37.33 332 ALA A O 1
ATOM 2552 N N . VAL A 1 336 ? 26.802 -18.678 0.565 1.00 32.99 333 VAL A N 1
ATOM 2553 C CA . VAL A 1 336 ? 25.599 -18.512 1.382 1.00 32.91 333 VAL A CA 1
ATOM 2554 C C . VAL A 1 336 ? 24.455 -17.877 0.592 1.00 33.41 333 VAL A C 1
ATOM 2555 O O . VAL A 1 336 ? 23.293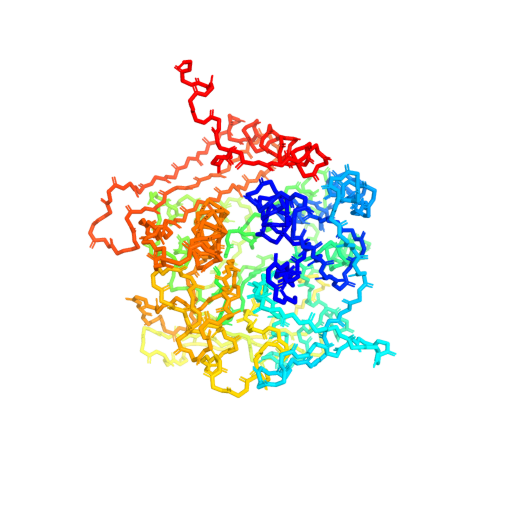 -18.310 0.675 1.00 35.70 333 VAL A O 1
ATOM 2559 N N . HIS A 1 337 ? 24.783 -16.843 -0.172 1.00 33.57 334 HIS A N 1
ATOM 2560 C CA . HIS A 1 337 ? 23.796 -16.156 -0.994 1.00 40.42 334 HIS A CA 1
ATOM 2561 C C . HIS A 1 337 ? 23.184 -17.111 -2.012 1.00 43.65 334 HIS A C 1
ATOM 2562 O O . HIS A 1 337 ? 21.973 -17.129 -2.206 1.00 43.49 334 HIS A O 1
ATOM 2569 N N . ASN A 1 338 ? 24.031 -17.900 -2.664 1.00 36.14 335 ASN A N 1
ATOM 2570 C CA . ASN A 1 338 ? 23.578 -18.768 -3.744 1.00 39.11 335 ASN A CA 1
ATOM 2571 C C . ASN A 1 338 ? 22.830 -20.014 -3.262 1.00 40.40 335 ASN A C 1
ATOM 2572 O O . ASN A 1 338 ? 21.948 -20.516 -3.957 1.00 42.50 335 ASN A O 1
ATOM 2577 N N . ILE A 1 339 ? 23.173 -20.512 -2.076 1.00 37.43 336 ILE A N 1
ATOM 2578 C CA . ILE A 1 339 ? 22.376 -21.584 -1.475 1.00 40.31 336 ILE A CA 1
ATOM 2579 C C . ILE A 1 339 ? 20.988 -21.061 -1.131 1.00 44.98 336 ILE A C 1
ATOM 2580 O O . ILE A 1 339 ? 19.965 -21.696 -1.442 1.00 42.26 336 ILE A O 1
ATOM 2585 N N . LYS A 1 340 ? 20.938 -19.891 -0.504 1.00 39.86 337 LYS A N 1
ATOM 2586 C CA . LYS A 1 340 ? 19.640 -19.287 -0.199 1.00 44.24 337 LYS A CA 1
ATOM 2587 C C . LYS A 1 340 ? 18.820 -19.097 -1.472 1.00 44.20 337 LYS A C 1
ATOM 2588 O O . LYS A 1 340 ? 17.619 -19.392 -1.505 1.00 47.78 337 LYS A O 1
ATOM 2594 N N . ALA A 1 341 ? 19.474 -18.595 -2.517 1.00 43.02 338 ALA A N 1
ATOM 2595 C CA . ALA A 1 341 ? 18.817 -18.390 -3.805 1.00 42.39 338 ALA A CA 1
ATOM 2596 C C . ALA A 1 341 ? 18.249 -19.698 -4.332 1.00 42.37 338 ALA A C 1
ATOM 2597 O O . ALA A 1 341 ? 17.125 -19.737 -4.822 1.00 51.54 338 ALA A O 1
ATOM 2599 N N . ASP A 1 342 ? 19.028 -20.769 -4.232 1.00 44.75 339 ASP A N 1
ATOM 2600 C CA . ASP A 1 342 ? 18.544 -22.094 -4.603 1.00 54.17 339 ASP A CA 1
ATOM 2601 C C . ASP A 1 342 ? 17.274 -22.464 -3.840 1.00 59.95 339 ASP A C 1
ATOM 2602 O O . ASP A 1 342 ? 16.295 -22.929 -4.434 1.00 56.69 339 ASP A O 1
ATOM 2607 N N . LEU A 1 343 ? 17.295 -22.251 -2.526 1.00 54.69 340 LEU A N 1
ATOM 2608 C CA . LEU A 1 343 ? 16.143 -22.541 -1.674 1.00 53.55 340 LEU A CA 1
ATOM 2609 C C . LEU A 1 343 ? 14.945 -21.651 -1.978 1.00 61.09 340 LEU A C 1
ATOM 2610 O O . LEU A 1 343 ? 13.873 -21.825 -1.395 1.00 67.05 340 LEU A O 1
ATOM 2615 N N . GLU A 1 344 ? 15.122 -20.698 -2.885 1.00 62.53 341 GLU A N 1
ATOM 2616 C CA . GLU A 1 344 ? 14.041 -19.781 -3.233 1.00 68.47 341 GLU A CA 1
ATOM 2617 C C . GLU A 1 344 ? 13.743 -19.759 -4.734 1.00 73.33 341 GLU A C 1
ATOM 2618 O O . GLU A 1 344 ? 13.161 -18.802 -5.247 1.00 76.67 341 GLU A O 1
ATOM 2624 N N . GLY A 1 345 ? 14.142 -20.822 -5.427 1.00 81.29 342 GLY A N 1
ATOM 2625 C CA . GLY A 1 345 ? 13.844 -20.976 -6.841 1.00 88.20 342 GLY A CA 1
ATOM 2626 C C . GLY A 1 345 ? 14.596 -20.038 -7.766 1.00 96.00 342 GLY A C 1
ATOM 2627 O O . GLY A 1 345 ? 13.996 -19.395 -8.628 1.00 97.53 342 GLY A O 1
ATOM 2628 N N . ARG A 1 346 ? 15.912 -19.964 -7.590 1.00 96.79 343 ARG A N 1
ATOM 2629 C CA . ARG A 1 346 ? 16.765 -19.139 -8.442 1.00 98.90 343 ARG A CA 1
ATOM 2630 C C . ARG A 1 346 ? 18.169 -19.720 -8.531 1.00 101.75 343 ARG A C 1
ATOM 2631 O O . ARG A 1 346 ? 18.596 -20.480 -7.659 1.00 94.03 343 ARG A O 1
ATOM 2639 N N . LYS A 1 347 ? 18.885 -19.361 -9.592 1.00 108.69 344 LYS A N 1
ATOM 2640 C CA . LYS A 1 347 ? 20.324 -19.574 -9.625 1.00 107.51 344 LYS A CA 1
ATOM 2641 C C . LYS A 1 347 ? 20.979 -18.301 -9.112 1.00 95.48 344 LYS A C 1
ATOM 2642 O O . LYS A 1 347 ? 20.908 -17.255 -9.758 1.00 96.91 344 LYS A O 1
ATOM 2648 N N . GLY A 1 348 ? 21.590 -18.384 -7.936 1.00 81.57 345 GLY A N 1
ATOM 2649 C CA . GLY A 1 348 ? 22.318 -17.254 -7.396 1.00 66.45 345 GLY A CA 1
ATOM 2650 C C . GLY A 1 348 ? 23.399 -16.847 -8.372 1.00 54.39 345 GLY A C 1
ATOM 2651 O O . GLY A 1 348 ? 24.023 -17.698 -9.002 1.00 56.04 345 GLY A O 1
ATOM 2652 N N . GLU A 1 349 ? 23.623 -15.546 -8.503 1.00 47.01 346 GLU A N 1
ATOM 2653 C CA . GLU A 1 349 ? 24.605 -15.045 -9.452 1.00 52.69 346 GLU A CA 1
ATOM 2654 C C . GLU A 1 349 ? 25.847 -14.492 -8.766 1.00 44.72 346 GLU A C 1
ATOM 2655 O O . GLU A 1 349 ? 26.767 -14.017 -9.428 1.00 45.05 346 GLU A O 1
ATOM 2661 N N . GLN A 1 350 ? 25.875 -14.545 -7.440 1.00 47.25 347 GLN A N 1
ATOM 2662 C CA . GLN A 1 350 ? 26.977 -13.928 -6.710 1.00 44.46 347 GLN A CA 1
ATOM 2663 C C . GLN A 1 350 ? 28.263 -14.729 -6.888 1.00 42.65 347 GLN A C 1
ATOM 2664 O O . GLN A 1 350 ? 28.240 -15.959 -6.876 1.00 38.30 347 GLN A O 1
ATOM 2670 N N . THR A 1 351 ? 29.375 -14.016 -7.071 1.00 40.55 348 THR A N 1
ATOM 2671 C CA . THR A 1 351 ? 30.695 -14.635 -7.202 1.00 41.46 348 THR A CA 1
ATOM 2672 C C . THR A 1 351 ? 31.624 -14.140 -6.096 1.00 38.03 348 THR A C 1
ATOM 2673 O O . THR A 1 351 ? 31.286 -13.201 -5.369 1.00 37.54 348 THR A O 1
ATOM 2677 N N . MET A 1 352 ? 32.806 -14.746 -5.977 1.00 35.87 349 MET A N 1
ATOM 2678 C CA . MET A 1 352 ? 33.763 -14.299 -4.969 1.00 37.15 349 MET A CA 1
ATOM 2679 C C . MET A 1 352 ? 34.421 -12.984 -5.372 1.00 33.93 349 MET A C 1
ATOM 2680 O O . MET A 1 352 ? 35.081 -12.340 -4.556 1.00 35.16 349 MET A O 1
ATOM 2685 N N . GLY A 1 353 ? 34.230 -12.589 -6.630 1.00 28.48 350 GLY A N 1
ATOM 2686 C CA . GLY A 1 353 ? 34.819 -11.363 -7.145 1.00 32.30 350 GLY A CA 1
ATOM 2687 C C . GLY A 1 353 ? 36.262 -11.538 -7.602 1.00 33.93 350 GLY A C 1
ATOM 2688 O O . GLY A 1 353 ? 36.695 -12.638 -7.957 1.00 33.11 350 GLY A O 1
ATOM 2689 N N . THR A 1 354 ? 37.010 -10.444 -7.593 1.00 28.24 351 THR A N 1
ATOM 2690 C CA . THR A 1 354 ? 38.380 -10.434 -8.098 1.00 26.50 351 THR A CA 1
ATOM 2691 C C . THR A 1 354 ? 39.327 -11.213 -7.201 1.00 24.58 351 THR A C 1
ATOM 2692 O O . THR A 1 354 ? 39.286 -11.078 -5.980 1.00 28.97 351 THR A O 1
ATOM 2696 N N . TRP A 1 355 ? 40.186 -12.030 -7.804 1.00 26.99 352 TRP A N 1
ATOM 2697 C CA . TRP A 1 355 ? 41.205 -12.732 -7.028 1.00 26.92 352 TRP A CA 1
ATOM 2698 C C . TRP A 1 355 ? 42.079 -11.699 -6.329 1.00 29.70 352 TRP A C 1
ATOM 2699 O O . TRP A 1 355 ? 42.400 -10.662 -6.904 1.00 27.70 352 TRP A O 1
ATOM 2710 N N . ASN A 1 356 ? 42.436 -11.971 -5.081 1.00 25.92 353 ASN A N 1
ATOM 2711 C CA . ASN A 1 356 ? 43.355 -11.093 -4.362 1.00 24.64 353 ASN A CA 1
ATOM 2712 C C . ASN A 1 356 ? 44.094 -11.869 -3.288 1.00 25.47 353 ASN A C 1
ATOM 2713 O O . ASN A 1 356 ? 43.631 -12.932 -2.849 1.00 26.40 353 ASN A O 1
ATOM 2718 N N . ALA A 1 357 ? 45.254 -11.364 -2.871 1.00 20.69 354 ALA A N 1
ATOM 2719 C CA . ALA A 1 357 ? 45.919 -11.921 -1.701 1.00 21.97 354 ALA A CA 1
ATOM 2720 C C . ALA A 1 357 ? 46.268 -10.807 -0.730 1.00 25.02 354 ALA A C 1
ATOM 272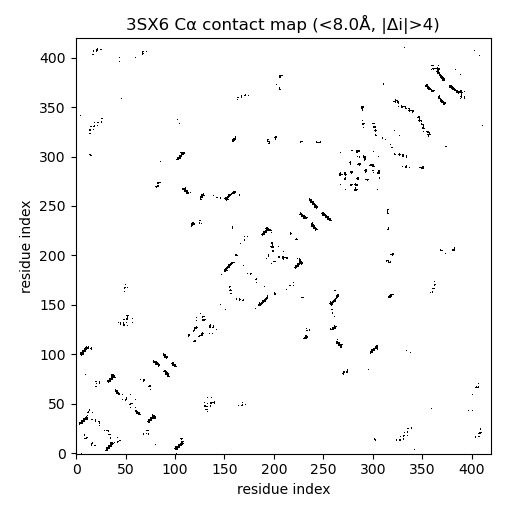1 O O . ALA A 1 357 ? 46.746 -9.744 -1.128 1.00 24.05 354 ALA A O 1
ATOM 2723 N N . VAL A 1 358 ? 46.035 -11.072 0.547 1.00 24.13 355 VAL A N 1
ATOM 2724 C CA . VAL A 1 358 ? 46.368 -10.141 1.604 1.00 26.50 355 VAL A CA 1
ATOM 2725 C C . VAL A 1 358 ? 46.982 -10.957 2.718 1.00 35.94 355 VAL A C 1
ATOM 2726 O O . VAL A 1 358 ? 46.649 -12.130 2.898 1.00 35.43 355 VAL A O 1
ATOM 2730 N N . ALA A 1 359 ? 47.886 -10.345 3.467 1.00 23.15 356 ALA A N 1
ATOM 2731 C CA . ALA A 1 359 ? 48.518 -11.032 4.585 1.00 25.81 356 ALA A CA 1
ATOM 2732 C C . ALA A 1 359 ? 49.144 -10.025 5.539 1.00 25.73 356 ALA A C 1
ATOM 2733 O O . ALA A 1 359 ? 49.536 -8.939 5.124 1.00 26.98 356 ALA A O 1
ATOM 2735 N N . PHE A 1 360 ? 49.212 -10.401 6.814 1.00 27.37 357 PHE A N 1
ATOM 2736 C CA . PHE A 1 360 ? 49.925 -9.646 7.845 1.00 30.90 357 PHE A CA 1
ATOM 2737 C C . PHE A 1 360 ? 51.045 -10.539 8.374 1.00 34.60 357 PHE A C 1
ATOM 2738 O O . PHE A 1 360 ? 50.913 -11.767 8.406 1.00 32.84 357 PHE A O 1
ATOM 2746 N N . ALA A 1 361 ? 52.148 -9.933 8.796 1.00 22.55 358 ALA A N 1
ATOM 2747 C CA . ALA A 1 361 ? 53.113 -10.629 9.623 1.00 25.76 358 ALA A CA 1
ATOM 2748 C C . ALA A 1 361 ? 53.536 -9.646 10.704 1.00 31.43 358 ALA A C 1
ATOM 2749 O O . ALA A 1 361 ? 53.718 -8.466 10.432 1.00 33.99 358 ALA A O 1
ATOM 2751 N N . ASP A 1 362 ? 53.673 -10.125 11.931 1.00 28.63 359 ASP A N 1
ATOM 2752 C CA . ASP A 1 362 ? 54.035 -9.252 13.038 1.00 27.06 359 ASP A CA 1
ATOM 2753 C C . ASP A 1 362 ? 55.384 -9.682 13.600 1.00 27.89 359 ASP A C 1
ATOM 2754 O O . ASP A 1 362 ? 55.544 -10.826 14.031 1.00 32.01 359 ASP A O 1
ATOM 2759 N N . MET A 1 363 ? 56.367 -8.784 13.578 1.00 24.24 360 MET A N 1
ATOM 2760 C CA . MET A 1 363 ? 57.698 -9.135 14.069 1.00 31.72 360 MET A CA 1
ATOM 2761 C C . MET A 1 363 ? 57.891 -8.740 15.533 1.00 34.28 360 MET A C 1
ATOM 2762 O O . MET A 1 363 ? 58.932 -9.013 16.128 1.00 36.65 360 MET A O 1
ATOM 2767 N N . GLY A 1 364 ? 56.879 -8.113 16.118 1.00 29.55 361 GLY A N 1
ATOM 2768 C CA . GLY A 1 364 ? 56.913 -7.792 17.535 1.00 31.87 361 GLY A CA 1
ATOM 2769 C C . GLY A 1 364 ? 56.444 -6.381 17.823 1.00 39.39 361 GLY A C 1
ATOM 2770 O O . GLY A 1 364 ? 55.364 -6.175 18.383 1.00 41.62 361 GLY A O 1
ATOM 2771 N N . ASP A 1 365 ? 57.275 -5.414 17.444 1.00 34.10 362 ASP A N 1
ATOM 2772 C CA . ASP A 1 365 ? 56.954 -3.991 17.552 1.00 43.20 362 ASP A CA 1
ATOM 2773 C C . ASP A 1 365 ? 56.502 -3.437 16.208 1.00 43.08 362 ASP A C 1
ATOM 2774 O O . ASP A 1 365 ? 55.842 -2.395 16.137 1.00 44.41 362 ASP A O 1
ATOM 2779 N N . ARG A 1 366 ? 56.882 -4.136 15.144 1.00 30.64 363 ARG A N 1
ATOM 2780 C CA . ARG A 1 366 ? 56.537 -3.735 13.791 1.00 32.45 363 ARG A CA 1
ATOM 2781 C C . ARG A 1 366 ? 56.038 -4.917 12.979 1.00 30.30 363 ARG A C 1
ATOM 2782 O O . ARG A 1 366 ? 56.411 -6.065 13.232 1.00 27.78 363 ARG A O 1
ATOM 2790 N N . GLY A 1 367 ? 55.199 -4.628 11.994 1.00 26.76 364 GLY A N 1
ATOM 2791 C CA . GLY A 1 367 ? 54.663 -5.669 11.138 1.00 27.92 364 GLY A CA 1
ATOM 2792 C C . GLY A 1 367 ? 54.893 -5.422 9.662 1.00 25.07 364 GLY A C 1
ATOM 2793 O O . GLY A 1 367 ? 55.268 -4.325 9.250 1.00 26.06 364 GLY A O 1
ATOM 2794 N N . ALA A 1 368 ? 54.654 -6.454 8.859 1.00 22.88 365 ALA A N 1
ATOM 2795 C CA . ALA A 1 368 ? 54.676 -6.326 7.414 1.00 22.06 365 ALA A CA 1
ATOM 2796 C C . ALA A 1 368 ? 53.324 -6.819 6.913 1.00 28.17 365 ALA A C 1
ATOM 2797 O O . ALA A 1 368 ? 52.667 -7.631 7.572 1.00 26.88 365 ALA A O 1
ATOM 2799 N N . ALA A 1 369 ? 52.908 -6.311 5.762 1.00 21.95 366 ALA A N 1
ATOM 2800 C CA . ALA A 1 369 ? 51.637 -6.695 5.170 1.00 22.00 366 ALA A CA 1
ATOM 2801 C C . ALA A 1 369 ? 51.711 -6.458 3.681 1.00 26.90 366 ALA A C 1
ATOM 2802 O O . ALA A 1 369 ? 52.524 -5.653 3.223 1.00 25.79 366 ALA A O 1
ATOM 2804 N N . PHE A 1 370 ? 50.864 -7.151 2.923 1.00 22.54 367 PHE A N 1
ATOM 2805 C CA . PHE A 1 370 ? 50.761 -6.899 1.490 1.00 23.65 367 PHE A CA 1
ATOM 2806 C C . PHE A 1 370 ? 49.337 -7.007 0.985 1.00 24.84 367 PHE A C 1
ATOM 2807 O O . PHE A 1 370 ? 48.481 -7.606 1.637 1.00 24.52 367 PHE A O 1
ATOM 2815 N N . ILE A 1 371 ? 49.102 -6.389 -0.169 1.00 22.01 368 ILE A N 1
ATOM 2816 C CA . ILE A 1 371 ? 47.863 -6.556 -0.903 1.00 21.25 368 ILE A CA 1
ATOM 2817 C C . ILE A 1 371 ? 48.207 -6.646 -2.380 1.00 24.15 368 ILE A C 1
ATOM 2818 O O . ILE A 1 371 ? 48.916 -5.789 -2.917 1.00 22.38 368 ILE A O 1
ATOM 2823 N N . ALA A 1 372 ? 47.693 -7.682 -3.032 1.00 20.20 369 ALA A N 1
ATOM 2824 C CA . ALA A 1 372 ? 47.936 -7.917 -4.448 1.00 25.10 369 ALA A CA 1
ATOM 2825 C C . ALA A 1 372 ? 46.636 -8.317 -5.118 1.00 26.14 369 ALA A C 1
ATOM 2826 O O . ALA A 1 372 ? 45.971 -9.267 -4.674 1.00 24.14 369 ALA A O 1
ATOM 2828 N N . LEU A 1 373 ? 46.285 -7.604 -6.186 1.00 23.02 370 LEU A N 1
ATOM 2829 C CA . LEU A 1 373 ? 45.137 -7.985 -7.009 1.00 25.89 370 LEU A CA 1
ATOM 2830 C C . LEU A 1 373 ? 45.204 -7.314 -8.383 1.00 25.32 370 LEU A C 1
ATOM 2831 O O . LEU A 1 373 ? 45.700 -6.195 -8.502 1.00 24.88 370 LEU A O 1
ATOM 2836 N N . PRO A 1 374 ? 44.740 -8.012 -9.432 1.00 26.95 371 PRO A N 1
ATOM 2837 C CA . PRO A 1 374 ? 44.290 -9.407 -9.361 1.00 27.59 371 PRO A CA 1
ATOM 2838 C C . PRO A 1 374 ? 45.512 -10.310 -9.364 1.00 30.84 371 PRO A C 1
ATOM 2839 O O . PRO A 1 374 ? 46.589 -9.866 -8.953 1.00 25.57 371 PRO A O 1
ATOM 2843 N N . GLN A 1 375 ? 45.372 -11.545 -9.827 1.00 29.94 372 GLN A N 1
ATOM 2844 C CA . GLN A 1 375 ? 46.479 -12.484 -9.696 1.00 26.82 372 GLN A CA 1
ATOM 2845 C C . GLN A 1 375 ? 47.632 -12.220 -10.662 1.00 26.51 372 GLN A C 1
ATOM 2846 O O . GLN A 1 375 ? 48.795 -12.298 -10.278 1.00 29.05 372 GLN A O 1
ATOM 2852 N N . LEU A 1 376 ? 47.317 -11.920 -11.915 1.00 28.32 373 LEU A N 1
ATOM 2853 C CA . LEU A 1 376 ? 48.364 -11.750 -12.916 1.00 31.52 373 LEU A CA 1
ATOM 2854 C C . LEU A 1 376 ? 48.722 -10.276 -13.108 1.00 29.62 373 LEU A C 1
ATOM 2855 O O . LEU A 1 376 ? 47.914 -9.396 -12.824 1.00 27.33 373 LEU A O 1
ATOM 2860 N N . LYS A 1 377 ? 49.940 -10.031 -13.585 1.00 32.32 374 LYS A N 1
ATOM 2861 C CA . LYS A 1 377 ? 50.470 -8.675 -13.719 1.00 35.09 374 LYS A CA 1
ATOM 2862 C C . LYS A 1 377 ? 50.292 -8.145 -15.141 1.00 38.45 374 LYS A C 1
ATOM 2863 O O . LYS A 1 377 ? 50.209 -8.921 -16.090 1.00 39.41 374 LYS A O 1
ATOM 2869 N N . PRO A 1 378 ? 50.241 -6.812 -15.299 1.00 39.46 375 PRO A N 1
ATOM 2870 C CA . PRO A 1 378 ? 50.332 -5.811 -14.230 1.00 33.12 375 PRO A CA 1
ATOM 2871 C C . PRO A 1 378 ? 49.057 -5.760 -13.388 1.00 28.12 375 PRO A C 1
ATOM 2872 O O . PRO A 1 378 ? 47.942 -5.872 -13.912 1.00 31.31 375 PRO A O 1
ATOM 2876 N N . ARG A 1 379 ? 49.233 -5.572 -12.089 1.00 29.45 376 ARG A N 1
ATOM 2877 C CA . ARG A 1 379 ? 48.125 -5.605 -11.152 1.00 24.24 376 ARG A CA 1
ATOM 2878 C C . ARG A 1 379 ? 47.416 -4.258 -11.040 1.00 26.52 376 ARG A C 1
ATOM 2879 O O . ARG A 1 379 ? 47.920 -3.243 -11.523 1.00 25.40 376 ARG A O 1
ATOM 2887 N N . LYS A 1 380 ? 46.240 -4.260 -10.414 1.00 25.16 377 LYS A N 1
ATOM 2888 C CA . LYS A 1 380 ? 45.549 -3.007 -10.084 1.00 26.51 377 LYS A CA 1
ATOM 2889 C C . LYS A 1 380 ? 46.002 -2.487 -8.714 1.00 27.17 377 LYS A C 1
ATOM 2890 O O . LYS A 1 380 ? 45.986 -1.283 -8.460 1.00 25.46 377 LYS A O 1
ATOM 2896 N N . VAL A 1 381 ? 46.393 -3.401 -7.831 1.00 28.03 378 VAL A N 1
ATOM 2897 C CA . VAL A 1 381 ? 47.002 -3.040 -6.549 1.00 24.70 378 VAL A CA 1
ATOM 2898 C C . VAL A 1 381 ? 48.137 -4.020 -6.262 1.00 28.40 378 VAL A C 1
ATOM 2899 O O . VAL A 1 381 ? 47.935 -5.228 -6.322 1.00 26.81 378 VAL A O 1
ATOM 2903 N N . ASP A 1 382 ? 49.327 -3.511 -5.957 1.00 24.30 379 ASP A N 1
ATOM 2904 C CA . ASP A 1 382 ? 50.470 -4.370 -5.688 1.00 22.40 379 ASP A CA 1
ATOM 2905 C C . ASP A 1 382 ? 51.336 -3.666 -4.655 1.00 29.06 379 ASP A C 1
ATOM 2906 O O . ASP A 1 382 ? 52.249 -2.940 -5.011 1.00 29.93 379 ASP A O 1
ATOM 2911 N N . VAL A 1 383 ? 51.019 -3.848 -3.376 1.00 22.18 380 VAL A N 1
ATOM 2912 C CA . VAL A 1 383 ? 51.649 -3.049 -2.330 1.00 23.96 380 VAL A CA 1
ATOM 2913 C C . VAL A 1 383 ? 52.176 -3.858 -1.156 1.00 30.22 380 VAL A C 1
ATOM 2914 O O . VAL A 1 383 ? 51.542 -4.818 -0.711 1.00 25.23 380 VAL A O 1
ATOM 2918 N N . PHE A 1 384 ? 53.334 -3.444 -0.650 1.00 25.97 381 PHE A N 1
ATOM 2919 C CA . PHE A 1 384 ? 53.938 -4.043 0.532 1.00 22.44 381 PHE A CA 1
ATOM 2920 C C . PHE A 1 384 ? 54.167 -2.936 1.565 1.00 25.84 381 PHE A C 1
ATOM 2921 O O . PHE A 1 384 ? 54.593 -1.827 1.224 1.00 26.87 381 PHE A O 1
ATOM 2929 N N . ALA A 1 385 ? 53.828 -3.213 2.817 1.00 22.65 382 ALA A N 1
ATOM 2930 C CA . ALA A 1 385 ? 53.927 -2.206 3.862 1.00 29.69 382 ALA A CA 1
ATOM 2931 C C . ALA A 1 385 ? 54.677 -2.749 5.058 1.00 28.79 382 ALA A C 1
ATOM 2932 O O . ALA A 1 385 ? 54.651 -3.948 5.341 1.00 25.12 382 ALA A O 1
ATOM 2934 N N . TYR A 1 386 ? 55.336 -1.853 5.772 1.00 25.64 383 TYR A N 1
ATOM 2935 C CA . TYR A 1 386 ? 56.061 -2.230 6.969 1.00 25.48 383 TYR A CA 1
ATOM 2936 C C . TYR A 1 386 ? 56.014 -1.100 7.979 1.00 27.66 383 TYR A C 1
ATOM 2937 O O . TYR A 1 386 ? 56.138 0.071 7.607 1.00 25.28 383 TYR A O 1
ATOM 2946 N N . GLY A 1 387 ? 55.855 -1.445 9.254 1.00 23.14 384 GLY A N 1
ATOM 2947 C CA . GLY A 1 387 ? 56.004 -0.457 10.313 1.00 27.10 384 GLY A CA 1
ATOM 2948 C C . GLY A 1 387 ? 55.236 -0.793 11.575 1.00 31.54 384 GLY A C 1
ATOM 2949 O O . GLY A 1 387 ? 54.499 -1.783 11.639 1.00 26.29 384 GLY A O 1
ATOM 2950 N N . ARG A 1 388 ? 55.410 0.039 12.592 1.00 27.43 385 ARG A N 1
ATOM 2951 C CA . ARG A 1 388 ? 54.667 -0.123 13.833 1.00 26.41 385 ARG A CA 1
ATOM 2952 C C . ARG A 1 388 ? 53.160 -0.140 13.576 1.00 28.05 385 ARG A C 1
ATOM 2953 O O . ARG A 1 388 ? 52.423 -0.892 14.211 1.00 30.97 385 ARG A O 1
ATOM 2961 N N . TRP A 1 389 ? 52.689 0.680 12.639 1.00 28.05 386 TRP A N 1
ATOM 2962 C CA . TRP A 1 389 ? 51.243 0.717 12.389 1.00 30.07 386 TRP A CA 1
ATOM 2963 C C . TRP A 1 389 ? 50.684 -0.614 11.918 1.00 27.65 386 TRP A C 1
ATOM 2964 O O . TRP A 1 389 ? 49.504 -0.915 12.154 1.00 29.80 386 TRP A O 1
ATOM 2975 N N . VAL A 1 390 ? 51.511 -1.405 11.237 1.00 26.69 387 VAL A N 1
ATOM 2976 C CA . VAL A 1 390 ? 51.054 -2.701 10.734 1.00 28.36 387 VAL A CA 1
ATOM 2977 C C . VAL A 1 390 ? 50.897 -3.657 11.909 1.00 30.63 387 VAL A C 1
ATOM 2978 O O . VAL A 1 390 ? 49.931 -4.430 11.975 1.00 27.90 387 VAL A O 1
ATOM 2982 N N . HIS A 1 391 ? 51.851 -3.603 12.838 1.00 27.59 388 HIS A N 1
ATOM 2983 C CA . HIS A 1 391 ? 51.739 -4.358 14.085 1.00 31.22 388 HIS A CA 1
ATOM 2984 C C . HIS A 1 391 ? 50.415 -4.027 14.777 1.00 30.39 388 HIS A C 1
ATOM 2985 O O . HIS A 1 391 ? 49.658 -4.915 15.172 1.00 29.92 388 HIS A O 1
ATOM 2992 N N . LEU A 1 392 ? 50.129 -2.737 14.911 1.00 28.05 389 LEU A N 1
ATOM 2993 C CA . LEU A 1 392 ? 48.916 -2.290 15.580 1.00 27.08 389 LEU A CA 1
ATOM 2994 C C . LEU A 1 392 ? 47.659 -2.738 14.836 1.00 29.32 389 LEU A C 1
ATOM 2995 O O . LEU A 1 392 ? 46.675 -3.139 15.452 1.00 34.15 389 LEU A O 1
ATOM 3000 N N . ALA A 1 393 ? 47.700 -2.693 13.508 1.00 25.84 390 ALA A N 1
ATOM 3001 C CA . ALA A 1 393 ? 46.569 -3.149 12.707 1.00 29.85 390 ALA A CA 1
ATOM 3002 C C . ALA A 1 393 ? 46.325 -4.655 12.865 1.00 35.69 390 ALA A C 1
ATOM 3003 O O . ALA A 1 393 ? 45.178 -5.099 12.916 1.00 32.40 390 ALA A O 1
ATOM 3005 N N . LYS A 1 394 ? 47.397 -5.442 12.933 1.00 30.38 391 LYS A N 1
ATOM 3006 C CA . LYS A 1 394 ? 47.245 -6.884 13.126 1.00 29.06 391 LYS A CA 1
ATOM 3007 C C . LYS A 1 394 ? 46.619 -7.180 14.479 1.00 29.17 391 LYS A C 1
ATOM 3008 O O . LYS A 1 394 ? 45.746 -8.041 14.588 1.00 33.03 391 LYS A O 1
ATOM 3014 N N . VAL A 1 395 ? 47.070 -6.469 15.509 1.00 31.15 392 VAL A N 1
ATOM 3015 C CA . VAL A 1 395 ? 46.533 -6.653 16.853 1.00 32.62 392 VAL A CA 1
ATOM 3016 C C . VAL A 1 395 ? 45.047 -6.348 16.858 1.00 37.14 392 VAL A C 1
ATOM 3017 O O . VAL A 1 395 ? 44.237 -7.113 17.403 1.00 37.54 392 VAL A O 1
ATOM 3021 N N . ALA A 1 396 ? 44.693 -5.225 16.242 1.00 29.89 393 ALA A N 1
ATOM 3022 C CA . ALA A 1 396 ? 43.297 -4.796 16.159 1.00 32.93 393 ALA A CA 1
ATOM 3023 C C . ALA A 1 396 ? 42.416 -5.800 15.406 1.00 35.70 393 ALA A C 1
ATOM 3024 O O . ALA A 1 396 ? 41.329 -6.167 15.872 1.00 36.58 393 ALA A O 1
ATOM 3026 N N . PHE A 1 397 ? 42.880 -6.245 14.241 1.00 29.36 394 PHE A N 1
ATOM 3027 C CA . PHE A 1 397 ? 42.092 -7.182 13.448 1.00 36.71 394 PHE A CA 1
ATOM 3028 C C . PHE A 1 397 ? 41.874 -8.518 14.157 1.00 37.32 394 PHE A C 1
ATOM 3029 O O . PHE A 1 397 ? 40.765 -9.064 14.151 1.00 34.94 394 PHE A O 1
ATOM 3037 N N . GLU A 1 398 ? 42.927 -9.049 14.767 1.00 30.61 395 GLU A N 1
ATOM 3038 C CA . GLU A 1 398 ? 42.796 -10.288 15.528 1.00 35.58 395 GLU A CA 1
ATOM 3039 C C . GLU A 1 398 ? 41.731 -10.144 16.617 1.00 35.08 395 GLU A C 1
ATOM 3040 O O . GLU A 1 398 ? 40.842 -10.986 16.759 1.00 35.20 395 GLU A O 1
ATOM 3046 N N . LYS A 1 399 ? 41.830 -9.070 17.390 1.00 31.41 396 LYS A N 1
ATOM 3047 C CA . LYS A 1 399 ? 40.879 -8.809 18.463 1.00 35.44 396 LYS A CA 1
ATOM 3048 C C . LYS A 1 399 ? 39.461 -8.743 17.897 1.00 39.28 396 LYS A C 1
ATOM 3049 O O . LYS A 1 399 ? 38.515 -9.291 18.473 1.00 38.49 396 LYS A O 1
ATOM 3055 N N . TYR A 1 400 ? 39.325 -8.086 16.750 1.00 39.66 397 TYR A N 1
ATOM 3056 C CA . TYR A 1 400 ? 38.029 -7.908 16.102 1.00 39.65 397 TYR A CA 1
ATOM 3057 C C . TYR A 1 400 ? 37.452 -9.228 15.597 1.00 33.97 397 TYR A C 1
ATOM 3058 O O . TYR A 1 400 ? 36.287 -9.542 15.856 1.00 33.49 397 TYR A O 1
ATOM 3067 N N . PHE A 1 401 ? 38.268 -9.987 14.870 1.00 35.11 398 PHE A N 1
ATOM 3068 C CA . PHE A 1 401 ? 37.813 -11.229 14.256 1.00 37.88 398 PHE A CA 1
ATOM 3069 C C . PHE A 1 401 ? 37.397 -12.240 15.312 1.00 35.87 398 PHE A C 1
ATOM 3070 O O . PHE A 1 401 ? 36.359 -12.895 15.187 1.00 31.06 398 PHE A O 1
ATOM 3078 N N . ILE A 1 402 ? 38.186 -12.348 16.372 1.00 33.80 399 ILE A N 1
ATOM 3079 C CA . ILE A 1 402 ? 37.833 -13.240 17.473 1.00 33.72 399 ILE A CA 1
ATOM 3080 C C . ILE A 1 402 ? 36.508 -12.846 18.143 1.00 36.44 399 ILE A C 1
ATOM 3081 O O . ILE A 1 402 ? 35.646 -13.698 18.372 1.00 36.00 399 ILE A O 1
ATOM 3086 N N . ARG A 1 403 ? 36.328 -11.560 18.433 1.00 37.65 400 ARG A N 1
ATOM 3087 C CA . ARG A 1 403 ? 35.059 -11.102 18.989 1.00 37.98 400 ARG A CA 1
ATOM 3088 C C . ARG A 1 403 ? 33.889 -11.410 18.049 1.00 42.98 400 ARG A C 1
ATOM 3089 O O . ARG A 1 403 ? 32.819 -11.835 18.494 1.00 38.79 400 ARG A O 1
ATOM 3097 N N . LYS A 1 404 ? 34.094 -11.205 16.751 1.00 38.30 401 LYS A N 1
ATOM 3098 C CA . LYS A 1 404 ? 33.047 -11.481 15.766 1.00 41.61 401 LYS A CA 1
ATOM 3099 C C . LYS A 1 404 ? 32.689 -12.964 15.703 1.00 43.69 401 LYS A C 1
ATOM 3100 O O . LYS A 1 404 ? 31.528 -13.326 15.476 1.00 39.66 401 LYS A O 1
ATOM 3106 N N . MET A 1 405 ? 33.686 -13.822 15.899 1.00 34.73 402 MET A N 1
ATOM 3107 C CA . MET A 1 405 ? 33.441 -15.259 15.900 1.00 35.41 402 MET A CA 1
ATOM 3108 C C . MET A 1 405 ? 32.663 -15.696 17.133 1.00 39.95 402 MET A C 1
ATOM 3109 O O . MET A 1 405 ? 32.041 -16.761 17.134 1.00 38.29 402 MET A O 1
ATOM 3114 N N . LYS A 1 406 ? 32.710 -14.878 18.181 1.00 34.63 403 LYS A N 1
ATOM 3115 C CA . LYS A 1 406 ? 31.914 -15.130 19.384 1.00 39.79 403 LYS A CA 1
ATOM 3116 C C . LYS A 1 406 ? 30.521 -14.503 19.301 1.00 44.61 403 LYS A C 1
ATOM 3117 O O . LYS A 1 406 ? 29.541 -15.100 19.745 1.00 45.08 403 LYS A O 1
ATOM 3123 N N . MET A 1 407 ? 30.434 -13.297 18.742 1.00 40.86 404 MET A N 1
ATOM 3124 C CA . MET A 1 407 ? 29.175 -12.547 18.730 1.00 45.24 404 MET A CA 1
ATOM 3125 C C . MET A 1 407 ? 28.286 -12.853 17.522 1.00 47.63 404 MET A C 1
ATOM 3126 O O . MET A 1 407 ? 27.084 -12.576 17.544 1.00 41.80 404 MET A O 1
ATOM 3131 N N . GLY A 1 408 ? 28.879 -13.411 16.472 1.00 44.07 405 GLY A N 1
ATOM 3132 C CA . GLY A 1 408 ? 28.152 -13.705 15.252 1.00 41.51 405 GLY A CA 1
ATOM 3133 C C . GLY A 1 408 ? 28.346 -12.671 14.160 1.00 48.58 405 GLY A C 1
ATOM 3134 O O . GLY A 1 408 ? 28.591 -11.488 14.424 1.00 43.44 405 GLY A O 1
ATOM 3135 N N . VAL A 1 409 ? 28.251 -13.125 12.916 1.00 48.72 406 VAL A N 1
ATOM 3136 C CA . VAL A 1 409 ? 28.312 -12.230 11.770 1.00 51.80 406 VAL A CA 1
ATOM 3137 C C . VAL A 1 409 ? 27.088 -12.444 10.893 1.00 60.06 406 VAL A C 1
ATOM 3138 O O . VAL A 1 409 ? 26.355 -13.421 11.053 1.00 57.90 406 VAL A O 1
ATOM 3142 N N . SER A 1 410 ? 26.871 -11.524 9.965 1.00 68.36 407 SER A N 1
ATOM 3143 C CA . SER A 1 410 ? 25.718 -11.579 9.084 1.00 83.51 407 SER A CA 1
ATOM 3144 C C . SER A 1 410 ? 25.997 -10.657 7.916 1.00 102.10 407 SER A C 1
ATOM 3145 O O . SER A 1 410 ? 25.971 -11.068 6.754 1.00 102.90 407 SER A O 1
ATOM 3148 N N . GLU A 1 411 ? 26.273 -9.401 8.254 1.00 116.62 408 GLU A N 1
ATOM 3149 C CA . GLU A 1 411 ? 26.680 -8.385 7.295 1.00 121.49 408 GLU A CA 1
ATOM 3150 C C . GLU A 1 411 ? 27.775 -8.909 6.370 1.00 125.11 408 GLU A C 1
ATOM 3151 O O . GLU A 1 411 ? 28.392 -9.939 6.651 1.00 127.08 408 GLU A O 1
ATOM 3157 N N . PRO A 1 412 ? 28.008 -8.205 5.252 1.00 122.67 409 PRO A N 1
ATOM 3158 C CA . PRO A 1 412 ? 29.140 -8.483 4.367 1.00 122.04 409 PRO A CA 1
ATOM 3159 C C . PRO A 1 412 ? 30.375 -8.853 5.182 1.00 120.06 409 PRO A C 1
ATOM 3160 O O . PRO A 1 412 ? 31.122 -9.753 4.791 1.00 117.07 409 PRO A O 1
ATOM 3164 N N . PHE A 1 413 ? 30.571 -8.137 6.289 1.00 117.14 410 PHE A N 1
ATOM 3165 C CA . PHE A 1 413 ? 31.568 -8.461 7.310 1.00 115.76 410 PHE A CA 1
ATOM 3166 C C . PHE A 1 413 ? 32.505 -7.293 7.623 1.00 124.82 410 PHE A C 1
ATOM 3167 O O . PHE A 1 413 ? 33.023 -7.195 8.735 1.00 129.04 410 PHE A O 1
ATOM 3175 N N . TYR A 1 414 ? 32.715 -6.394 6.666 1.00 99.41 411 TYR A N 1
ATOM 3176 C CA . TYR A 1 414 ? 33.862 -5.497 6.787 1.00 100.56 411 TYR A CA 1
ATOM 3177 C C . TYR A 1 414 ? 33.676 -4.034 7.195 1.00 103.79 411 TYR A C 1
ATOM 3178 O O . TYR A 1 414 ? 32.679 -3.382 6.875 1.00 99.17 411 TYR A O 1
ATOM 3187 N N . GLU A 1 415 ? 34.686 -3.555 7.917 1.00 106.67 412 GLU A N 1
ATOM 3188 C CA . GLU A 1 415 ? 34.677 -2.260 8.577 1.00 107.08 412 GLU A CA 1
ATOM 3189 C C . GLU A 1 415 ? 35.547 -1.254 7.833 1.00 102.02 412 GLU A C 1
ATOM 3190 O O . GLU A 1 415 ? 36.015 -0.275 8.417 1.00 101.08 412 GLU A O 1
ATOM 3196 N N . LYS A 1 416 ? 35.781 -1.506 6.550 1.00 93.24 413 LYS A N 1
ATOM 3197 C CA . LYS A 1 416 ? 36.456 -0.526 5.717 1.00 85.83 413 LYS A CA 1
ATOM 3198 C C . LYS A 1 416 ? 35.685 0.786 5.796 1.00 86.58 413 LYS A C 1
ATOM 3199 O O . LYS A 1 416 ? 36.275 1.865 5.874 1.00 79.51 413 LYS A O 1
ATOM 3205 N N . VAL A 1 417 ? 34.359 0.681 5.793 1.00 87.43 414 VAL A N 1
ATOM 3206 C CA . VAL A 1 417 ? 33.492 1.853 5.868 1.00 86.96 414 VAL A CA 1
ATOM 3207 C C . VAL A 1 417 ? 33.545 2.529 7.245 1.00 83.62 414 VAL A C 1
ATOM 3208 O O . VAL A 1 417 ? 33.335 3.738 7.359 1.00 74.07 414 VAL A O 1
ATOM 3212 N N . LEU A 1 418 ? 33.849 1.752 8.283 1.00 88.26 415 LEU A N 1
ATOM 3213 C CA . LEU A 1 418 ? 33.912 2.284 9.645 1.00 90.79 415 LEU A CA 1
ATOM 3214 C C . LEU A 1 418 ? 35.162 3.135 9.904 1.00 86.83 415 LEU A C 1
ATOM 3215 O O . LEU A 1 418 ? 35.090 4.148 10.603 1.00 81.92 415 LEU A O 1
ATOM 3220 N N . PHE A 1 419 ? 36.305 2.736 9.350 1.00 80.34 416 PHE A N 1
ATOM 3221 C CA . PHE A 1 419 ? 37.533 3.496 9.596 1.00 76.09 416 PHE A CA 1
ATOM 3222 C C . PHE A 1 419 ? 37.751 4.644 8.597 1.00 69.07 416 PHE A C 1
ATOM 3223 O O . PHE A 1 419 ? 38.589 5.523 8.819 1.00 63.84 416 PHE A O 1
ATOM 3231 N N . LYS A 1 420 ? 36.975 4.639 7.515 1.00 63.43 417 LYS A N 1
ATOM 3232 C CA . LYS A 1 420 ? 36.945 5.758 6.577 1.00 65.93 417 LYS A CA 1
ATOM 3233 C C . LYS A 1 420 ? 35.847 6.757 6.983 1.00 70.17 417 LYS A C 1
ATOM 3234 O O . LYS A 1 420 ? 35.733 7.843 6.406 1.00 51.97 417 LYS A O 1
ATOM 3240 N N . MET A 1 421 ? 35.059 6.374 7.989 1.00 81.18 418 MET A N 1
ATOM 3241 C CA . MET A 1 421 ? 33.908 7.147 8.477 1.00 86.51 418 MET A CA 1
ATOM 3242 C C . MET A 1 421 ? 32.730 7.182 7.499 1.00 86.30 418 MET A C 1
ATOM 3243 O O . MET A 1 421 ? 32.851 6.786 6.339 1.00 86.71 418 MET A O 1
#

B-factor: mean 40.64, std 18.8, range [17.68, 218.43]

Solvent-accessible surface area: 18192 Å² total

CATH classification: 3.50.50.100

Foldseek 3Di:
DVQAFEEEEEACELQRLQLQQQLCLLQDDSYAYEYEHQAQKYFDQQCLLCLLQPNDARVVGMDGQQVQSVVSRHHYHNFHFDAAAQVQQWTQTPVRDIDHGQFYEYAHAWDFPCVQAAQCDLVRAQAFARRDNVRSNSSNVLLVVCQVPPEAEEFEAAFQAQGVSRLLSLLQSLVVCVVVVNNVVHPAAEYEYLAQAQQCNQQHHFAVSRVVSVVSCVVSRYHYDYNKHFRYQPPQWTWIFHADQQLHTPDIDIGHHSHHYYRGRTAADCNQLVHPPQDDVRSAGEADQLQAGPVRRRYGYFDNRHDDDRPDQGSGHYHHDTDNLLRLLSSNSNSQQNSQVVVPHGRDRGSPADKDKDWRASDQKIKMWIFTHRDPPTPGGDIDMTNVSNVVVVVVSVVSVVCSNNGDHPSDDCPVVVVD

Sequence (420 aa):
MRGSAHVVILGAGTGGMPAAYEMKEALGSGHEVTLISANDYFQFVPSNPWVGVGWKERDDIAFPIRHYVERKGIHFIAQSAEQIDAEAQNITLADGNTVHHYDYLMIATGPKLAFENVPGSDPHEGPVQSIICTVDHAERAFAEYQALLREPGPIVIGAMAGASFGPAYEYAMIVASDLKKRGMRDKIPSFTFITSEPYIGHLGIQGVGDSKGILTKGLKEEGIEAYTNCKVTKVEDNKMYVTQVDEKGETIKEMVLPVKFGMMIPAFKGVPAVAGVEGLCNPGGFVLVDEHQRSKKKYANIFAAGIAIAIPPVETTPVPTGAPKTGYMIEESMVSAAVHNIKADLEGRKGEQTMGTWNAVAFADMGDRGAAFIALPQLKPRKVDVFAYGRWVHLAKVAFEKYFIRKMKMGVSEPFYEKVLFKM

GO terms:
  GO:0070224 sulfide:quinone oxidoreductase activity (F, EXP)

InterPro domains:
  IPR023753 FAD/NAD(P)-binding domain [PF07992] (3-301)
  IPR036188 FAD/NAD(P)-binding domain superfamily [SSF51905] (3-342)
  IPR036188 FAD/NAD(P)-binding domain superfamily [SSF51905] (139-304)
  IPR051169 NADH:quinone oxidoreductase/NAD(P)H-quinone oxidoreductase [PTHR42913] (3-422)

Radius of gyration: 21.46 Å; Cα contacts (8 Å, |Δi|>4): 985; chains: 1; bounding box: 66×51×42 Å